Protein AF-A0A4Q3CA28-F1 (afdb_monomer_lite)

Secondary structure (DSSP, 8-state):
---EEETTEEE-SHHHHHHHHHHHHHHHTT-----------EEEEETTEEEEEEE-TT--STTEEEEEEEETTTTEEEEEEEETTS--EEEEEEEE--TTHHHHHHHHHTTPPPPS-TTHHHH--TTSPPPPTTSSGGGS-TT-EEETTTTEEHHHHHHHHHTS---SHHHHHHHH-TTSSS-TTHHHHHHHHHHHHHHTT------SBTTB-S-HHHHHHHHHHTT--SHHHHHHHH--SS--TTHHHHHHHHHHHHH---TTSTTTGGGS-HHHHHTSEE-TTS-EEE-B--GGG---HHHHHHHHHHHHHTTPEEEEETTTEEEEEEE-GGGHHHHHHHHHHTT--B--SSSSBEEEEEE--HHHH-TT--S-HHHHHHHHHHHHTT-B-SS-EEEEE-

Foldseek 3Di:
DPWDADPNDTAPDQLLVVLVVVQVVCVVVVHDDDDPDDWNWDWDDDVQKTKTKAAPAPDDDPFWDKDWDDDVPQFWIKMWIAGPVRFATRMIITMRDCPLSLVSNLRHVVVHGADPDNCCSVVPDPDPDDQDVLSDLVVHDQCRQLASNQRHGLVNLLCCCPPVVQLDLVSSCVRRVGCVPPNPSSVSSNVSSQVSCVVVVHHDQQFQDQFASDHLVRLLVCCQVVVPQAPVSSSVPGTDDDDDPRVLVSNLLSNCQRPVDQCCPPRNLVSDDPCSNLLWDQDDPRWTKFWWADQQLDDDPVLVVLVVVLLVVQVWDWDQDPQSTIMTTGHHSVCSVVSVVSNVVVVTDRLSCPAQFENYEHEDCAPVPDPPHPGRQRVVRNVVCVVGPSPHDPGYDYHYGD

Structure (mmCIF, N/CA/C/O backbone):
data_AF-A0A4Q3CA28-F1
#
_entry.id   AF-A0A4Q3CA28-F1
#
loop_
_atom_site.group_PDB
_atom_site.id
_atom_site.type_symbol
_atom_site.label_atom_id
_atom_site.label_alt_id
_atom_site.label_comp_id
_atom_site.label_asym_id
_atom_site.label_entity_id
_atom_site.label_seq_id
_atom_site.pdbx_PDB_ins_code
_atom_site.Cartn_x
_atom_site.Cartn_y
_atom_site.Cartn_z
_atom_site.occupancy
_atom_site.B_iso_or_equiv
_atom_site.auth_seq_id
_atom_site.auth_comp_id
_atom_site.auth_asym_id
_atom_site.auth_atom_id
_atom_site.pdbx_PDB_model_num
ATOM 1 N N . GLY A 1 1 ? -13.785 -16.341 3.232 1.00 44.97 1 GLY A N 1
ATOM 2 C CA . GLY A 1 1 ? -14.248 -15.538 4.372 1.00 44.97 1 GLY A CA 1
ATOM 3 C C . GLY A 1 1 ? -13.955 -16.317 5.625 1.00 44.97 1 GLY A C 1
ATOM 4 O O . GLY A 1 1 ? -14.047 -17.538 5.587 1.00 44.97 1 GLY A O 1
ATOM 5 N N . GLU A 1 2 ? -13.541 -15.637 6.681 1.00 55.84 2 GLU A N 1
ATOM 6 C CA . GLU A 1 2 ? -13.392 -16.230 8.009 1.00 55.84 2 GLU A CA 1
ATOM 7 C C . GLU A 1 2 ? -14.807 -16.383 8.575 1.00 55.84 2 GLU A C 1
ATOM 9 O O . GLU A 1 2 ? -15.456 -15.389 8.886 1.00 55.84 2 GLU A O 1
ATOM 14 N N . CYS A 1 3 ? -15.341 -17.603 8.583 1.00 59.25 3 CYS A N 1
ATOM 15 C CA . CYS A 1 3 ? -16.685 -17.875 9.087 1.00 59.25 3 CYS A CA 1
ATOM 16 C C . CYS A 1 3 ? -16.567 -18.813 10.282 1.00 59.25 3 CYS A C 1
ATOM 18 O O . CYS A 1 3 ? -16.353 -20.012 10.114 1.00 59.25 3 CYS A O 1
ATOM 20 N N . ALA A 1 4 ? -16.702 -18.255 11.481 1.00 74.88 4 ALA A N 1
ATOM 21 C CA . ALA A 1 4 ? -16.918 -19.033 12.691 1.00 74.88 4 ALA A CA 1
ATOM 22 C C . ALA A 1 4 ? -18.431 -19.115 12.939 1.00 74.88 4 ALA A C 1
ATOM 24 O O . ALA A 1 4 ? -19.129 -18.115 12.783 1.00 74.88 4 ALA A O 1
ATOM 25 N N . VAL A 1 5 ? -18.956 -20.294 13.276 1.00 83.06 5 VAL A N 1
ATOM 26 C CA . VAL A 1 5 ? -20.390 -20.485 13.546 1.00 83.06 5 VAL A CA 1
ATOM 27 C C . VAL A 1 5 ? -20.556 -21.030 14.952 1.00 83.06 5 VAL A C 1
ATOM 29 O O . VAL A 1 5 ? -19.972 -22.057 15.290 1.00 83.06 5 VAL A O 1
ATOM 32 N N . PHE A 1 6 ? -21.359 -20.353 15.765 1.00 83.25 6 PHE A N 1
ATOM 33 C CA . PHE A 1 6 ? -21.712 -20.809 17.103 1.00 83.25 6 PHE A CA 1
ATOM 34 C C . PHE A 1 6 ? -23.148 -20.415 17.415 1.00 83.25 6 PHE A C 1
ATOM 36 O O . PHE A 1 6 ? -23.555 -19.299 17.116 1.00 83.25 6 PHE A O 1
ATOM 43 N N . ASP A 1 7 ? -23.908 -21.358 17.970 1.00 84.56 7 ASP A N 1
ATOM 44 C CA . ASP A 1 7 ? -25.329 -21.187 18.294 1.00 84.56 7 ASP A CA 1
ATOM 45 C C . ASP A 1 7 ? -26.167 -20.635 17.121 1.00 84.56 7 ASP A C 1
ATOM 47 O O . ASP A 1 7 ? -26.923 -19.680 17.246 1.00 84.56 7 ASP A O 1
ATOM 51 N N . GLN A 1 8 ? -25.961 -21.211 15.927 1.00 83.69 8 GLN A N 1
ATOM 52 C CA . GLN A 1 8 ? -26.577 -20.792 14.652 1.00 83.69 8 GLN A CA 1
ATOM 53 C C . GLN A 1 8 ? -26.242 -19.360 14.193 1.00 83.69 8 GLN A C 1
ATOM 55 O O . GLN A 1 8 ? -26.727 -18.921 13.150 1.00 83.69 8 GLN A O 1
ATOM 60 N N . LEU A 1 9 ? -25.362 -18.654 14.905 1.00 79.62 9 LEU A N 1
ATOM 61 C CA . LEU A 1 9 ? -24.895 -17.325 14.543 1.00 79.62 9 LEU A CA 1
ATOM 62 C C . LEU A 1 9 ? -23.571 -17.410 13.778 1.00 79.62 9 LEU A C 1
ATOM 64 O O . LEU A 1 9 ? -22.626 -18.079 14.203 1.00 79.62 9 LEU A O 1
ATOM 68 N N . ILE A 1 10 ? -23.510 -16.732 12.629 1.00 82.12 10 ILE A N 1
ATOM 69 C CA . ILE A 1 10 ? -22.312 -16.650 11.789 1.00 82.12 10 ILE A CA 1
ATOM 70 C C . ILE A 1 10 ? -21.532 -15.393 12.172 1.00 82.12 10 ILE A C 1
ATOM 72 O O . ILE A 1 10 ? -21.998 -14.270 11.984 1.00 82.12 10 ILE A O 1
ATOM 76 N N . TYR A 1 11 ? -20.312 -15.591 12.651 1.00 78.19 11 TYR A N 1
ATOM 77 C CA . TYR A 1 11 ? -19.363 -14.532 12.945 1.00 78.19 11 TYR A CA 1
ATOM 78 C C . TYR A 1 11 ? -18.484 -14.280 11.716 1.00 78.19 11 TYR A C 1
ATOM 80 O O . TYR A 1 11 ? -17.720 -15.152 11.300 1.00 78.19 11 TYR A O 1
ATOM 88 N N . GLY A 1 12 ? -18.583 -13.082 11.136 1.00 72.94 12 GLY A N 1
ATOM 89 C CA . GLY A 1 12 ? -17.786 -12.641 9.980 1.00 72.94 12 GLY A CA 1
ATOM 90 C C . GLY A 1 12 ? -16.444 -11.999 10.349 1.00 72.94 12 GLY A C 1
ATOM 91 O O . GLY A 1 12 ? -15.987 -11.103 9.642 1.00 72.94 12 GLY A O 1
ATOM 92 N N . LEU A 1 13 ? -15.854 -12.391 11.481 1.00 72.94 13 LEU A N 1
ATOM 93 C CA . LEU A 1 13 ? -14.642 -11.803 12.055 1.00 72.94 13 LEU A CA 1
ATOM 94 C C . LEU A 1 13 ? -13.630 -12.908 12.394 1.00 72.94 13 LEU A C 1
ATOM 96 O O . LEU A 1 13 ? -14.018 -13.999 12.811 1.00 72.94 13 LEU A O 1
ATOM 100 N N . ILE A 1 14 ? -12.332 -12.599 12.299 1.00 76.94 14 ILE A N 1
ATOM 101 C CA . ILE A 1 14 ? -11.256 -13.548 12.633 1.00 76.94 14 ILE A CA 1
ATOM 102 C C . ILE A 1 14 ? -11.190 -13.902 14.126 1.00 76.94 14 ILE A C 1
ATOM 104 O O . ILE A 1 14 ? -10.945 -15.051 14.483 1.00 76.94 14 ILE A O 1
ATOM 108 N N . ALA A 1 15 ? -11.421 -12.921 15.006 1.00 78.06 15 ALA A N 1
ATOM 109 C CA . ALA A 1 15 ? -11.216 -13.065 16.449 1.00 78.06 15 ALA A CA 1
ATOM 110 C C . ALA A 1 15 ? -12.102 -14.157 17.097 1.00 78.06 15 ALA A C 1
ATOM 112 O O . ALA A 1 15 ? -11.567 -14.969 17.849 1.00 78.06 15 ALA A O 1
ATOM 113 N N . PRO A 1 16 ? -13.399 -14.283 16.746 1.00 83.19 16 PRO A N 1
ATOM 114 C CA . PRO A 1 16 ? -14.222 -15.438 17.115 1.00 83.19 16 PRO A CA 1
ATOM 115 C C . PRO A 1 16 ? -13.602 -16.787 16.731 1.00 83.19 16 PRO A C 1
ATOM 117 O O . PRO A 1 16 ? -13.652 -17.729 17.515 1.00 83.19 16 PRO A O 1
ATOM 120 N N . GLY A 1 17 ? -12.990 -16.884 15.545 1.00 85.38 17 GLY A N 1
ATOM 121 C CA . GLY A 1 17 ? -12.317 -18.102 15.092 1.00 85.38 17 GLY A CA 1
ATOM 122 C C . GLY A 1 17 ? -11.115 -18.469 15.963 1.00 85.38 17 GLY A C 1
ATOM 123 O O . GLY A 1 17 ? -10.933 -19.641 16.290 1.00 85.38 17 GLY A O 1
ATOM 124 N N . TYR A 1 18 ? -10.333 -17.477 16.391 1.00 84.19 18 TYR A N 1
ATOM 125 C CA . TYR A 1 18 ? -9.213 -17.690 17.309 1.00 84.19 18 TYR A CA 1
ATOM 126 C C . TYR A 1 18 ? -9.664 -18.097 18.712 1.00 84.19 18 TYR A C 1
ATOM 128 O O . TYR A 1 18 ? -9.130 -19.065 19.247 1.00 84.19 18 TYR A O 1
ATOM 136 N N . GLU A 1 19 ? -10.686 -17.449 19.276 1.00 85.31 19 GLU A N 1
ATOM 137 C CA . GLU A 1 19 ? -11.232 -17.844 20.581 1.00 85.31 19 GLU A CA 1
ATOM 138 C C . GLU A 1 19 ? -11.789 -19.278 20.533 1.00 85.31 19 GLU A C 1
ATOM 140 O O . GLU A 1 19 ? -11.536 -20.078 21.432 1.00 85.31 19 GLU A O 1
ATOM 145 N N . MET A 1 20 ? -12.506 -19.652 19.465 1.00 87.75 20 MET A N 1
ATOM 146 C CA . MET A 1 20 ? -12.989 -21.027 19.291 1.00 87.75 20 MET A CA 1
ATOM 147 C C . MET A 1 20 ? -11.839 -22.036 19.192 1.00 87.75 20 MET A C 1
ATOM 149 O O . MET A 1 20 ? -11.923 -23.113 19.786 1.00 87.75 20 MET A O 1
ATOM 153 N N . ALA A 1 21 ? -10.763 -21.694 18.477 1.00 88.81 21 ALA A N 1
ATOM 154 C CA . ALA A 1 21 ? -9.568 -22.529 18.398 1.00 88.81 21 ALA A CA 1
ATOM 155 C C . ALA A 1 21 ? -8.887 -22.678 19.769 1.00 88.81 21 ALA A C 1
ATOM 157 O O . ALA A 1 21 ? -8.481 -23.780 20.135 1.00 88.81 21 ALA A O 1
ATOM 158 N N . GLU A 1 22 ? -8.819 -21.606 20.560 1.00 88.00 22 GLU A N 1
ATOM 159 C CA . GLU A 1 22 ? -8.248 -21.627 21.908 1.00 88.00 22 GLU A CA 1
ATOM 160 C C . GLU A 1 22 ? -9.106 -22.455 22.879 1.00 88.00 22 GLU A C 1
ATOM 162 O O . GLU A 1 22 ? -8.580 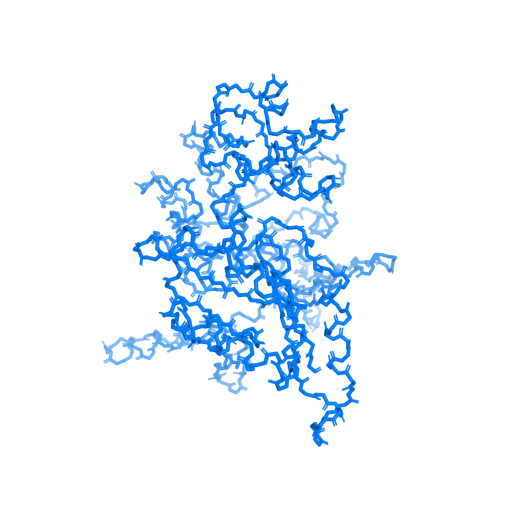-23.253 23.658 1.00 88.00 22 GLU A O 1
ATOM 167 N N . VAL A 1 23 ? -10.436 -22.347 22.789 1.00 89.81 23 VAL A N 1
ATOM 168 C CA . VAL A 1 23 ? -11.386 -23.194 23.530 1.00 89.81 23 VAL A CA 1
ATOM 169 C C . VAL A 1 23 ? -11.211 -24.667 23.158 1.00 89.81 23 VAL A C 1
ATOM 171 O O . VAL A 1 23 ? -11.172 -25.520 24.047 1.00 89.81 23 VAL A O 1
ATOM 174 N N . ALA A 1 24 ? -11.082 -24.980 21.866 1.00 90.38 24 ALA A N 1
ATOM 175 C CA . ALA A 1 24 ? -10.852 -26.343 21.395 1.00 90.38 24 ALA A CA 1
ATOM 176 C C . ALA A 1 24 ? -9.520 -26.903 21.918 1.00 90.38 24 ALA A C 1
ATOM 178 O O . ALA A 1 24 ? -9.504 -27.995 22.484 1.00 90.38 24 ALA A O 1
ATOM 179 N N . ALA A 1 25 ? -8.429 -26.138 21.807 1.00 92.44 25 ALA A N 1
ATOM 180 C CA . ALA A 1 25 ? -7.122 -26.520 22.338 1.00 92.44 25 ALA A CA 1
ATOM 181 C C . ALA A 1 25 ? -7.164 -26.736 23.859 1.00 92.44 25 ALA A C 1
ATOM 183 O O . ALA A 1 25 ? -6.662 -27.740 24.356 1.00 92.44 25 ALA A O 1
ATOM 184 N N . THR A 1 26 ? -7.837 -25.848 24.595 1.00 92.25 26 THR A N 1
ATOM 185 C CA . THR A 1 26 ? -7.994 -25.964 26.050 1.00 92.25 26 THR A CA 1
ATOM 186 C C . THR A 1 26 ? -8.731 -27.244 26.433 1.00 92.25 26 THR A C 1
ATOM 188 O O . THR A 1 26 ? -8.301 -27.933 27.350 1.00 92.25 26 THR A O 1
ATOM 191 N N . LYS A 1 27 ? -9.810 -27.598 25.723 1.00 91.19 27 LYS A N 1
ATOM 192 C CA . LYS A 1 27 ? -10.552 -28.845 25.966 1.00 91.19 27 LYS A CA 1
ATOM 193 C C . LYS A 1 27 ? -9.737 -30.096 25.646 1.00 91.19 27 LYS A C 1
ATOM 195 O O . LYS A 1 27 ? -9.843 -31.075 26.376 1.00 91.19 27 LYS A O 1
ATOM 200 N N . ILE A 1 28 ? -8.931 -30.070 24.581 1.00 94.06 28 ILE A N 1
ATOM 201 C CA . ILE A 1 28 ? -8.004 -31.166 24.251 1.00 94.06 28 ILE A CA 1
ATOM 202 C C . ILE A 1 28 ? -6.981 -31.355 25.380 1.00 94.06 28 ILE A C 1
ATOM 204 O O . ILE A 1 28 ? -6.655 -32.485 25.723 1.00 94.06 28 ILE A O 1
ATOM 208 N N . CYS A 1 29 ? -6.532 -30.260 25.997 1.00 94.94 29 CYS A N 1
ATOM 209 C CA . CYS A 1 29 ? -5.651 -30.261 27.166 1.00 94.94 29 CYS A CA 1
ATOM 210 C C . CYS A 1 29 ? -6.396 -30.407 28.512 1.00 94.94 29 CYS A C 1
ATOM 212 O O . CYS A 1 29 ? -5.859 -30.004 29.540 1.00 94.94 29 CYS A O 1
ATOM 214 N N . GLU A 1 30 ? -7.625 -30.936 28.517 1.00 91.19 30 GLU A N 1
ATOM 215 C CA . GLU A 1 30 ? -8.440 -31.206 29.719 1.00 91.19 30 GLU A CA 1
ATOM 216 C C . GLU A 1 30 ? -8.824 -29.969 30.568 1.00 91.19 30 GLU A C 1
ATOM 218 O O . GLU A 1 30 ? -9.198 -30.083 31.735 1.00 91.19 30 GLU A O 1
ATOM 223 N N . GLY A 1 31 ? -8.792 -28.766 29.992 1.00 90.50 31 GLY A N 1
ATOM 224 C CA . GLY A 1 31 ? -9.289 -27.540 30.625 1.00 90.50 31 GLY A CA 1
ATOM 225 C C . GLY A 1 31 ? -10.799 -27.303 30.444 1.00 90.50 31 GLY A C 1
ATOM 226 O O . GLY A 1 31 ? -11.478 -27.963 29.659 1.00 90.50 31 GLY A O 1
ATOM 227 N N . THR A 1 32 ? -11.344 -26.303 31.148 1.00 89.81 32 THR A N 1
ATOM 228 C CA . THR A 1 32 ? -12.802 -26.061 31.273 1.00 89.81 32 THR A CA 1
ATOM 229 C C . THR A 1 32 ? -13.336 -24.830 30.521 1.00 89.81 32 THR A C 1
ATOM 231 O O . THR A 1 32 ? -14.477 -24.411 30.737 1.00 89.81 32 THR A O 1
ATOM 234 N N . ARG A 1 33 ? -12.553 -24.225 29.617 1.00 88.00 33 ARG A N 1
ATOM 235 C CA . ARG A 1 33 ? -12.967 -23.008 28.890 1.00 88.00 33 ARG A CA 1
ATOM 236 C C . ARG A 1 33 ? -14.141 -23.289 27.939 1.00 88.00 33 ARG A C 1
ATOM 238 O O . ARG A 1 33 ? -14.221 -24.340 27.301 1.00 88.00 33 ARG A O 1
ATOM 245 N N . THR A 1 34 ? -15.061 -22.331 27.834 1.00 86.94 34 THR A N 1
ATOM 246 C CA . THR A 1 34 ? -16.239 -22.399 26.956 1.00 86.94 34 THR A CA 1
ATOM 247 C C . THR A 1 34 ? -16.405 -21.099 26.180 1.00 86.94 34 THR A C 1
ATOM 249 O O . THR A 1 34 ? -16.270 -20.016 26.745 1.00 86.94 34 THR A O 1
ATOM 252 N N . PHE A 1 35 ? -16.708 -21.212 24.887 1.00 86.19 35 PHE A N 1
ATOM 253 C CA . PHE A 1 35 ? -17.067 -20.067 24.055 1.00 86.19 35 PHE A CA 1
ATOM 254 C C . PHE A 1 35 ? -18.493 -19.622 24.399 1.00 86.19 35 PHE A C 1
ATOM 256 O O . PHE A 1 35 ? -19.391 -20.461 24.456 1.00 86.19 35 PHE A O 1
ATOM 263 N N . LYS A 1 36 ? -18.700 -18.323 24.638 1.00 84.62 36 LYS A N 1
ATOM 264 C CA . LYS A 1 36 ? -20.002 -17.745 25.035 1.00 84.62 36 LYS A CA 1
ATOM 265 C C . LYS A 1 36 ? -20.551 -16.738 24.018 1.00 84.62 36 LYS A C 1
ATOM 267 O O . LYS A 1 36 ? -21.434 -15.955 24.347 1.00 84.62 36 LYS A O 1
ATOM 272 N N . GLY A 1 37 ? -20.016 -16.746 22.801 1.00 81.31 37 GLY A N 1
ATOM 273 C CA . GLY A 1 37 ? -20.254 -15.707 21.806 1.00 81.31 37 GLY A CA 1
ATOM 274 C C . GLY A 1 37 ? -19.140 -14.663 21.778 1.00 81.31 37 GLY A C 1
ATOM 275 O O . GLY A 1 37 ? -18.190 -14.716 22.559 1.00 81.31 37 GLY A O 1
ATOM 276 N N . PHE A 1 38 ? -19.248 -13.729 20.838 1.00 79.12 38 PHE A N 1
ATOM 277 C CA . PHE A 1 38 ? -18.258 -12.681 20.609 1.00 79.12 38 PHE A CA 1
ATOM 278 C C . PHE A 1 38 ? -18.945 -11.380 20.186 1.00 79.12 38 PHE A C 1
ATOM 280 O O . PHE A 1 38 ? -20.036 -11.410 19.615 1.00 79.12 38 PHE A O 1
ATOM 287 N N . ASP A 1 39 ? -18.299 -10.250 20.457 1.00 75.75 39 ASP A N 1
ATOM 288 C CA . ASP A 1 39 ? -18.768 -8.928 20.047 1.00 75.75 39 ASP A CA 1
ATOM 289 C C . ASP A 1 39 ? -18.791 -8.803 18.509 1.00 75.75 39 ASP A C 1
ATOM 291 O O . ASP A 1 39 ? -17.791 -9.054 17.836 1.00 75.75 39 ASP A O 1
ATOM 295 N N . MET A 1 40 ? -19.946 -8.424 17.955 1.00 75.44 40 MET A N 1
ATOM 296 C CA . MET A 1 40 ? -20.168 -8.252 16.511 1.00 75.44 40 MET A CA 1
ATOM 297 C C . MET A 1 40 ? -19.897 -6.820 16.032 1.00 75.44 40 MET A C 1
ATOM 299 O O . MET A 1 40 ? -20.135 -6.493 14.865 1.00 75.44 40 MET A O 1
ATOM 303 N N . SER A 1 41 ? -19.400 -5.953 16.915 1.00 76.56 41 SER A N 1
ATOM 304 C CA . SER A 1 41 ? -18.979 -4.603 16.565 1.00 76.56 41 SER A CA 1
ATOM 305 C C . SER A 1 41 ? -17.961 -4.641 15.427 1.00 76.56 41 SER A C 1
ATOM 307 O O . SER A 1 41 ? -16.937 -5.324 15.495 1.00 76.56 41 SER A O 1
ATOM 309 N N . THR A 1 42 ? -18.259 -3.924 14.346 1.00 74.62 42 THR A N 1
ATOM 310 C CA . THR A 1 42 ? -17.483 -3.997 13.108 1.00 74.62 42 THR A CA 1
ATOM 311 C C . THR A 1 42 ? -17.303 -2.606 12.522 1.00 74.62 42 THR A C 1
ATOM 313 O O . THR A 1 42 ? -18.237 -1.808 12.499 1.00 74.62 42 THR A O 1
ATOM 316 N N . LYS A 1 43 ? -16.111 -2.331 11.984 1.00 77.31 43 LYS A N 1
ATOM 317 C CA . LYS A 1 43 ? -15.836 -1.175 11.125 1.00 77.31 43 LYS A CA 1
ATOM 318 C C . LYS A 1 43 ? -15.491 -1.672 9.723 1.00 77.31 43 LYS A C 1
ATOM 320 O O . LYS A 1 43 ? -14.466 -2.324 9.527 1.00 77.31 43 LYS A O 1
ATOM 325 N N . LEU A 1 44 ? -16.347 -1.364 8.756 1.00 74.06 44 LEU A N 1
ATOM 326 C CA . LEU A 1 44 ? -16.180 -1.698 7.348 1.00 74.06 44 LEU A CA 1
ATOM 327 C C . LEU A 1 44 ? -15.502 -0.539 6.616 1.00 74.06 44 LEU A C 1
ATOM 329 O O . LEU A 1 44 ? -15.926 0.612 6.707 1.00 74.06 44 LEU A O 1
ATOM 333 N N . LYS A 1 45 ? -14.458 -0.865 5.853 1.00 60.84 45 LYS A N 1
ATOM 334 C CA . LYS A 1 45 ? -13.817 0.063 4.916 1.00 60.84 45 LYS A CA 1
ATOM 335 C C . LYS A 1 45 ? -14.426 -0.150 3.535 1.00 60.84 45 LYS A C 1
ATOM 337 O O . LYS A 1 45 ? -13.929 -0.974 2.768 1.00 60.84 45 LYS A O 1
ATOM 342 N N . LEU A 1 46 ? -15.528 0.538 3.246 1.00 64.69 46 LEU A N 1
ATOM 343 C CA . LEU A 1 46 ? -16.103 0.566 1.902 1.00 64.69 46 LEU A CA 1
ATOM 344 C C . LEU A 1 46 ? -15.405 1.657 1.081 1.00 64.69 46 LEU A C 1
ATOM 346 O O . LEU A 1 46 ? -14.861 2.621 1.622 1.00 64.69 46 LEU A O 1
ATOM 350 N N . ILE A 1 47 ? -15.388 1.509 -0.244 1.00 61.62 47 ILE A N 1
ATOM 351 C CA . ILE A 1 47 ? -14.834 2.547 -1.119 1.00 61.62 47 ILE A CA 1
ATOM 352 C C . ILE A 1 47 ? -15.733 3.784 -1.012 1.00 61.62 47 ILE A C 1
ATOM 354 O O . ILE A 1 47 ? -16.876 3.760 -1.455 1.00 61.62 47 ILE A O 1
ATOM 358 N N . GLY A 1 48 ? -15.198 4.859 -0.432 1.00 66.50 48 GLY A N 1
ATOM 359 C CA . GLY A 1 48 ? -15.839 6.174 -0.384 1.00 66.50 48 GLY A CA 1
ATOM 360 C C . GLY A 1 48 ? -16.736 6.447 0.826 1.00 66.50 48 GLY A C 1
ATOM 361 O O . GLY A 1 48 ? -17.146 7.590 0.984 1.00 66.50 48 GLY A O 1
ATOM 362 N N . VAL A 1 49 ? -17.012 5.461 1.687 1.00 78.06 49 VAL A N 1
ATOM 363 C CA . VAL A 1 49 ? -17.804 5.647 2.917 1.00 78.06 49 VAL A CA 1
ATOM 364 C C . VAL A 1 49 ? -17.266 4.740 4.020 1.00 78.06 49 VAL A C 1
ATOM 366 O O . VAL A 1 49 ? -17.183 3.524 3.852 1.00 78.06 49 VAL A O 1
ATOM 369 N N . ASP A 1 50 ? -16.945 5.322 5.172 1.00 82.56 50 ASP A N 1
ATOM 370 C CA . ASP A 1 50 ? -16.677 4.552 6.383 1.00 82.56 50 ASP A CA 1
ATOM 371 C C . ASP A 1 50 ? -18.001 4.172 7.051 1.00 82.56 50 ASP A C 1
ATOM 373 O O . ASP A 1 50 ? -18.857 5.029 7.271 1.00 82.56 50 ASP A O 1
ATOM 377 N N . VAL A 1 51 ? -18.169 2.893 7.393 1.00 87.56 51 VAL A N 1
ATOM 378 C CA . VAL A 1 51 ? -19.343 2.414 8.136 1.00 87.56 51 VAL A CA 1
ATOM 379 C C . VAL A 1 51 ? -18.880 1.644 9.357 1.00 87.56 51 VAL A C 1
ATOM 381 O O . VAL A 1 51 ? -18.001 0.789 9.256 1.00 87.56 51 VAL A O 1
ATOM 384 N N . ALA A 1 52 ? -19.470 1.917 10.513 1.00 87.81 52 ALA A N 1
ATOM 385 C CA . ALA A 1 52 ? -19.227 1.140 11.711 1.00 87.81 52 ALA A CA 1
ATOM 386 C C . ALA A 1 52 ? -20.491 0.951 12.546 1.00 87.81 52 ALA A C 1
ATOM 388 O O . ALA A 1 52 ? -21.339 1.836 12.618 1.00 87.81 52 ALA A O 1
ATOM 389 N N . SER A 1 53 ? -20.589 -0.189 13.217 1.00 90.31 53 SER A N 1
ATOM 390 C CA . SER A 1 53 ? -21.608 -0.467 14.227 1.00 90.31 53 SER A CA 1
ATOM 391 C C . SER A 1 53 ? -20.943 -1.022 15.473 1.00 90.31 53 SER A C 1
ATOM 393 O O . SER A 1 53 ? -19.975 -1.777 15.364 1.00 90.31 53 SER A O 1
ATOM 395 N N . PHE A 1 54 ? -21.448 -0.659 16.646 1.00 89.31 54 PHE A N 1
ATOM 396 C CA . PHE A 1 54 ? -20.908 -1.132 17.917 1.00 89.31 54 PHE A CA 1
ATOM 397 C C . PHE A 1 54 ? -21.999 -1.344 18.968 1.00 89.31 54 PHE A C 1
ATOM 399 O O . PHE A 1 54 ? -23.051 -0.705 18.897 1.00 89.31 54 PHE A O 1
ATOM 406 N N . GLY A 1 55 ? -21.732 -2.213 19.947 1.00 87.38 55 GLY A N 1
ATOM 407 C CA . GLY A 1 55 ? -22.685 -2.558 21.006 1.00 87.38 55 GLY A CA 1
ATOM 408 C C . GLY A 1 55 ? -23.989 -3.132 20.448 1.00 87.38 55 GLY A C 1
ATOM 409 O O . GLY A 1 55 ? -23.956 -3.937 19.518 1.00 87.38 55 GLY A O 1
ATOM 410 N N . ASP A 1 56 ? -25.128 -2.688 20.985 1.00 87.44 56 ASP A N 1
ATOM 411 C CA . ASP A 1 56 ? -26.450 -2.920 20.398 1.00 87.44 56 ASP A CA 1
ATOM 412 C C . ASP A 1 56 ? -26.896 -1.713 19.535 1.00 87.44 56 ASP A C 1
ATOM 414 O O . ASP A 1 56 ? -27.448 -0.724 20.045 1.00 87.44 56 ASP A O 1
ATOM 418 N N . PRO A 1 57 ? -26.643 -1.741 18.210 1.00 85.31 57 PRO A N 1
ATOM 419 C CA . PRO A 1 57 ? -27.013 -0.651 17.310 1.00 85.31 57 PRO A CA 1
ATOM 420 C C . PRO A 1 57 ? -28.525 -0.563 17.058 1.00 85.31 57 PRO A C 1
ATOM 422 O O . PRO A 1 57 ? -29.020 0.517 16.718 1.00 85.31 57 PRO A O 1
ATOM 425 N N . PHE A 1 58 ? -29.253 -1.673 17.215 1.00 85.31 58 PHE A N 1
ATOM 426 C CA . PHE A 1 58 ? -30.663 -1.804 16.839 1.00 85.31 58 PHE A CA 1
ATOM 427 C C . PHE A 1 58 ? -31.601 -1.874 18.040 1.00 85.31 58 PHE A C 1
ATOM 429 O O . PHE A 1 58 ? -32.769 -2.204 17.857 1.00 85.31 58 PHE A O 1
ATOM 436 N N . ILE A 1 59 ? -31.120 -1.532 19.237 1.00 83.88 59 ILE A N 1
ATOM 437 C CA . ILE A 1 59 ? -31.937 -1.543 20.445 1.00 83.88 59 ILE A CA 1
ATOM 438 C C . ILE A 1 59 ? -33.248 -0.766 20.218 1.00 83.88 59 ILE A C 1
ATOM 440 O O . ILE A 1 59 ? -33.264 0.388 19.773 1.00 83.88 59 ILE A O 1
ATOM 444 N N . THR A 1 60 ? -34.364 -1.445 20.468 1.00 69.38 60 THR A N 1
ATOM 445 C CA . THR A 1 60 ? -35.725 -0.918 20.320 1.00 69.38 60 THR A CA 1
ATOM 446 C C . THR A 1 60 ? -36.523 -1.310 21.553 1.00 69.38 60 THR A C 1
ATOM 448 O O . THR A 1 60 ? -36.755 -2.494 21.785 1.00 69.38 60 THR A O 1
ATOM 451 N N . GLY A 1 61 ? -36.938 -0.331 22.353 1.00 66.38 61 GLY A N 1
ATOM 452 C CA . GLY A 1 61 ? -37.692 -0.560 23.585 1.00 66.38 61 GLY A CA 1
ATOM 453 C C . GLY A 1 61 ? -37.701 0.676 24.488 1.00 66.38 61 GLY A C 1
ATOM 454 O O . GLY A 1 61 ? -36.994 1.642 24.194 1.00 66.38 61 GLY A O 1
ATOM 455 N N . PRO A 1 62 ? -38.479 0.669 25.586 1.00 63.62 62 PRO A N 1
ATOM 456 C CA . PRO A 1 62 ? -38.572 1.801 26.509 1.00 63.62 62 PRO A CA 1
ATOM 457 C C . PRO A 1 62 ? -37.266 2.089 27.267 1.00 63.62 62 PRO A C 1
ATOM 459 O O . PRO A 1 62 ? -37.191 3.123 27.918 1.00 63.62 62 PRO A O 1
ATOM 462 N N . ASP A 1 63 ? -36.253 1.216 27.180 1.00 72.12 63 ASP A N 1
ATOM 463 C CA . ASP A 1 63 ? -35.044 1.205 28.020 1.00 72.12 63 ASP A CA 1
ATOM 464 C C . ASP A 1 63 ? -33.831 1.958 27.443 1.00 72.12 63 ASP A C 1
ATOM 466 O O . ASP A 1 63 ? -32.726 1.884 27.987 1.00 72.12 63 ASP A O 1
ATOM 470 N N . SER A 1 64 ? -34.013 2.696 26.345 1.00 86.75 64 SER A N 1
ATOM 471 C CA . SER A 1 64 ? -32.922 3.432 25.701 1.00 86.75 64 SER A CA 1
ATOM 472 C C . SER A 1 64 ? -33.361 4.788 25.163 1.00 86.75 64 SER A C 1
ATOM 474 O O . SER A 1 64 ? -34.491 4.965 24.704 1.00 86.75 64 SER A O 1
ATOM 476 N N . ARG A 1 65 ? -32.429 5.741 25.168 1.00 87.75 65 ARG A N 1
ATOM 477 C CA . ARG A 1 65 ? -32.559 7.028 24.484 1.00 87.75 65 ARG A CA 1
ATOM 478 C C . ARG A 1 65 ? -31.596 7.059 23.312 1.00 87.75 65 ARG A C 1
ATOM 480 O O . ARG A 1 65 ? -30.444 6.656 23.437 1.00 87.75 65 ARG A O 1
ATOM 487 N N . THR A 1 66 ? -32.052 7.556 22.172 1.00 90.19 66 THR A N 1
ATOM 488 C CA . THR A 1 66 ? -31.228 7.634 20.966 1.00 90.19 66 THR A CA 1
ATOM 489 C C . THR A 1 66 ? -30.888 9.083 20.653 1.00 90.19 66 THR A C 1
ATOM 491 O O . THR A 1 66 ? -31.763 9.945 20.663 1.00 90.19 66 THR A O 1
ATOM 494 N N . ILE A 1 67 ? -29.620 9.334 20.333 1.00 90.19 67 ILE A N 1
ATOM 495 C CA . ILE A 1 67 ? -29.141 10.611 19.802 1.00 90.19 67 ILE A CA 1
ATOM 496 C C . ILE A 1 67 ? -28.670 10.366 18.371 1.00 90.19 67 ILE A C 1
ATOM 498 O O . ILE A 1 67 ? -27.882 9.450 18.120 1.00 90.19 67 ILE A O 1
ATOM 502 N N . VAL A 1 68 ? -29.167 11.179 17.438 1.00 92.19 68 VAL A N 1
ATOM 503 C CA . VAL A 1 68 ? -28.851 11.092 16.008 1.00 92.19 68 VAL A CA 1
ATOM 504 C C . VAL A 1 68 ? -28.265 12.415 15.532 1.00 92.19 68 VAL A C 1
ATOM 506 O O . VAL A 1 68 ? -28.792 13.482 15.836 1.00 92.19 68 VAL A O 1
ATOM 509 N N . PHE A 1 69 ? -27.185 12.327 14.765 1.00 91.25 69 PHE A N 1
ATOM 510 C CA . PHE A 1 69 ? -26.589 13.418 14.011 1.00 91.25 69 PHE A CA 1
ATOM 511 C C . PHE A 1 69 ? -26.586 13.047 12.528 1.00 91.25 69 PHE A C 1
ATOM 513 O O . PHE A 1 69 ? -26.054 12.002 12.151 1.00 91.25 69 PHE A O 1
ATOM 520 N N . GLU A 1 70 ? -27.158 13.906 11.692 1.00 92.88 70 GLU A N 1
ATOM 521 C CA . GLU A 1 70 ? -27.250 13.702 10.248 1.00 92.88 70 GLU A CA 1
ATOM 522 C C . GLU A 1 70 ? -26.796 14.971 9.514 1.00 92.88 70 GLU A C 1
ATOM 524 O O . GLU A 1 70 ? -27.337 16.054 9.730 1.00 92.88 70 GLU A O 1
ATOM 529 N N . ASP A 1 71 ? -25.793 14.828 8.649 1.00 90.25 71 ASP A N 1
ATOM 530 C CA . ASP A 1 71 ? -25.317 15.856 7.722 1.00 90.25 71 ASP A CA 1
ATOM 531 C C . ASP A 1 71 ? -25.434 15.299 6.298 1.00 90.25 71 ASP A C 1
ATOM 533 O O . ASP A 1 71 ? -24.552 14.595 5.794 1.00 90.25 71 ASP A O 1
ATOM 537 N N . THR A 1 72 ? -26.549 15.616 5.639 1.00 90.06 72 THR A N 1
ATOM 538 C CA . THR A 1 72 ? -26.853 15.154 4.279 1.00 90.06 72 THR A CA 1
ATOM 539 C C . THR A 1 72 ? -25.947 15.778 3.219 1.00 90.06 72 THR A C 1
ATOM 541 O O . THR A 1 72 ? -25.830 15.232 2.126 1.00 90.06 72 THR A O 1
ATOM 544 N N . HIS A 1 73 ? -25.294 16.909 3.512 1.00 89.44 73 HIS A N 1
ATOM 545 C CA . HIS A 1 73 ? -24.362 17.552 2.587 1.00 89.44 73 HIS A CA 1
ATOM 546 C C . HIS A 1 73 ? -23.030 16.798 2.532 1.00 89.44 73 HIS A C 1
ATOM 548 O O . HIS A 1 73 ? -22.466 16.618 1.454 1.00 89.44 73 HIS A O 1
ATOM 554 N N . LYS A 1 74 ? -22.545 16.324 3.686 1.00 86.06 74 LYS A N 1
ATOM 555 C CA . LYS A 1 74 ? -21.320 15.513 3.788 1.00 86.06 74 LYS A CA 1
ATOM 556 C C . LYS A 1 74 ? -21.568 14.006 3.701 1.00 86.06 74 LYS A C 1
ATOM 558 O O . LYS A 1 74 ? -20.604 13.247 3.655 1.00 86.06 74 LYS A O 1
ATOM 563 N N . GLY A 1 75 ? -22.829 13.569 3.692 1.00 87.25 75 GLY A N 1
ATOM 564 C CA . GLY A 1 75 ? -23.195 12.151 3.714 1.00 87.25 75 GLY A CA 1
ATOM 565 C C . GLY A 1 75 ? -22.836 11.463 5.035 1.00 87.25 75 GLY A C 1
ATOM 566 O O . GLY A 1 75 ? -22.469 10.289 5.034 1.00 87.25 75 GLY A O 1
ATOM 567 N N . ILE A 1 76 ? -22.891 12.197 6.150 1.00 90.31 76 ILE A N 1
ATOM 568 C CA . ILE A 1 76 ? -22.558 11.687 7.483 1.00 90.31 76 ILE A CA 1
ATOM 569 C C . ILE A 1 76 ? -23.847 11.365 8.232 1.00 90.31 76 ILE A C 1
ATOM 571 O O . ILE A 1 76 ? -24.734 12.207 8.349 1.00 90.31 76 ILE A O 1
ATOM 575 N N . TYR A 1 77 ? -23.913 10.167 8.803 1.00 92.25 77 TYR A N 1
ATOM 576 C CA . TYR A 1 77 ? -24.964 9.763 9.727 1.00 92.25 77 TYR A CA 1
ATOM 577 C C . TYR A 1 77 ? -24.327 9.095 10.940 1.00 92.25 77 TYR A C 1
ATOM 579 O O . TYR A 1 77 ? -23.569 8.136 10.810 1.00 92.25 77 TYR A O 1
ATOM 587 N N . LYS A 1 78 ? -24.625 9.592 12.136 1.00 92.38 78 LYS A N 1
ATOM 588 C CA . LYS A 1 78 ? -24.156 9.013 13.391 1.00 92.38 78 LYS A CA 1
ATOM 589 C C . LYS A 1 78 ? -25.330 8.836 14.337 1.00 92.38 78 LYS A C 1
ATOM 591 O O . LYS A 1 78 ? -26.110 9.757 14.552 1.00 92.38 78 LYS A O 1
ATOM 596 N N . ARG A 1 79 ? -25.429 7.663 14.941 1.00 92.31 79 ARG A N 1
ATOM 597 C CA . ARG A 1 79 ? -26.441 7.301 15.926 1.00 92.31 79 ARG A CA 1
ATOM 598 C C . ARG A 1 79 ? -25.751 6.684 17.127 1.00 92.31 79 ARG A C 1
ATOM 600 O O . ARG A 1 79 ? -24.962 5.759 16.960 1.00 92.31 79 ARG A O 1
ATOM 607 N N . ILE A 1 80 ? -26.102 7.139 18.322 1.00 92.62 80 ILE A N 1
ATOM 608 C CA . ILE A 1 80 ? -25.769 6.462 19.576 1.00 92.62 80 ILE A CA 1
ATOM 609 C C . ILE A 1 80 ? -27.036 6.158 20.359 1.00 92.62 80 ILE A C 1
ATOM 611 O O . ILE A 1 80 ? -27.985 6.940 20.361 1.00 92.62 80 ILE A O 1
ATOM 615 N N . ASN A 1 81 ? -27.029 5.017 21.030 1.00 92.62 81 ASN A N 1
ATOM 616 C CA . ASN A 1 81 ? -28.068 4.578 21.940 1.00 92.62 81 ASN A CA 1
ATOM 617 C C . ASN A 1 81 ? -27.478 4.608 23.352 1.00 92.62 81 ASN A C 1
ATOM 619 O O . ASN A 1 81 ? -26.456 3.972 23.605 1.00 92.62 81 ASN A O 1
ATOM 623 N N . ILE A 1 82 ? -28.103 5.355 24.254 1.00 91.88 82 ILE A N 1
ATOM 624 C CA . ILE A 1 82 ? -27.692 5.501 25.651 1.00 91.88 82 ILE A CA 1
ATOM 625 C C . ILE A 1 82 ? -28.767 4.936 26.579 1.00 91.88 82 ILE A C 1
ATOM 627 O O . ILE A 1 82 ? -29.935 4.821 26.200 1.00 91.88 82 ILE A O 1
ATOM 631 N N . SER A 1 83 ? -28.380 4.587 27.799 1.00 90.75 83 SER A N 1
ATOM 632 C CA . SER A 1 83 ? -29.307 4.161 28.845 1.00 90.75 83 SER A CA 1
ATOM 633 C C . SER A 1 83 ? -30.274 5.284 29.241 1.00 90.75 83 SER A C 1
ATOM 635 O O . SER A 1 83 ? -29.998 6.472 29.066 1.00 90.75 83 SER A O 1
ATOM 637 N N . ASN A 1 84 ? -31.432 4.919 29.794 1.00 86.88 84 ASN A N 1
ATOM 638 C CA . ASN A 1 84 ? -32.461 5.885 30.201 1.00 86.88 84 ASN A CA 1
ATOM 639 C C . ASN A 1 84 ? -32.011 6.900 31.259 1.00 86.88 84 ASN A C 1
ATOM 641 O O . ASN A 1 84 ? -32.521 8.021 31.287 1.00 86.88 84 ASN A O 1
ATOM 645 N N . ASP A 1 85 ? -31.075 6.511 32.120 1.00 85.62 85 ASP A N 1
ATOM 646 C CA . ASP A 1 85 ? -30.440 7.382 33.111 1.00 85.62 85 ASP A CA 1
ATOM 647 C C . ASP A 1 85 ? -29.335 8.272 32.511 1.00 85.62 85 ASP A C 1
ATOM 649 O O . ASP A 1 85 ? -28.810 9.142 33.197 1.00 85.62 85 ASP A O 1
ATOM 653 N N . GLY A 1 86 ? -28.997 8.079 31.231 1.00 83.56 86 GLY A N 1
ATOM 654 C CA . GLY A 1 86 ? -27.983 8.838 30.505 1.00 83.56 86 GLY A CA 1
ATOM 655 C C . GLY A 1 86 ? -26.538 8.476 30.852 1.00 83.56 86 GLY A C 1
ATOM 656 O O . GLY A 1 86 ? -25.629 9.131 30.351 1.00 83.56 86 GLY A O 1
ATOM 657 N N . GLN A 1 87 ? -26.304 7.457 31.685 1.00 85.31 87 GLN A N 1
ATOM 658 C CA . GLN A 1 87 ? -24.966 7.148 32.199 1.00 85.31 87 GLN A CA 1
ATOM 659 C C . GLN A 1 87 ? -24.132 6.256 31.280 1.00 85.31 87 GLN A C 1
ATOM 661 O O . GLN A 1 87 ? -22.907 6.350 31.314 1.00 85.31 87 GLN A O 1
ATOM 666 N N . TYR A 1 88 ? -24.754 5.399 30.469 1.00 88.75 88 TYR A N 1
ATOM 667 C CA . TYR A 1 88 ? -24.047 4.360 29.721 1.00 88.75 88 TYR A CA 1
ATOM 668 C C . TYR A 1 88 ? -24.375 4.382 28.235 1.00 88.75 88 TYR A C 1
ATOM 670 O O . TYR A 1 88 ? -25.518 4.584 27.828 1.00 88.75 88 TYR A O 1
ATOM 678 N N . LEU A 1 89 ? -23.356 4.111 27.420 1.00 90.25 89 LEU A N 1
ATOM 679 C CA . LEU A 1 89 ? -23.506 3.869 25.990 1.00 90.25 89 LEU A CA 1
ATOM 680 C C . LEU A 1 89 ? -23.850 2.395 25.770 1.00 90.25 89 LEU A C 1
ATOM 682 O O . LEU A 1 89 ? -23.132 1.512 26.233 1.00 90.25 89 LEU A O 1
ATOM 686 N N . LEU A 1 90 ? -24.945 2.140 25.062 1.00 91.12 90 LEU A N 1
ATOM 687 C CA . LEU A 1 90 ? -25.449 0.797 24.770 1.00 91.12 90 LEU A CA 1
ATOM 688 C C . LEU A 1 90 ? -25.011 0.315 23.384 1.00 91.12 90 LEU A C 1
ATOM 690 O O . LEU A 1 90 ? -24.781 -0.873 23.185 1.00 91.12 90 LEU A O 1
ATOM 694 N N . GLY A 1 91 ? -24.866 1.235 22.430 1.00 91.44 91 GLY A N 1
ATOM 695 C CA . GLY A 1 91 ? -24.442 0.922 21.069 1.00 91.44 91 GLY A CA 1
ATOM 696 C C . GLY A 1 91 ? -24.625 2.089 20.110 1.00 91.44 91 GLY A C 1
ATOM 697 O O . GLY A 1 91 ? -24.971 3.197 20.524 1.00 91.44 91 GLY A O 1
ATOM 698 N N . GLY A 1 92 ? -24.386 1.859 18.823 1.00 92.56 92 GLY A N 1
ATOM 699 C CA . GLY A 1 92 ? -24.521 2.904 17.818 1.00 92.56 92 GLY A CA 1
ATOM 700 C C . GLY A 1 92 ? -24.106 2.507 16.407 1.00 92.56 92 GLY A C 1
ATOM 701 O O . GLY A 1 92 ? -23.578 1.421 16.166 1.00 92.56 92 GLY A O 1
ATOM 702 N N . ILE A 1 93 ? -24.369 3.420 15.472 1.00 93.31 93 ILE A N 1
ATOM 703 C CA . ILE A 1 93 ? -24.096 3.297 14.037 1.00 93.31 93 ILE A CA 1
ATOM 704 C C . ILE A 1 93 ? -23.390 4.573 13.573 1.00 93.31 93 ILE A C 1
ATOM 706 O O . ILE A 1 93 ? -23.841 5.673 13.876 1.00 93.31 93 ILE A O 1
ATOM 710 N N . LEU A 1 94 ? -22.306 4.435 12.819 1.00 90.88 94 LEU A N 1
ATOM 711 C CA . LEU A 1 94 ? -21.557 5.524 12.196 1.00 90.88 94 LEU A CA 1
ATOM 712 C C . LEU A 1 94 ? -21.483 5.269 10.690 1.00 90.88 94 LEU A C 1
ATOM 714 O O . LEU A 1 94 ? -21.125 4.172 10.270 1.00 90.88 94 LEU A O 1
ATOM 718 N N . VAL A 1 95 ? -21.805 6.272 9.883 1.00 90.81 95 VAL A N 1
ATOM 719 C CA . VAL A 1 95 ? -21.770 6.250 8.418 1.00 90.81 95 VAL A CA 1
ATOM 720 C C . VAL A 1 95 ? -21.145 7.556 7.938 1.00 90.81 95 VAL A C 1
ATOM 722 O O . VAL A 1 95 ? -21.458 8.631 8.451 1.00 90.81 95 VAL A O 1
ATOM 725 N N . GLY A 1 96 ? -20.241 7.467 6.967 1.00 87.12 96 GLY A N 1
ATOM 726 C CA . GLY A 1 96 ? -19.507 8.602 6.403 1.00 87.12 96 GLY A CA 1
ATOM 727 C C . GLY A 1 96 ? -18.287 8.986 7.241 1.00 87.12 96 GLY A C 1
ATOM 728 O O . GLY A 1 96 ? -17.194 9.107 6.697 1.00 87.12 96 GLY A O 1
ATOM 729 N N . ASP A 1 97 ? -18.451 9.091 8.561 1.00 84.62 97 ASP A N 1
ATOM 730 C CA . ASP A 1 97 ? -17.373 9.343 9.524 1.00 84.62 97 ASP A CA 1
ATOM 731 C C . ASP A 1 97 ? -17.436 8.345 10.690 1.00 84.62 97 ASP A C 1
ATOM 733 O O . ASP A 1 97 ? -18.320 8.418 11.549 1.00 84.62 97 ASP A O 1
ATOM 737 N N . ALA A 1 98 ? -16.457 7.436 10.728 1.00 83.88 98 ALA A N 1
ATOM 738 C CA . ALA A 1 98 ? -16.285 6.443 11.784 1.00 83.88 98 ALA A CA 1
ATOM 739 C C . ALA A 1 98 ? -14.948 6.592 12.535 1.00 83.88 98 ALA A C 1
ATOM 741 O O . ALA A 1 98 ? -14.371 5.588 12.976 1.00 83.88 98 ALA A O 1
ATOM 742 N N . GLU A 1 99 ? -14.398 7.804 12.652 1.00 79.06 99 GLU A N 1
ATOM 743 C CA . GLU A 1 99 ? -13.146 8.050 13.386 1.00 79.06 99 GLU A CA 1
ATOM 744 C C . GLU A 1 99 ? -13.285 7.680 14.874 1.00 79.06 99 GLU A C 1
ATOM 746 O O . GLU A 1 99 ? -12.463 6.940 15.420 1.00 79.06 99 GLU A O 1
ATOM 751 N N . ALA A 1 100 ? -14.404 8.072 15.491 1.00 79.00 100 ALA A N 1
ATOM 752 C CA . ALA A 1 100 ? -14.706 7.823 16.902 1.00 79.00 100 ALA A CA 1
ATOM 753 C C . ALA A 1 100 ? -15.034 6.354 17.244 1.00 79.00 100 ALA A C 1
ATOM 755 O O . ALA A 1 100 ? -15.189 6.026 18.420 1.00 79.00 100 ALA A O 1
ATOM 756 N N . TYR A 1 101 ? -15.122 5.458 16.250 1.00 83.69 101 TYR A N 1
ATOM 757 C CA . TYR A 1 101 ? -15.548 4.062 16.430 1.00 83.69 101 TYR A CA 1
ATOM 758 C C . TYR A 1 101 ? -14.815 3.343 17.566 1.00 83.69 101 TYR A C 1
ATOM 760 O O . TYR A 1 101 ? -15.455 2.781 18.448 1.00 83.69 101 TYR A O 1
ATOM 768 N N . ASN A 1 102 ? -13.476 3.373 17.560 1.00 77.00 102 ASN A N 1
ATOM 769 C CA . ASN A 1 102 ? -12.690 2.634 18.550 1.00 77.00 102 ASN A CA 1
ATOM 770 C C . ASN A 1 102 ? -12.972 3.141 19.967 1.00 77.00 102 ASN A C 1
ATOM 772 O O . ASN A 1 102 ? -13.091 2.341 20.884 1.00 77.00 102 ASN A O 1
ATOM 776 N N . MET A 1 103 ? -13.105 4.456 20.147 1.00 79.88 103 MET A N 1
ATOM 777 C CA . MET A 1 103 ? -13.394 5.041 21.455 1.00 79.88 103 MET A CA 1
ATOM 778 C C . MET A 1 103 ? -14.798 4.663 21.930 1.00 79.88 103 MET A C 1
ATOM 780 O O . MET A 1 103 ? -14.944 4.183 23.048 1.00 79.88 103 MET A O 1
ATOM 784 N N . LEU A 1 104 ? -15.805 4.797 21.064 1.00 86.31 104 LEU A N 1
ATOM 785 C CA . LEU A 1 104 ? -17.193 4.451 21.379 1.00 86.31 104 LEU A CA 1
ATOM 786 C C . LEU A 1 104 ? -17.351 2.964 21.716 1.00 86.31 104 LEU A C 1
ATOM 788 O O . LEU A 1 104 ? -18.008 2.622 22.695 1.00 86.31 104 LEU A O 1
ATOM 792 N N . LEU A 1 105 ? -16.680 2.086 20.968 1.00 84.12 105 LEU A N 1
ATOM 793 C CA . LEU A 1 105 ? -16.637 0.656 21.261 1.00 84.12 105 LEU A CA 1
ATOM 794 C C . LEU A 1 105 ? -16.061 0.380 22.656 1.00 84.12 105 LEU A C 1
ATOM 796 O O . LEU A 1 105 ? -16.634 -0.385 23.427 1.00 84.12 105 LEU A O 1
ATOM 800 N N . GLN A 1 106 ? -14.948 1.030 23.007 1.00 80.44 106 GLN A N 1
ATOM 801 C CA . GLN A 1 106 ? -14.357 0.880 24.338 1.00 80.44 106 GLN A CA 1
ATOM 802 C C . GLN A 1 106 ? -15.255 1.450 25.441 1.00 80.44 106 GLN A C 1
ATOM 804 O O . GLN A 1 106 ? -15.301 0.881 26.530 1.00 80.44 106 GLN A O 1
ATOM 809 N N . THR A 1 107 ? -15.989 2.532 25.176 1.00 83.69 107 THR A N 1
ATOM 810 C CA . THR A 1 107 ? -16.970 3.097 26.111 1.00 83.69 107 THR A CA 1
ATOM 811 C C . THR A 1 107 ? -18.100 2.112 26.406 1.00 83.69 107 THR A C 1
ATOM 813 O O . THR A 1 107 ? -18.442 1.943 27.576 1.00 83.69 107 THR A O 1
ATOM 816 N N . VAL A 1 108 ? -18.619 1.415 25.386 1.00 86.69 108 VAL A N 1
ATOM 817 C CA . VAL A 1 108 ? -19.612 0.341 25.570 1.00 86.69 108 VAL A CA 1
ATOM 818 C C . VAL A 1 108 ? -19.010 -0.824 26.355 1.00 86.69 108 VAL A C 1
ATOM 820 O O . VAL A 1 108 ? -19.524 -1.195 27.410 1.00 86.69 108 VAL A O 1
ATOM 823 N N . ASN A 1 109 ? -17.889 -1.372 25.879 1.00 82.19 109 ASN A N 1
ATOM 824 C CA . ASN A 1 109 ? -17.324 -2.611 26.420 1.00 82.19 109 ASN A CA 1
ATOM 825 C C . ASN A 1 109 ? -16.843 -2.468 27.871 1.00 82.19 109 ASN A C 1
ATOM 827 O O . ASN A 1 109 ? -16.979 -3.406 28.653 1.00 82.19 109 ASN A O 1
ATOM 831 N N . ASN A 1 110 ? -16.339 -1.290 28.254 1.00 79.81 110 ASN A N 1
ATOM 832 C CA . ASN A 1 110 ? -15.866 -1.023 29.615 1.00 79.81 110 ASN A CA 1
ATOM 833 C C . ASN A 1 110 ? -16.901 -0.299 30.497 1.00 79.81 110 ASN A C 1
ATOM 835 O O . ASN A 1 110 ? -16.573 0.053 31.628 1.00 79.81 110 ASN A O 1
ATOM 839 N N . LYS A 1 111 ? -18.127 -0.054 30.006 1.00 82.94 111 LYS A N 1
ATOM 840 C CA . LYS A 1 111 ? -19.191 0.682 30.723 1.00 82.94 111 LYS A CA 1
ATOM 841 C C . LYS A 1 111 ? -18.698 2.002 31.329 1.00 82.94 111 LYS A C 1
ATOM 843 O O . LYS A 1 111 ? -18.936 2.298 32.500 1.00 82.94 111 LYS A O 1
ATOM 848 N N . ILE A 1 112 ? -17.981 2.785 30.529 1.00 81.81 112 ILE A N 1
ATOM 849 C CA . ILE A 1 112 ? -17.447 4.079 30.970 1.00 81.81 112 ILE A CA 1
ATOM 850 C C . ILE A 1 112 ? -18.618 5.052 31.130 1.00 81.81 112 ILE A C 1
ATOM 852 O O . ILE A 1 112 ? -19.455 5.155 30.232 1.00 81.81 112 ILE A O 1
ATOM 856 N N . ILE A 1 113 ? -18.664 5.758 32.264 1.00 83.25 113 ILE A N 1
ATOM 857 C CA . ILE A 1 113 ? -19.694 6.766 32.543 1.00 83.25 113 ILE A CA 1
ATOM 858 C C . ILE A 1 113 ? -19.609 7.873 31.489 1.00 83.25 113 ILE A C 1
ATOM 860 O O . ILE A 1 113 ? -18.536 8.434 31.247 1.00 83.25 113 ILE A O 1
ATOM 864 N N . LEU A 1 114 ? -20.742 8.170 30.857 1.00 83.94 114 LEU A N 1
ATOM 865 C CA . LEU A 1 114 ? -20.827 9.190 29.823 1.00 83.94 114 LEU A CA 1
ATOM 866 C C . LEU A 1 114 ? -20.664 10.601 30.406 1.00 83.94 114 LEU A C 1
ATOM 868 O O . LEU A 1 114 ? -21.072 10.865 31.540 1.00 83.94 114 LEU A O 1
ATOM 872 N N . PRO A 1 115 ? -20.079 11.532 29.631 1.00 79.44 115 PRO A N 1
ATOM 873 C CA . PRO A 1 115 ? -20.057 12.935 30.011 1.00 79.44 115 PRO A CA 1
ATOM 874 C C . PRO A 1 115 ? -21.488 13.507 30.082 1.00 79.44 115 PRO A C 1
ATOM 876 O O . PRO A 1 115 ? -22.392 12.967 29.443 1.00 79.44 115 PRO A O 1
ATOM 879 N N . PRO A 1 116 ? -21.695 14.639 30.788 1.00 78.12 116 PRO A N 1
ATOM 880 C CA . PRO A 1 116 ? -23.015 15.260 30.946 1.00 78.12 116 PRO A CA 1
ATOM 881 C C . PRO A 1 116 ? -23.740 15.574 29.630 1.00 78.12 116 PRO A C 1
ATOM 883 O O . PRO A 1 116 ? -24.967 15.596 29.613 1.00 78.12 116 PRO A O 1
ATOM 886 N N . ASN A 1 117 ? -22.982 15.788 28.548 1.00 82.06 117 ASN A N 1
ATOM 887 C CA . ASN A 1 117 ? -23.481 16.031 27.194 1.00 82.06 117 ASN A CA 1
ATOM 888 C C . ASN A 1 117 ? -23.030 14.887 26.260 1.00 82.06 117 ASN A C 1
ATOM 890 O O . ASN A 1 117 ? -21.951 14.963 25.659 1.00 82.06 117 ASN A O 1
ATOM 894 N N . PRO A 1 118 ? -23.797 13.788 26.141 1.00 81.69 118 PRO A N 1
ATOM 895 C CA . PRO A 1 118 ? -23.430 12.654 25.293 1.00 81.69 118 PRO A CA 1
ATOM 896 C C . PRO A 1 118 ? -23.358 12.993 23.797 1.00 81.69 118 PRO A C 1
ATOM 898 O O . PRO A 1 118 ? -22.682 12.296 23.043 1.00 81.69 118 PRO A O 1
ATOM 901 N N . GLU A 1 119 ? -24.015 14.061 23.341 1.00 81.12 119 GLU A N 1
ATOM 902 C CA . GLU A 1 119 ? -23.962 14.526 21.952 1.00 81.12 119 GLU A CA 1
ATOM 903 C C . GLU A 1 119 ? -22.559 14.979 21.512 1.00 81.12 119 GLU A C 1
ATOM 905 O O . GLU A 1 119 ? -22.226 14.890 20.326 1.00 81.12 119 GLU A O 1
ATOM 910 N N . ASP A 1 120 ? -21.702 15.388 22.453 1.00 81.19 120 ASP A N 1
ATOM 911 C CA . ASP A 1 120 ? -20.317 15.772 22.162 1.00 81.19 120 ASP A CA 1
ATOM 912 C C . ASP A 1 120 ? -19.478 14.566 21.704 1.00 81.19 120 ASP A C 1
ATOM 914 O O . ASP A 1 120 ? -18.482 14.731 20.999 1.00 81.19 120 ASP A O 1
ATOM 918 N N . LEU A 1 121 ? -19.916 13.339 22.012 1.00 77.31 121 LEU A N 1
ATOM 919 C CA . LEU A 1 121 ? -19.304 12.108 21.501 1.00 77.31 121 LEU A CA 1
ATOM 920 C C . LEU A 1 121 ? -19.523 11.923 19.991 1.00 77.31 121 LEU A C 1
ATOM 922 O O . LEU A 1 121 ? -18.756 11.206 19.347 1.00 77.31 121 LEU A O 1
ATOM 926 N N . LEU A 1 122 ? -20.558 12.552 19.419 1.00 77.50 122 LEU A N 1
ATOM 927 C CA . LEU A 1 122 ? -20.867 12.487 17.988 1.00 77.50 122 LEU A CA 1
ATOM 928 C C . LEU A 1 122 ? -20.220 13.623 17.190 1.00 77.50 122 LEU A C 1
ATOM 930 O O . LEU A 1 122 ? -19.729 13.398 16.078 1.00 77.50 122 LEU A O 1
ATOM 934 N N . ILE A 1 123 ? -20.270 14.838 17.739 1.00 73.50 123 ILE A N 1
ATOM 935 C CA . ILE A 1 123 ? -19.949 16.088 17.031 1.00 73.50 123 ILE A CA 1
ATOM 936 C C . ILE A 1 123 ? -18.523 16.573 17.361 1.00 73.50 123 ILE A C 1
ATOM 938 O O . ILE A 1 123 ? -17.937 17.334 16.593 1.00 73.50 123 ILE A O 1
ATOM 942 N N . GLY A 1 124 ? -17.933 16.084 18.459 1.00 65.19 124 GLY A N 1
ATOM 943 C CA . GLY A 1 124 ? -16.700 16.614 19.039 1.00 65.19 124 GLY A CA 1
ATOM 944 C C . GLY A 1 124 ? -16.977 17.816 19.948 1.00 65.19 124 GLY A C 1
ATOM 945 O O . GLY A 1 124 ? -18.012 18.473 19.831 1.00 65.19 124 GLY A O 1
ATOM 946 N N . ALA A 1 125 ? -16.051 18.111 20.869 1.00 55.53 125 ALA A N 1
ATOM 947 C CA . ALA A 1 125 ? -16.201 19.215 21.818 1.00 55.53 125 ALA A CA 1
ATOM 948 C C . ALA A 1 125 ? -16.446 20.546 21.083 1.00 55.53 125 ALA A C 1
ATOM 950 O O . ALA A 1 125 ? -15.634 20.985 20.261 1.00 55.53 125 ALA A O 1
ATOM 951 N N . ARG A 1 126 ? -17.566 21.213 21.386 1.00 47.97 126 ARG A N 1
ATOM 952 C CA . ARG A 1 126 ? -17.875 22.534 20.826 1.00 47.97 126 ARG A CA 1
ATOM 953 C C . ARG A 1 126 ? -16.860 23.553 21.353 1.00 47.97 126 ARG A C 1
ATOM 955 O O . ARG A 1 126 ? -16.829 23.836 22.543 1.00 47.97 126 ARG A O 1
ATOM 962 N N . GLY A 1 127 ? -16.055 24.132 20.460 1.00 43.75 127 GLY A N 1
ATOM 963 C CA . GLY A 1 127 ? -15.243 25.316 20.773 1.00 43.75 127 GLY A CA 1
ATOM 964 C C . GLY A 1 127 ? -13.785 25.074 21.175 1.00 43.75 127 GLY A C 1
ATOM 965 O O . GLY A 1 127 ? -13.284 25.774 22.049 1.00 43.75 127 GLY A O 1
ATOM 966 N N . GLY A 1 128 ? -13.082 24.120 20.550 1.00 37.31 128 GLY A N 1
ATOM 967 C CA . GLY A 1 128 ? -11.616 24.005 20.674 1.00 37.31 128 GLY A CA 1
ATOM 968 C C . GLY A 1 128 ? -11.109 23.715 22.091 1.00 37.31 128 GLY A C 1
ATOM 969 O O . GLY A 1 128 ? -9.914 23.827 22.358 1.00 37.31 128 GLY A O 1
ATOM 970 N N . SER A 1 129 ? -12.012 23.354 23.001 1.00 38.25 129 SER A N 1
ATOM 971 C CA . SER A 1 129 ? -11.677 22.955 24.356 1.00 38.25 129 SER A CA 1
ATOM 972 C C . SER A 1 129 ? -11.005 21.592 24.284 1.00 38.25 129 SER A C 1
ATOM 974 O O . SER A 1 129 ? -11.560 20.641 23.732 1.00 38.25 129 SER A O 1
ATOM 976 N N . THR A 1 130 ? -9.792 21.512 24.817 1.00 40.19 130 THR A N 1
ATOM 977 C CA . THR A 1 130 ? -9.082 20.258 25.056 1.00 40.19 130 THR A CA 1
ATOM 978 C C . THR A 1 130 ? -10.038 19.262 25.725 1.00 40.19 130 THR A C 1
ATOM 980 O O . THR A 1 130 ? -10.721 19.656 26.676 1.00 40.19 130 THR A O 1
ATOM 983 N N . PRO A 1 131 ? -10.111 17.996 25.266 1.00 41.25 131 PRO A N 1
ATOM 984 C CA . PRO A 1 131 ? -10.889 16.973 25.955 1.00 41.25 131 PRO A CA 1
ATOM 985 C C . PRO A 1 131 ? -10.521 16.970 27.441 1.00 41.25 131 PRO A C 1
ATOM 987 O O . PRO A 1 131 ? -9.340 17.102 27.779 1.00 41.25 131 PRO A O 1
ATOM 990 N N . ALA A 1 132 ? -11.522 16.867 28.319 1.00 38.22 132 ALA A N 1
ATOM 991 C CA . ALA A 1 132 ? -11.306 16.839 29.763 1.00 38.22 132 ALA A CA 1
ATOM 992 C C . ALA A 1 132 ? -10.205 15.817 30.130 1.00 38.22 132 ALA A C 1
ATOM 994 O O . ALA A 1 132 ? -10.133 14.759 29.495 1.00 38.22 132 ALA A O 1
ATOM 995 N N . PRO A 1 133 ? -9.348 16.081 31.137 1.00 33.62 133 PRO A N 1
ATOM 996 C CA . PRO A 1 133 ? -8.356 15.108 31.579 1.00 33.62 133 PRO A CA 1
ATOM 997 C C . PRO A 1 133 ? -9.076 13.824 32.019 1.00 33.62 133 PRO A C 1
ATOM 999 O O . PRO A 1 133 ? -9.798 13.826 33.011 1.00 33.62 133 PRO A O 1
ATOM 1002 N N . GLY A 1 134 ? -8.933 12.749 31.237 1.00 44.09 134 GLY A N 1
ATOM 1003 C CA . GLY A 1 134 ? -9.641 11.474 31.432 1.00 44.09 134 GLY A CA 1
ATOM 1004 C C . GLY A 1 134 ? -10.662 11.121 30.341 1.00 44.09 134 GLY A C 1
ATOM 1005 O O . GLY A 1 134 ? -10.987 9.948 30.181 1.00 44.09 134 GLY A O 1
ATOM 1006 N N . ALA A 1 135 ? -11.097 12.082 29.522 1.00 46.72 135 ALA A N 1
ATOM 1007 C CA . ALA A 1 135 ? -11.933 11.850 28.344 1.00 46.72 135 ALA A CA 1
ATOM 1008 C C . ALA A 1 135 ? -11.047 11.522 27.128 1.00 46.72 135 ALA A C 1
ATOM 1010 O O . ALA A 1 135 ? -10.777 12.361 26.271 1.00 46.72 135 ALA A O 1
ATOM 1011 N N . GLY A 1 136 ? -10.516 10.302 27.092 1.00 63.00 136 GLY A N 1
ATOM 1012 C CA . GLY A 1 136 ? -9.693 9.818 25.988 1.00 63.00 136 GLY A CA 1
ATOM 1013 C C . GLY A 1 136 ? -9.074 8.456 26.276 1.00 63.00 136 GLY A C 1
ATOM 1014 O O . GLY A 1 136 ? -9.301 7.857 27.323 1.00 63.00 136 GLY A O 1
ATOM 1015 N N . ILE A 1 137 ? -8.235 7.979 25.360 1.00 65.00 137 ILE A N 1
ATOM 1016 C CA . ILE A 1 137 ? -7.558 6.669 25.415 1.00 65.00 137 ILE A CA 1
ATOM 1017 C C . ILE A 1 137 ? -6.796 6.446 26.750 1.00 65.00 137 ILE A C 1
ATOM 1019 O O . ILE A 1 137 ? -6.665 5.322 27.243 1.00 65.00 137 ILE A O 1
ATOM 1023 N N . ALA A 1 138 ? -6.341 7.530 27.386 1.00 66.75 138 ALA A N 1
ATOM 1024 C CA . ALA A 1 138 ? -5.676 7.514 28.687 1.00 66.75 138 ALA A CA 1
ATOM 1025 C C . ALA A 1 138 ? -6.591 7.110 29.863 1.00 66.75 138 ALA A C 1
ATOM 1027 O O . ALA A 1 138 ? -6.084 6.545 30.827 1.00 66.75 138 ALA A O 1
ATOM 1028 N N . GLY A 1 139 ? -7.907 7.328 29.772 1.00 71.62 139 GLY A N 1
ATOM 1029 C CA . GLY A 1 139 ? -8.884 6.991 30.818 1.00 71.62 139 GLY A CA 1
ATOM 1030 C C . GLY A 1 139 ? -9.381 5.540 30.799 1.00 71.62 139 GLY A C 1
ATOM 1031 O O . GLY A 1 139 ? -10.118 5.141 31.693 1.00 71.62 139 GLY A O 1
ATOM 1032 N N . LEU A 1 140 ? -8.992 4.742 29.798 1.00 79.81 140 LEU A N 1
ATOM 1033 C CA . LEU A 1 140 ? -9.370 3.325 29.724 1.00 79.81 140 LEU A CA 1
ATOM 1034 C C . LEU A 1 140 ? -8.733 2.508 30.870 1.00 79.81 140 LEU A C 1
ATOM 1036 O O . LEU A 1 140 ? -7.587 2.793 31.225 1.00 79.81 140 LEU A O 1
ATOM 1040 N N . PRO A 1 141 ? -9.405 1.481 31.417 1.00 82.19 141 PRO A N 1
ATOM 1041 C CA . PRO A 1 141 ? -8.780 0.558 32.368 1.00 82.19 141 PRO A CA 1
ATOM 1042 C C . PRO A 1 141 ? -7.653 -0.252 31.702 1.00 82.19 141 PRO A C 1
ATOM 1044 O O . PRO A 1 141 ? -7.625 -0.397 30.477 1.00 82.19 141 PRO A O 1
ATOM 1047 N N . ASP A 1 142 ? -6.714 -0.785 32.486 1.00 85.44 142 ASP A N 1
ATOM 1048 C CA . ASP A 1 142 ? -5.575 -1.552 31.954 1.00 85.44 142 ASP A CA 1
ATOM 1049 C C . ASP A 1 142 ? -6.012 -2.891 31.334 1.00 85.44 142 ASP A C 1
ATOM 1051 O O . ASP A 1 142 ? -5.365 -3.407 30.419 1.00 85.44 142 ASP A O 1
ATOM 1055 N N . GLU A 1 143 ? -7.157 -3.419 31.756 1.00 82.94 143 GLU A N 1
ATOM 1056 C CA . GLU A 1 143 ? -7.792 -4.620 31.218 1.00 82.94 143 GLU A CA 1
ATOM 1057 C C . GLU A 1 143 ? -8.510 -4.363 29.884 1.00 82.94 143 GLU A C 1
ATOM 1059 O O . GLU A 1 143 ? -8.863 -5.319 29.193 1.00 82.94 143 GLU A O 1
ATOM 1064 N N . ALA A 1 144 ? -8.708 -3.096 29.489 1.00 82.56 144 ALA A N 1
ATOM 1065 C CA . ALA A 1 144 ? -9.418 -2.747 28.261 1.00 82.56 144 ALA A CA 1
ATOM 1066 C C . ALA A 1 144 ? -8.749 -3.391 27.043 1.00 82.56 144 ALA A C 1
ATOM 1068 O O . ALA A 1 144 ? -7.564 -3.174 26.776 1.00 82.56 144 ALA A O 1
ATOM 1069 N N . LEU A 1 145 ? -9.517 -4.172 26.286 1.00 82.50 145 LEU A N 1
ATOM 1070 C CA . LEU A 1 145 ? -9.019 -4.910 25.133 1.00 82.50 145 LEU A CA 1
ATOM 1071 C C . LEU A 1 145 ? -8.812 -3.971 23.937 1.00 82.50 145 LEU A C 1
ATOM 1073 O O . LEU A 1 145 ? -9.776 -3.488 23.350 1.00 82.50 145 LEU A O 1
ATOM 1077 N N . ILE A 1 146 ? -7.557 -3.738 23.546 1.00 86.19 146 ILE A N 1
ATOM 1078 C CA . ILE A 1 146 ? -7.191 -2.832 22.446 1.00 86.19 146 ILE A CA 1
ATOM 1079 C C . ILE A 1 146 ? -7.062 -3.579 21.115 1.00 86.19 146 ILE A C 1
ATOM 1081 O O . ILE A 1 146 ? -7.485 -3.069 20.077 1.00 86.19 146 ILE A O 1
ATOM 1085 N N . CYS A 1 147 ? -6.488 -4.786 21.117 1.00 85.06 147 CYS A N 1
ATOM 1086 C CA . CYS A 1 147 ? -6.406 -5.64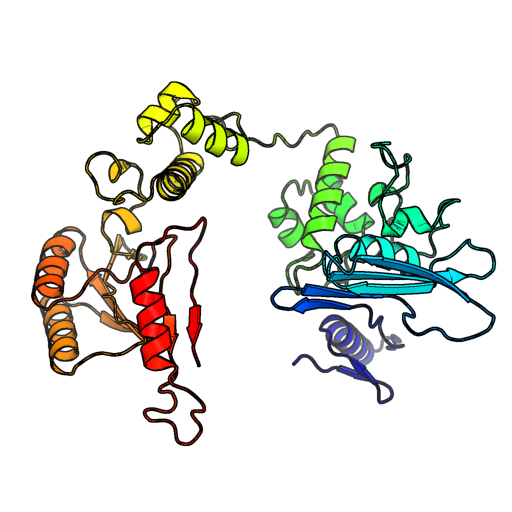0 19.934 1.00 85.06 147 CYS A CA 1
ATOM 1087 C C . CYS A 1 147 ? -7.247 -6.901 20.124 1.00 85.06 147 CYS A C 1
ATOM 1089 O O . CYS A 1 147 ? -6.789 -7.854 20.748 1.00 85.06 147 CYS A O 1
ATOM 1091 N N . SER A 1 148 ? -8.439 -6.943 19.528 1.00 80.62 148 SER A N 1
ATOM 1092 C CA . SER A 1 148 ? -9.319 -8.115 19.626 1.00 80.62 148 SER A CA 1
ATOM 1093 C C . SER A 1 148 ? -8.777 -9.347 18.900 1.00 80.62 148 SER A C 1
ATOM 1095 O O . SER A 1 148 ? -9.049 -10.460 19.326 1.00 80.62 148 SER A O 1
ATOM 1097 N N . CYS A 1 149 ? -8.008 -9.175 17.816 1.00 76.69 149 CYS A N 1
ATOM 1098 C CA . CYS A 1 149 ? -7.454 -10.311 17.069 1.00 76.69 149 CYS A CA 1
ATOM 1099 C C . CYS A 1 149 ? -6.388 -11.076 17.856 1.00 76.69 149 CYS A C 1
ATOM 1101 O O . CYS A 1 149 ? -6.291 -12.280 17.706 1.00 76.69 149 CYS A O 1
ATOM 1103 N N . GLU A 1 150 ? -5.593 -10.388 18.673 1.00 83.00 150 GLU A N 1
ATOM 1104 C CA . GLU A 1 150 ? -4.463 -10.995 19.394 1.00 83.00 150 GLU A CA 1
ATOM 1105 C C . GLU A 1 150 ? -4.658 -10.959 20.917 1.00 83.00 150 GLU A C 1
ATOM 1107 O O . GLU A 1 150 ? -3.733 -11.251 21.667 1.00 83.00 150 GLU A O 1
ATOM 1112 N N . GLY A 1 151 ? -5.841 -10.559 21.396 1.00 83.12 151 GLY A N 1
ATOM 1113 C CA . GLY A 1 151 ? -6.153 -10.543 22.827 1.00 83.12 151 GLY A CA 1
ATOM 1114 C C . GLY A 1 151 ? -5.380 -9.499 23.648 1.00 83.12 151 GLY A C 1
ATOM 1115 O O . GLY A 1 151 ? -5.196 -9.686 24.846 1.00 83.12 151 GLY A O 1
ATOM 1116 N N . VAL A 1 152 ? -4.888 -8.412 23.040 1.00 89.06 152 VAL A N 1
ATOM 1117 C CA . VAL A 1 152 ? -3.950 -7.487 23.712 1.00 89.06 152 VAL A CA 1
ATOM 1118 C C . VAL A 1 152 ? -4.682 -6.342 24.406 1.00 89.06 152 VAL A C 1
ATOM 1120 O O . VAL A 1 152 ? -5.402 -5.577 23.754 1.00 89.06 152 VAL A O 1
ATOM 1123 N N . SER A 1 153 ? -4.455 -6.185 25.712 1.00 90.69 153 SER A N 1
ATOM 1124 C CA . SER A 1 153 ? -5.029 -5.112 26.530 1.00 90.69 153 SER A CA 1
ATOM 1125 C C . SER A 1 153 ? -4.207 -3.816 26.513 1.00 90.69 153 SER A C 1
ATOM 1127 O O . SER A 1 153 ? -3.046 -3.787 26.089 1.00 90.69 153 SER A O 1
ATOM 1129 N N . LYS A 1 154 ? -4.795 -2.724 27.014 1.00 90.19 154 LYS A N 1
ATOM 1130 C CA . LYS A 1 154 ? -4.101 -1.449 27.227 1.00 90.19 154 LYS A CA 1
ATOM 1131 C C . LYS A 1 154 ? -2.891 -1.625 28.143 1.00 90.19 154 LYS A C 1
ATOM 1133 O O . LYS A 1 154 ? -1.808 -1.152 27.803 1.00 90.19 154 LYS A O 1
ATOM 1138 N N . GLY A 1 155 ? -3.061 -2.320 29.266 1.00 89.31 155 GLY A N 1
ATOM 1139 C CA . GLY A 1 155 ? -2.004 -2.573 30.241 1.00 89.31 155 GLY A CA 1
ATOM 1140 C C . GLY A 1 155 ? -0.829 -3.329 29.625 1.00 89.31 155 GLY A C 1
ATOM 1141 O O . GLY A 1 155 ? 0.321 -2.967 29.861 1.00 89.31 155 GLY A O 1
ATOM 1142 N N . ALA A 1 156 ? -1.097 -4.301 28.745 1.00 91.50 156 ALA A N 1
ATOM 1143 C CA . ALA A 1 156 ? -0.054 -5.013 28.009 1.00 91.50 156 ALA A CA 1
ATOM 1144 C C . ALA A 1 156 ? 0.744 -4.082 27.076 1.00 91.50 156 ALA A C 1
ATOM 1146 O O . ALA A 1 156 ? 1.972 -4.157 27.039 1.00 91.50 156 ALA A O 1
ATOM 1147 N N . ILE A 1 157 ? 0.076 -3.160 26.371 1.00 90.88 157 ILE A N 1
ATOM 1148 C CA . ILE A 1 157 ? 0.747 -2.158 25.524 1.00 90.88 157 ILE A CA 1
ATOM 1149 C C . ILE A 1 157 ? 1.583 -1.205 26.384 1.00 90.88 157 ILE A C 1
ATOM 1151 O O . ILE A 1 157 ? 2.763 -1.004 26.104 1.00 90.88 157 ILE A O 1
ATOM 1155 N N . CYS A 1 158 ? 1.009 -0.642 27.449 1.00 90.94 158 CYS A N 1
ATOM 1156 C CA . CYS A 1 158 ? 1.721 0.267 28.348 1.00 90.94 158 CYS A CA 1
ATOM 1157 C C . CYS A 1 158 ? 2.929 -0.416 29.007 1.00 90.94 158 CYS A C 1
ATOM 1159 O O . CYS A 1 158 ? 4.011 0.167 29.062 1.00 90.94 158 CYS A O 1
ATOM 1161 N N . SER A 1 159 ? 2.775 -1.668 29.443 1.00 90.88 159 SER A N 1
ATOM 1162 C CA . SER A 1 159 ? 3.860 -2.466 30.011 1.00 90.88 159 SER A CA 1
ATOM 1163 C C . SER A 1 159 ? 4.953 -2.761 28.982 1.00 90.88 159 SER A C 1
ATOM 1165 O O . SER A 1 159 ? 6.132 -2.632 29.303 1.00 90.88 159 SER A O 1
ATOM 1167 N N . ALA A 1 160 ? 4.605 -3.067 27.729 1.00 91.62 160 ALA A N 1
ATOM 1168 C CA . ALA A 1 160 ? 5.592 -3.267 26.668 1.00 91.62 160 ALA A CA 1
ATOM 1169 C C . ALA A 1 160 ? 6.420 -1.996 26.394 1.00 91.62 160 ALA A C 1
ATOM 1171 O O . ALA A 1 160 ? 7.628 -2.073 26.165 1.00 91.62 160 ALA A O 1
ATOM 1172 N N . VAL A 1 161 ? 5.803 -0.814 26.467 1.00 90.31 161 VAL A N 1
ATOM 1173 C CA . VAL A 1 161 ? 6.515 0.466 26.317 1.00 90.31 161 VAL A CA 1
ATOM 1174 C C . VAL A 1 161 ? 7.423 0.743 27.518 1.00 90.31 161 VAL A C 1
ATOM 1176 O O . VAL A 1 161 ? 8.585 1.098 27.334 1.00 90.31 161 VAL A O 1
ATOM 1179 N N . THR A 1 162 ? 6.916 0.579 28.742 1.00 88.06 162 THR A N 1
ATOM 1180 C CA . THR A 1 162 ? 7.645 0.948 29.968 1.00 88.06 162 THR A CA 1
ATOM 1181 C C . THR A 1 162 ? 8.702 -0.080 30.366 1.00 88.06 162 THR A C 1
ATOM 1183 O O . THR A 1 162 ? 9.835 0.297 30.653 1.00 88.06 162 THR A O 1
ATOM 1186 N N . ASN A 1 163 ? 8.361 -1.370 30.358 1.00 88.00 163 ASN A N 1
ATOM 1187 C CA . ASN A 1 163 ? 9.221 -2.442 30.868 1.00 88.00 163 ASN A CA 1
ATOM 1188 C C . ASN A 1 163 ? 10.092 -3.061 29.771 1.00 88.00 163 ASN A C 1
ATOM 1190 O O . ASN A 1 163 ? 11.259 -3.352 30.011 1.00 88.00 163 ASN A O 1
ATOM 1194 N N . ALA A 1 164 ? 9.538 -3.267 28.571 1.00 83.56 164 ALA A N 1
ATOM 1195 C CA . ALA A 1 164 ? 10.262 -3.887 27.456 1.00 83.56 164 ALA A CA 1
ATOM 1196 C C . ALA A 1 164 ? 10.910 -2.865 26.502 1.00 83.56 164 ALA A C 1
ATOM 1198 O O . ALA A 1 164 ? 11.581 -3.260 25.552 1.00 83.56 164 ALA A O 1
ATOM 1199 N N . GLY A 1 165 ? 10.720 -1.559 26.733 1.00 83.81 165 GLY A N 1
ATOM 1200 C CA . GLY A 1 165 ? 11.334 -0.500 25.926 1.00 83.81 165 GLY A CA 1
ATOM 1201 C C . GLY A 1 165 ? 10.838 -0.451 24.478 1.00 83.81 165 GLY A C 1
ATOM 1202 O O . GLY A 1 165 ? 11.579 -0.047 23.583 1.00 83.81 165 GLY A O 1
ATOM 1203 N N . CYS A 1 166 ? 9.602 -0.884 24.214 1.00 87.25 166 CYS A N 1
ATOM 1204 C CA . CYS A 1 166 ? 9.029 -0.860 22.869 1.00 87.25 166 CYS A CA 1
ATOM 1205 C C . CYS A 1 166 ? 8.637 0.571 22.465 1.00 87.25 166 CYS A C 1
ATOM 1207 O O . CYS A 1 166 ? 7.529 1.022 22.739 1.00 87.25 166 CYS A O 1
ATOM 1209 N N . GLU A 1 167 ? 9.545 1.285 21.800 1.00 86.00 167 GLU A N 1
ATOM 1210 C CA . GLU A 1 167 ? 9.370 2.704 21.430 1.00 86.00 167 GLU A CA 1
ATOM 1211 C C . GLU A 1 167 ? 8.864 2.933 19.998 1.00 86.00 167 GLU A C 1
ATOM 1213 O O . GLU A 1 167 ? 8.649 4.069 19.573 1.00 86.00 167 GLU A O 1
ATOM 1218 N N . THR A 1 168 ? 8.675 1.864 19.227 1.00 86.56 168 THR A N 1
ATOM 1219 C CA . THR A 1 168 ? 8.156 1.935 17.859 1.00 86.56 168 THR A CA 1
ATOM 1220 C C . THR A 1 168 ? 6.951 1.019 17.689 1.00 86.56 168 THR A C 1
ATOM 1222 O O . THR A 1 168 ? 6.806 0.006 18.373 1.00 86.56 168 THR A O 1
ATOM 1225 N N . VAL A 1 169 ? 6.087 1.352 16.726 1.00 87.38 169 VAL A N 1
ATOM 1226 C CA . VAL A 1 169 ? 4.926 0.520 16.366 1.00 87.38 169 VAL A CA 1
ATOM 1227 C C . VAL A 1 169 ? 5.361 -0.887 15.946 1.00 87.38 169 VAL A C 1
ATOM 1229 O O . VAL A 1 169 ? 4.678 -1.853 16.272 1.00 87.38 169 VAL A O 1
ATOM 1232 N N . ASP A 1 170 ? 6.495 -1.017 15.256 1.00 87.00 170 ASP A N 1
ATOM 1233 C CA . ASP A 1 170 ? 7.012 -2.321 14.834 1.00 87.00 170 ASP A CA 1
ATOM 1234 C C . ASP A 1 170 ? 7.590 -3.118 16.011 1.00 87.00 170 ASP A C 1
ATOM 1236 O O . ASP A 1 170 ? 7.357 -4.323 16.091 1.00 87.00 170 ASP A O 1
ATOM 1240 N N . ALA A 1 171 ? 8.244 -2.459 16.976 1.00 87.31 171 ALA A N 1
ATOM 1241 C CA . ALA A 1 171 ? 8.657 -3.103 18.224 1.00 87.31 171 ALA A CA 1
ATOM 1242 C C . ALA A 1 171 ? 7.443 -3.576 19.041 1.00 87.31 171 ALA A C 1
ATOM 1244 O O . ALA A 1 171 ? 7.433 -4.703 19.532 1.00 87.31 171 ALA A O 1
ATOM 1245 N N . LEU A 1 172 ? 6.377 -2.768 19.115 1.00 90.12 172 LEU A N 1
ATOM 1246 C CA . LEU A 1 172 ? 5.126 -3.165 19.767 1.00 90.12 172 LEU A CA 1
ATOM 1247 C C . LEU A 1 172 ? 4.457 -4.349 19.075 1.00 90.12 172 LEU A C 1
ATOM 1249 O O . LEU A 1 172 ? 4.015 -5.272 19.757 1.00 90.12 172 LEU A O 1
ATOM 1253 N N . LYS A 1 173 ? 4.420 -4.363 17.739 1.00 91.88 173 LYS A N 1
ATOM 1254 C CA . LYS A 1 173 ? 3.939 -5.516 16.967 1.00 91.88 173 LYS A CA 1
ATOM 1255 C C . LYS A 1 173 ? 4.769 -6.765 17.246 1.00 91.88 173 LYS A C 1
ATOM 1257 O O . LYS A 1 173 ? 4.197 -7.831 17.418 1.00 91.88 173 LYS A O 1
ATOM 1262 N N . ALA A 1 174 ? 6.094 -6.651 17.311 1.00 90.19 174 ALA A N 1
ATOM 1263 C CA . ALA A 1 174 ? 6.961 -7.793 17.590 1.00 90.19 174 ALA A CA 1
ATOM 1264 C C . ALA A 1 174 ? 6.784 -8.326 19.022 1.00 90.19 174 ALA A C 1
ATOM 1266 O O . ALA A 1 174 ? 6.757 -9.536 19.227 1.00 90.19 174 ALA A O 1
ATOM 1267 N N . CYS A 1 175 ? 6.632 -7.431 20.000 1.00 90.62 175 CYS A N 1
ATOM 1268 C CA . CYS A 1 175 ? 6.512 -7.785 21.412 1.00 90.62 175 CYS A CA 1
ATOM 1269 C C . CYS A 1 175 ? 5.118 -8.316 21.776 1.00 90.62 175 CYS A C 1
ATOM 1271 O O . CYS A 1 175 ? 4.997 -9.340 22.440 1.00 90.62 175 CYS A O 1
ATOM 1273 N N . THR A 1 176 ? 4.062 -7.634 21.327 1.00 90.25 176 THR A N 1
ATOM 1274 C CA . THR A 1 176 ? 2.679 -7.904 21.758 1.00 90.25 176 THR A CA 1
ATOM 1275 C C . THR A 1 176 ? 1.836 -8.612 20.704 1.00 90.25 176 THR A C 1
ATOM 1277 O O . THR A 1 176 ? 0.729 -9.034 21.009 1.00 90.25 176 THR A O 1
ATOM 1280 N N . LYS A 1 177 ? 2.310 -8.700 19.454 1.00 90.19 177 LYS A N 1
ATOM 1281 C CA . LYS A 1 177 ? 1.541 -9.116 18.263 1.00 90.19 177 LYS A CA 1
ATOM 1282 C C . LYS A 1 177 ? 0.380 -8.191 17.884 1.00 90.19 177 LYS A C 1
ATOM 1284 O O . LYS A 1 177 ? -0.155 -8.328 16.782 1.00 90.19 177 LYS A O 1
ATOM 1289 N N . ALA A 1 178 ? 0.032 -7.192 18.700 1.00 88.69 178 ALA A N 1
ATOM 1290 C CA . ALA A 1 178 ? -1.051 -6.259 18.407 1.00 88.69 178 ALA A CA 1
ATOM 1291 C C . ALA A 1 178 ? -0.871 -5.590 17.034 1.00 88.69 178 ALA A C 1
ATOM 1293 O O . ALA A 1 178 ? 0.177 -5.031 16.717 1.00 88.69 178 ALA A O 1
ATOM 1294 N N . GLY A 1 179 ? -1.916 -5.629 16.203 1.00 84.50 179 GLY A N 1
ATOM 1295 C CA . GLY A 1 179 ? -1.913 -4.997 14.880 1.00 84.50 179 GLY A CA 1
ATOM 1296 C C . GLY A 1 179 ? -1.228 -5.800 13.769 1.00 84.50 179 GLY A C 1
ATOM 1297 O O . GLY A 1 179 ? -1.038 -5.250 12.683 1.00 84.50 179 GLY A O 1
ATOM 1298 N N . THR A 1 180 ? -0.874 -7.068 14.012 1.00 86.81 180 THR A N 1
ATOM 1299 C CA . THR A 1 180 ? -0.358 -7.995 12.984 1.00 86.81 180 THR A CA 1
ATOM 1300 C C . THR A 1 180 ? -1.461 -8.742 12.220 1.00 86.81 180 THR A C 1
ATOM 1302 O O . THR A 1 180 ? -1.240 -9.107 11.069 1.00 86.81 180 THR A O 1
ATOM 1305 N N . GLY A 1 181 ? -2.650 -8.902 12.819 1.00 79.12 181 GLY A N 1
ATOM 1306 C CA . GLY A 1 181 ? -3.850 -9.454 12.175 1.00 79.12 181 GLY A CA 1
ATOM 1307 C C . GLY A 1 181 ? -4.582 -8.437 11.286 1.00 79.12 181 GLY A C 1
ATOM 1308 O O . GLY A 1 181 ? -4.102 -8.055 10.223 1.00 79.12 181 GLY A O 1
ATOM 1309 N N . CYS A 1 182 ? -5.753 -7.950 11.718 1.00 73.88 182 CYS A N 1
ATOM 1310 C CA . CYS A 1 182 ? -6.573 -7.023 10.914 1.00 73.88 182 CYS A CA 1
ATOM 1311 C C . CYS A 1 182 ? -6.031 -5.578 10.843 1.00 73.88 182 CYS A C 1
ATOM 1313 O O . CYS A 1 182 ? -6.484 -4.775 10.026 1.00 73.88 182 CYS A O 1
ATOM 1315 N N . GLY A 1 183 ? -5.100 -5.210 11.733 1.00 77.62 183 GLY A N 1
ATOM 1316 C CA . GLY A 1 183 ? -4.488 -3.876 11.794 1.00 77.62 183 GLY A CA 1
ATOM 1317 C C . GLY A 1 183 ? -5.390 -2.740 12.307 1.00 77.62 183 GLY A C 1
ATOM 1318 O O . GLY A 1 183 ? -4.937 -1.598 12.376 1.00 77.62 183 GLY A O 1
ATOM 1319 N N . GLY A 1 184 ? -6.641 -3.012 12.697 1.00 74.56 184 GLY A N 1
ATOM 1320 C CA . GLY A 1 184 ? -7.599 -1.984 13.135 1.00 74.56 184 GLY A CA 1
ATOM 1321 C C . GLY A 1 184 ? -7.182 -1.212 14.395 1.00 74.56 184 GLY A C 1
ATOM 1322 O O . GLY A 1 184 ? -7.506 -0.034 14.531 1.00 74.56 184 GLY A O 1
ATOM 1323 N N . CYS A 1 185 ? -6.405 -1.845 15.277 1.00 82.19 185 CYS A N 1
ATOM 1324 C CA . CYS A 1 185 ? -5.928 -1.264 16.535 1.00 82.19 185 CYS A CA 1
ATOM 1325 C C . CYS A 1 185 ? -4.638 -0.433 16.401 1.00 82.19 185 CYS A C 1
ATOM 1327 O O . CYS A 1 185 ? -4.195 0.162 17.378 1.00 82.19 185 CYS A O 1
ATOM 1329 N N . VAL A 1 186 ? -4.005 -0.383 15.221 1.00 87.00 186 VAL A N 1
ATOM 1330 C CA . VAL A 1 186 ? -2.709 0.303 15.040 1.00 87.00 186 VAL A CA 1
ATOM 1331 C C . VAL A 1 186 ? -2.755 1.798 15.409 1.00 87.00 186 VAL A C 1
ATOM 1333 O O . VAL A 1 186 ? -1.809 2.245 16.059 1.00 87.00 186 VAL A O 1
ATOM 1336 N N . PRO A 1 187 ? -3.809 2.576 15.071 1.00 83.44 187 PRO A N 1
ATOM 1337 C CA . PRO A 1 187 ? -3.890 3.985 15.464 1.00 83.44 187 PRO A CA 1
ATOM 1338 C C . PRO A 1 187 ? -3.922 4.178 16.988 1.00 83.44 187 PRO A C 1
ATOM 1340 O O . PRO A 1 187 ? -3.033 4.820 17.537 1.00 83.44 187 PRO A O 1
ATOM 1343 N N . ILE A 1 188 ? -4.862 3.523 17.682 1.00 83.38 188 ILE A N 1
ATOM 1344 C CA . ILE A 1 188 ? -5.001 3.622 19.146 1.00 83.38 188 ILE A CA 1
ATOM 1345 C C . ILE A 1 188 ? -3.765 3.084 19.883 1.00 83.38 188 ILE A C 1
ATOM 1347 O O . ILE A 1 188 ? -3.360 3.634 20.903 1.00 83.38 188 ILE A O 1
ATOM 1351 N N . MET A 1 189 ? -3.113 2.053 19.338 1.00 87.19 189 MET A N 1
ATOM 1352 C CA . MET A 1 189 ? -1.851 1.532 19.863 1.00 87.19 189 MET A CA 1
ATOM 1353 C C . MET A 1 189 ? -0.726 2.568 19.756 1.00 87.19 189 MET A C 1
ATOM 1355 O O . MET A 1 189 ? 0.046 2.725 20.698 1.00 87.19 189 MET A O 1
ATOM 1359 N N . LYS A 1 190 ? -0.634 3.297 18.636 1.00 87.31 190 LYS A N 1
ATOM 1360 C CA . LYS A 1 190 ? 0.350 4.374 18.459 1.00 87.31 190 LYS A CA 1
ATOM 1361 C C . LYS A 1 190 ? 0.087 5.536 19.423 1.00 87.31 190 LYS A C 1
ATOM 1363 O O . LYS A 1 190 ? 1.039 6.088 19.980 1.00 87.31 190 LYS A O 1
ATOM 1368 N N . ASP A 1 191 ? -1.176 5.882 19.647 1.00 86.00 191 ASP A N 1
ATOM 1369 C CA . ASP A 1 191 ? -1.558 6.940 20.586 1.00 86.00 191 ASP A CA 1
ATOM 1370 C C . ASP A 1 191 ? -1.231 6.551 22.034 1.00 86.00 191 ASP A C 1
ATOM 1372 O O . ASP A 1 191 ? -0.603 7.337 22.747 1.00 86.00 191 ASP A O 1
ATOM 1376 N N . LEU A 1 192 ? -1.550 5.313 22.441 1.00 87.69 192 LEU A N 1
ATOM 1377 C CA . LEU A 1 192 ? -1.147 4.742 23.734 1.00 87.69 192 LEU A CA 1
ATOM 1378 C C . LEU A 1 192 ? 0.369 4.751 23.905 1.00 87.69 192 LEU A C 1
ATOM 1380 O O . LEU A 1 192 ? 0.866 5.218 24.923 1.00 87.69 192 LEU A O 1
ATOM 1384 N N . MET A 1 193 ? 1.106 4.290 22.893 1.00 89.06 193 MET A N 1
ATOM 1385 C CA . MET A 1 193 ? 2.567 4.291 22.903 1.00 89.06 193 MET A CA 1
ATOM 1386 C C . MET A 1 193 ? 3.119 5.697 23.135 1.00 89.06 193 MET A C 1
ATOM 1388 O O . MET A 1 193 ? 3.915 5.912 24.044 1.00 89.06 193 MET A O 1
ATOM 1392 N N . THR A 1 194 ? 2.651 6.671 22.354 1.00 87.06 194 THR A N 1
ATOM 1393 C CA . THR A 1 194 ? 3.108 8.064 22.442 1.00 87.06 194 THR A CA 1
ATOM 1394 C C . THR A 1 194 ? 2.766 8.678 23.800 1.00 87.06 194 THR A C 1
ATOM 1396 O O . THR A 1 194 ? 3.571 9.417 24.364 1.00 87.06 194 THR A O 1
ATOM 1399 N N . HIS A 1 195 ? 1.588 8.368 24.345 1.00 86.50 195 HIS A N 1
ATOM 1400 C CA . HIS A 1 195 ? 1.169 8.820 25.668 1.00 86.50 195 HIS A CA 1
ATOM 1401 C C . HIS A 1 195 ? 2.040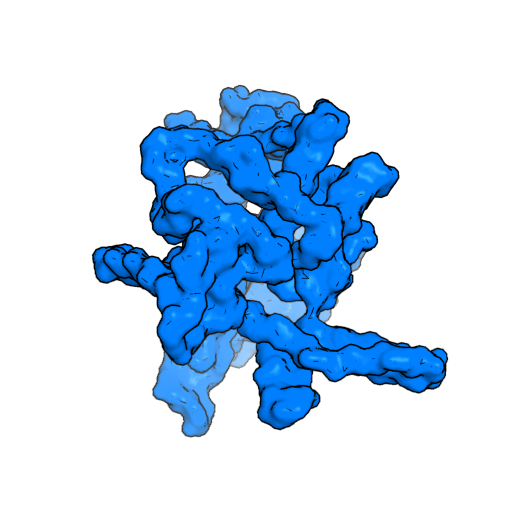 8.219 26.782 1.00 86.50 195 HIS A C 1
ATOM 1403 O O . HIS A 1 195 ? 2.552 8.952 27.626 1.00 86.50 195 HIS A O 1
ATOM 1409 N N . THR A 1 196 ? 2.273 6.907 26.761 1.00 86.00 196 THR A N 1
ATOM 1410 C CA . THR A 1 196 ? 3.106 6.214 27.755 1.00 86.00 196 THR A CA 1
ATOM 1411 C C . THR A 1 196 ? 4.569 6.651 27.672 1.00 86.00 196 THR A C 1
ATOM 1413 O O . THR A 1 196 ? 5.202 6.878 28.699 1.00 86.00 196 THR A O 1
ATOM 1416 N N . MET A 1 197 ? 5.100 6.879 26.466 1.00 86.12 197 MET A N 1
ATOM 1417 C CA . MET A 1 197 ? 6.437 7.456 26.291 1.00 86.12 197 MET A CA 1
ATOM 1418 C C . MET A 1 197 ? 6.544 8.847 26.926 1.00 86.12 197 MET A C 1
ATOM 1420 O O . MET A 1 197 ? 7.515 9.104 27.637 1.00 86.12 197 MET A O 1
ATOM 1424 N N . LYS A 1 198 ? 5.532 9.712 26.747 1.00 84.94 198 LYS A N 1
ATOM 1425 C CA . LYS A 1 198 ? 5.489 11.041 27.383 1.00 84.94 198 LYS A CA 1
ATOM 1426 C C . LYS A 1 198 ? 5.486 10.954 28.910 1.00 84.94 198 LYS A C 1
ATOM 1428 O O . LYS A 1 198 ? 6.210 11.716 29.544 1.00 84.94 198 LYS A O 1
ATOM 1433 N N . LEU A 1 199 ? 4.723 10.025 29.496 1.00 84.38 199 LEU A N 1
ATOM 1434 C CA . LEU A 1 199 ? 4.730 9.788 30.949 1.00 84.38 199 LEU A CA 1
ATOM 1435 C C . LEU A 1 199 ? 6.103 9.329 31.454 1.00 84.38 199 LEU A C 1
ATOM 1437 O O . LEU A 1 199 ? 6.542 9.758 32.516 1.00 84.38 199 LEU A O 1
ATOM 1441 N N . ASN A 1 200 ? 6.820 8.541 30.652 1.00 83.94 200 ASN A N 1
ATOM 1442 C CA . ASN A 1 200 ? 8.191 8.112 30.935 1.00 83.94 200 ASN A CA 1
ATOM 1443 C C . ASN A 1 200 ? 9.246 9.203 30.635 1.00 83.94 200 ASN A C 1
ATOM 1445 O O . ASN A 1 200 ? 10.441 8.912 30.598 1.00 83.94 200 ASN A O 1
ATOM 1449 N N . GLY A 1 201 ? 8.828 10.448 30.372 1.00 81.25 201 GLY A N 1
ATOM 1450 C CA . GLY A 1 201 ? 9.713 11.577 30.068 1.00 81.25 201 GLY A CA 1
ATOM 1451 C C . GLY A 1 201 ? 10.360 11.534 28.677 1.00 81.25 201 GLY A C 1
ATOM 1452 O O . GLY A 1 201 ? 11.239 12.346 28.388 1.00 81.25 201 GLY A O 1
ATOM 1453 N N . LYS A 1 202 ? 9.944 10.610 27.800 1.00 79.88 202 LYS A N 1
ATOM 1454 C CA . LYS A 1 202 ? 10.458 10.466 26.432 1.00 79.88 202 LYS A CA 1
ATOM 1455 C C . LYS A 1 202 ? 9.561 11.209 25.445 1.00 79.88 202 LYS A C 1
ATOM 1457 O O . LYS A 1 202 ? 8.357 10.974 25.362 1.00 79.88 202 LYS A O 1
ATOM 1462 N N . TYR A 1 203 ? 10.162 12.085 24.645 1.00 73.00 203 TYR A N 1
ATOM 1463 C CA . TYR A 1 203 ? 9.456 12.856 23.624 1.00 73.00 203 TYR A CA 1
ATOM 1464 C C . TYR A 1 203 ? 9.735 12.294 22.233 1.00 73.00 203 TYR A C 1
ATOM 1466 O O . TYR A 1 203 ? 10.879 12.261 21.781 1.00 73.00 203 TYR A O 1
ATOM 1474 N N . VAL A 1 204 ? 8.676 11.904 21.524 1.00 70.56 204 VAL A N 1
ATOM 1475 C CA . VAL A 1 204 ? 8.766 11.536 20.107 1.00 70.56 204 VAL A CA 1
ATOM 1476 C C . VAL A 1 204 ? 8.895 12.820 19.292 1.00 70.56 2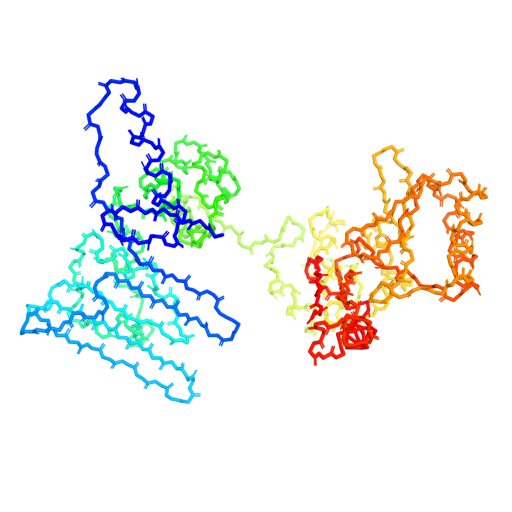04 VAL A C 1
ATOM 1478 O O . VAL A 1 204 ? 7.936 13.584 19.161 1.00 70.56 204 VAL A O 1
ATOM 1481 N N . ARG A 1 205 ? 10.087 13.080 18.751 1.00 75.44 205 ARG A N 1
ATOM 1482 C CA . ARG A 1 205 ? 10.298 14.189 17.812 1.00 75.44 205 ARG A CA 1
ATOM 1483 C C . ARG A 1 205 ? 9.743 13.775 16.452 1.00 75.44 205 ARG A C 1
ATOM 1485 O O . ARG A 1 205 ? 10.178 12.775 15.892 1.00 75.44 205 ARG A O 1
ATOM 1492 N N . ASN A 1 206 ? 8.795 14.541 15.917 1.00 82.19 206 ASN A N 1
ATOM 1493 C CA . ASN A 1 206 ? 8.237 14.302 14.585 1.00 82.19 206 ASN A CA 1
ATOM 1494 C C . ASN A 1 206 ? 9.162 14.874 13.500 1.00 82.19 206 ASN A C 1
ATOM 1496 O O . ASN A 1 206 ? 8.817 15.834 12.819 1.00 82.19 206 ASN A O 1
ATOM 1500 N N . VAL A 1 207 ? 10.365 14.317 13.395 1.00 89.50 207 VAL A N 1
ATOM 1501 C CA . VAL A 1 207 ? 11.399 14.756 12.453 1.00 89.50 207 VAL A CA 1
ATOM 1502 C C . VAL A 1 207 ? 11.834 13.596 11.567 1.00 89.50 207 VAL A C 1
ATOM 1504 O O . VAL A 1 207 ? 11.736 12.438 11.967 1.00 89.50 207 VAL A O 1
ATOM 1507 N N . VAL A 1 208 ? 12.303 13.894 10.358 1.00 88.56 208 VAL A N 1
ATOM 1508 C CA . VAL A 1 208 ? 12.716 12.874 9.385 1.00 88.56 208 VAL A CA 1
ATOM 1509 C C . VAL A 1 208 ? 13.982 12.146 9.838 1.00 88.56 208 VAL A C 1
ATOM 1511 O O . VAL A 1 208 ? 13.995 10.920 9.885 1.00 88.56 208 VAL A O 1
ATOM 1514 N N . CYS A 1 209 ? 15.057 12.884 10.122 1.00 90.00 209 CYS A N 1
ATOM 1515 C CA . CYS A 1 209 ? 16.335 12.343 10.602 1.00 90.00 209 CYS A CA 1
ATOM 1516 C C . CYS A 1 209 ? 17.237 13.485 11.106 1.00 90.00 209 CYS A C 1
ATOM 1518 O O . CYS A 1 209 ? 16.833 14.645 11.119 1.00 90.00 209 CYS A O 1
ATOM 1520 N N . GLU A 1 210 ? 18.483 13.189 11.477 1.00 89.44 210 GLU A N 1
ATOM 1521 C CA . GLU A 1 210 ? 19.455 14.197 11.929 1.00 89.44 210 GLU A CA 1
ATOM 1522 C C . GLU A 1 210 ? 19.767 15.301 10.898 1.00 89.44 210 GLU A C 1
ATOM 1524 O O . GLU A 1 210 ? 20.079 16.430 11.296 1.00 89.44 210 GLU A O 1
ATOM 1529 N N . HIS A 1 211 ? 19.630 14.990 9.603 1.00 92.25 211 HIS A N 1
ATOM 1530 C CA . HIS A 1 211 ? 19.830 15.914 8.480 1.00 92.25 211 HIS A CA 1
ATOM 1531 C C . HIS A 1 211 ? 18.656 16.882 8.296 1.00 92.25 211 HIS A C 1
ATOM 1533 O O . HIS A 1 211 ? 18.856 18.010 7.867 1.00 92.25 211 HIS A O 1
ATOM 1539 N N . PHE A 1 212 ? 17.438 16.462 8.651 1.00 93.31 212 PHE A N 1
ATOM 1540 C CA . PHE A 1 212 ? 16.217 17.255 8.507 1.00 93.31 212 PHE A CA 1
ATOM 1541 C C . PHE A 1 212 ? 15.418 17.194 9.806 1.00 93.31 212 PHE A C 1
ATOM 1543 O O . PHE A 1 212 ? 14.661 16.249 10.048 1.00 93.31 212 PHE A O 1
ATOM 1550 N N . SER A 1 213 ? 15.549 18.239 10.627 1.00 92.19 213 SER A N 1
ATOM 1551 C CA . SER A 1 213 ? 14.781 18.411 11.873 1.00 92.19 213 SER A CA 1
ATOM 1552 C C . SER A 1 213 ? 13.342 18.886 11.615 1.00 92.19 213 SER A C 1
ATOM 1554 O O . SER A 1 213 ? 12.797 19.678 12.375 1.00 92.19 213 SER A O 1
ATOM 1556 N N . LEU A 1 214 ? 12.751 18.403 10.525 1.00 91.19 214 LEU A N 1
ATOM 1557 C CA . LEU A 1 214 ? 11.436 18.750 10.005 1.00 91.19 214 LEU A CA 1
ATOM 1558 C C . LEU A 1 214 ? 10.639 17.465 9.819 1.00 91.19 214 LEU A C 1
ATOM 1560 O O . LEU A 1 214 ? 11.210 16.412 9.526 1.00 91.19 214 LEU A O 1
ATOM 1564 N N . SER A 1 215 ? 9.325 17.542 9.953 1.00 91.44 215 SER A N 1
ATOM 1565 C CA . SER A 1 215 ? 8.412 16.483 9.547 1.00 91.44 215 SER A CA 1
ATOM 1566 C C . SER A 1 215 ? 8.344 16.376 8.021 1.00 91.44 215 SER A C 1
ATOM 1568 O O . SER A 1 215 ? 8.706 17.289 7.276 1.00 91.44 215 SER A O 1
ATOM 1570 N N . ARG A 1 216 ? 7.812 15.254 7.523 1.00 91.06 216 ARG A N 1
ATOM 1571 C CA . ARG A 1 216 ? 7.578 15.066 6.082 1.00 91.06 216 ARG A CA 1
ATOM 1572 C C . ARG A 1 216 ? 6.690 16.165 5.480 1.00 91.06 216 ARG A C 1
ATOM 1574 O O . ARG A 1 216 ? 6.897 16.524 4.325 1.00 91.06 216 ARG A O 1
ATOM 1581 N N . GLN A 1 217 ? 5.686 16.632 6.225 1.00 90.50 217 GLN A N 1
ATOM 1582 C CA . GLN A 1 217 ? 4.740 17.640 5.744 1.00 90.50 217 GLN A CA 1
ATOM 1583 C C . GLN A 1 217 ? 5.412 19.010 5.647 1.00 90.50 217 GLN A C 1
ATOM 1585 O O . GLN A 1 217 ? 5.373 19.621 4.588 1.00 90.50 217 GLN A O 1
ATOM 1590 N N . GLU A 1 218 ? 6.121 19.429 6.697 1.00 93.69 218 GLU A N 1
ATOM 1591 C CA . GLU A 1 218 ? 6.888 20.681 6.680 1.00 93.69 218 GLU A CA 1
ATOM 1592 C C . GLU A 1 218 ? 7.922 20.683 5.550 1.00 93.69 218 GLU A C 1
ATOM 1594 O O . GLU A 1 218 ? 8.053 21.668 4.832 1.00 93.69 218 GLU A O 1
ATOM 1599 N N . LEU A 1 219 ? 8.609 19.556 5.332 1.00 94.38 219 LEU A N 1
ATOM 1600 C CA . LEU A 1 219 ? 9.564 19.420 4.236 1.00 94.38 219 LEU A CA 1
ATOM 1601 C C . LEU A 1 219 ? 8.887 19.546 2.862 1.00 94.38 219 LEU A C 1
ATOM 1603 O O . LEU A 1 219 ? 9.410 20.222 1.984 1.00 94.38 219 LEU A O 1
ATOM 1607 N N . TYR A 1 220 ? 7.715 18.934 2.672 1.00 93.88 220 TYR A N 1
ATOM 1608 C CA . TYR A 1 220 ? 6.925 19.087 1.445 1.00 93.88 220 TYR A CA 1
ATOM 1609 C C . TYR A 1 220 ? 6.536 20.551 1.199 1.00 93.88 220 TYR A C 1
ATOM 1611 O O . TYR A 1 220 ? 6.705 21.059 0.088 1.00 93.88 220 TYR A O 1
ATOM 1619 N N . ASP A 1 221 ? 6.045 21.229 2.237 1.00 94.69 221 ASP A N 1
ATOM 1620 C CA . ASP A 1 221 ? 5.597 22.615 2.148 1.00 94.69 221 ASP A CA 1
ATOM 1621 C C . ASP A 1 221 ? 6.772 23.555 1.853 1.00 94.69 221 ASP A C 1
ATOM 1623 O O . ASP A 1 221 ? 6.674 24.391 0.958 1.00 94.69 221 ASP A O 1
ATOM 1627 N N . LEU A 1 222 ? 7.920 23.361 2.508 1.00 95.50 222 LEU A N 1
ATOM 1628 C CA . LEU A 1 222 ? 9.129 24.150 2.269 1.00 95.50 222 LEU A CA 1
ATOM 1629 C C . LEU A 1 222 ? 9.710 23.929 0.870 1.00 95.50 222 LEU A C 1
ATOM 1631 O O . LEU A 1 222 ? 10.041 24.906 0.201 1.00 95.50 222 LEU A O 1
ATOM 1635 N N . ILE A 1 223 ? 9.774 22.683 0.382 1.00 95.06 223 ILE A N 1
ATOM 1636 C CA . ILE A 1 223 ? 10.205 22.395 -0.999 1.00 95.06 223 ILE A CA 1
ATOM 1637 C C . ILE A 1 223 ? 9.335 23.166 -1.995 1.00 95.06 223 ILE A C 1
ATOM 1639 O O . ILE A 1 223 ? 9.844 23.752 -2.953 1.00 95.06 223 ILE A O 1
ATOM 1643 N N . LYS A 1 224 ? 8.020 23.191 -1.757 1.00 94.56 224 LYS A N 1
ATOM 1644 C CA . LYS A 1 224 ? 7.064 23.878 -2.621 1.00 94.56 224 LYS A CA 1
ATOM 1645 C C . LYS A 1 224 ? 7.183 25.403 -2.528 1.00 94.56 224 LYS A C 1
ATOM 1647 O O . LYS A 1 224 ? 7.192 26.060 -3.564 1.00 94.56 224 LYS A O 1
ATOM 1652 N N . ILE A 1 225 ? 7.288 25.959 -1.319 1.00 95.69 225 ILE A N 1
ATOM 1653 C CA . ILE A 1 225 ? 7.395 27.408 -1.071 1.00 95.69 225 ILE A CA 1
ATOM 1654 C C . ILE A 1 225 ? 8.688 27.970 -1.666 1.00 95.69 225 ILE A C 1
ATOM 1656 O O . ILE A 1 225 ? 8.662 29.005 -2.328 1.00 95.69 225 ILE A O 1
ATOM 1660 N N . HIS A 1 226 ? 9.807 27.274 -1.470 1.00 94.12 226 HIS A N 1
ATOM 1661 C CA . HIS A 1 226 ? 11.116 27.700 -1.961 1.00 94.12 226 HIS A CA 1
ATOM 1662 C C . HIS A 1 226 ? 11.404 27.251 -3.402 1.00 94.12 226 HIS A C 1
ATOM 1664 O O . HIS A 1 226 ? 12.465 27.570 -3.932 1.00 94.12 226 HIS A O 1
ATOM 1670 N N . ASN A 1 227 ? 10.465 26.552 -4.056 1.00 94.12 227 ASN A N 1
ATOM 1671 C CA . ASN A 1 227 ? 10.589 26.071 -5.437 1.00 94.12 227 ASN A CA 1
ATOM 1672 C C . ASN A 1 227 ? 11.872 25.239 -5.676 1.00 94.12 227 ASN A C 1
ATOM 1674 O O . ASN A 1 227 ? 12.536 25.381 -6.704 1.00 94.12 227 ASN A O 1
ATOM 1678 N N . LEU A 1 228 ? 12.227 24.382 -4.713 1.00 92.75 228 LEU A N 1
ATOM 1679 C CA . LEU A 1 228 ? 13.449 23.566 -4.737 1.00 92.75 228 LEU A CA 1
ATOM 1680 C C . LEU A 1 228 ? 13.250 22.347 -5.640 1.00 92.75 228 LEU A C 1
ATOM 1682 O O . LEU A 1 228 ? 12.231 21.663 -5.518 1.00 92.75 228 LEU A O 1
ATOM 1686 N N . LYS A 1 229 ? 14.202 22.054 -6.535 1.00 89.00 229 LYS A N 1
ATOM 1687 C CA . LYS A 1 229 ? 14.017 21.040 -7.595 1.00 89.00 229 LYS A CA 1
ATOM 1688 C C . LYS A 1 229 ? 14.989 19.875 -7.527 1.00 89.00 229 LYS A C 1
ATOM 1690 O O . LYS A 1 229 ? 14.646 18.787 -7.993 1.00 89.00 229 LYS A O 1
ATOM 1695 N N . HIS A 1 230 ? 16.158 20.074 -6.936 1.00 88.56 230 HIS A N 1
ATOM 1696 C CA . HIS A 1 230 ? 17.167 19.037 -6.787 1.00 88.56 230 HIS A CA 1
ATOM 1697 C C . HIS A 1 230 ? 17.343 18.648 -5.324 1.00 88.56 230 HIS A C 1
ATOM 1699 O O . HIS A 1 230 ? 17.023 19.410 -4.417 1.00 88.56 230 HIS A O 1
ATOM 1705 N N . TYR A 1 231 ? 17.820 17.424 -5.094 1.00 89.44 231 TYR A N 1
ATOM 1706 C CA . TYR A 1 231 ? 18.073 16.931 -3.742 1.00 89.44 231 TYR A CA 1
ATOM 1707 C C . TYR A 1 231 ? 19.058 17.836 -2.992 1.00 89.44 231 TYR A C 1
ATOM 1709 O O . TYR A 1 231 ? 18.795 18.189 -1.844 1.00 89.44 231 TYR A O 1
ATOM 1717 N N . ASP A 1 232 ? 20.128 18.249 -3.672 1.00 90.12 232 ASP A N 1
ATOM 1718 C CA . ASP A 1 232 ? 21.162 19.114 -3.105 1.00 90.12 232 ASP A CA 1
ATOM 1719 C C . ASP A 1 232 ? 20.581 20.488 -2.728 1.00 90.12 232 ASP A C 1
ATOM 1721 O O . ASP A 1 232 ? 20.785 20.934 -1.606 1.00 90.12 232 ASP A O 1
ATOM 1725 N N . ASP A 1 233 ? 19.711 21.081 -3.562 1.00 91.50 233 ASP A N 1
ATOM 1726 C CA . ASP A 1 233 ? 19.012 22.336 -3.224 1.00 91.50 233 ASP A CA 1
ATOM 1727 C C . ASP A 1 233 ? 18.191 22.213 -1.928 1.00 91.50 233 ASP A C 1
ATOM 1729 O O . ASP A 1 233 ? 18.109 23.145 -1.128 1.00 91.50 233 ASP A O 1
ATOM 1733 N N . VAL A 1 234 ? 17.538 21.063 -1.725 1.00 93.19 234 VAL A N 1
ATOM 1734 C CA . VAL A 1 234 ? 16.741 20.794 -0.519 1.00 93.19 234 VAL A CA 1
ATOM 1735 C C . VAL A 1 234 ? 17.639 20.627 0.699 1.00 93.19 234 VAL A C 1
ATOM 1737 O O . VAL A 1 234 ? 17.319 21.135 1.774 1.00 93.19 234 VAL A O 1
ATOM 1740 N N . LEU A 1 235 ? 18.753 19.920 0.542 1.00 93.19 235 LEU A N 1
ATOM 1741 C CA . LEU A 1 235 ? 19.707 19.699 1.617 1.00 93.19 235 LEU A CA 1
ATOM 1742 C C . LEU A 1 235 ? 20.386 21.006 2.044 1.00 93.19 235 LEU A C 1
ATOM 1744 O O . LEU A 1 235 ? 20.454 21.269 3.242 1.00 93.19 235 LEU A O 1
ATOM 1748 N N . ASP A 1 236 ? 20.779 21.846 1.088 1.00 93.31 236 ASP A N 1
ATOM 1749 C CA . ASP A 1 236 ? 21.437 23.131 1.335 1.00 93.31 236 ASP A CA 1
ATOM 1750 C C . ASP A 1 236 ? 20.486 24.171 1.943 1.00 93.31 236 ASP A C 1
ATOM 1752 O O . ASP A 1 236 ? 20.880 24.948 2.812 1.00 93.31 236 ASP A O 1
ATOM 1756 N N . ALA A 1 237 ? 19.221 24.198 1.506 1.00 93.94 237 ALA A N 1
ATOM 1757 C CA . ALA A 1 237 ? 18.269 25.213 1.952 1.00 93.94 237 ALA A CA 1
ATOM 1758 C C . ALA A 1 237 ? 17.628 24.902 3.312 1.00 93.94 237 ALA A C 1
ATOM 1760 O O . ALA A 1 237 ? 17.387 25.817 4.101 1.00 93.94 237 ALA A O 1
ATOM 1761 N N . VAL A 1 238 ? 17.280 23.635 3.573 1.00 94.12 238 VAL A N 1
ATOM 1762 C CA . VAL A 1 238 ? 16.457 23.250 4.741 1.00 94.12 238 VAL A CA 1
ATOM 1763 C C . VAL A 1 238 ? 16.996 22.047 5.520 1.00 94.12 238 VAL A C 1
ATOM 1765 O O . VAL A 1 238 ? 16.349 21.580 6.463 1.00 94.12 238 VAL A O 1
ATOM 1768 N N . GLY A 1 239 ? 18.166 21.534 5.141 1.00 92.44 239 GLY A N 1
ATOM 1769 C CA . GLY A 1 239 ? 18.843 20.421 5.794 1.00 92.44 239 GLY A CA 1
ATOM 1770 C C . GLY A 1 239 ? 20.251 20.775 6.275 1.00 92.44 239 GLY A C 1
ATOM 1771 O O . GLY A 1 239 ? 20.595 21.937 6.484 1.00 92.44 239 GLY A O 1
ATOM 1772 N N . ARG A 1 240 ? 21.054 19.738 6.529 1.00 92.50 240 ARG A N 1
ATOM 1773 C CA . ARG A 1 240 ? 22.483 19.829 6.869 1.00 92.50 240 ARG A CA 1
ATOM 1774 C C . ARG A 1 240 ? 23.184 18.494 6.619 1.00 92.50 240 ARG A C 1
ATOM 1776 O O . ARG A 1 240 ? 22.540 17.450 6.725 1.00 92.50 240 ARG A O 1
ATOM 1783 N N . GLY A 1 241 ? 24.499 18.525 6.404 1.00 91.44 241 GLY A N 1
ATOM 1784 C CA . GLY A 1 241 ? 25.319 17.334 6.133 1.00 91.44 241 GLY A CA 1
ATOM 1785 C C . GLY A 1 241 ? 25.123 16.809 4.709 1.00 91.44 241 GLY A C 1
ATOM 1786 O O . GLY A 1 241 ? 24.701 17.567 3.849 1.00 91.44 241 GLY A O 1
ATOM 1787 N N . ASP A 1 242 ? 25.390 15.518 4.484 1.00 87.81 242 ASP A N 1
ATOM 1788 C CA . ASP A 1 242 ? 25.325 14.880 3.151 1.00 87.81 242 ASP A CA 1
ATOM 1789 C C . ASP A 1 242 ? 24.045 14.040 2.933 1.00 87.81 242 ASP A C 1
ATOM 1791 O O . ASP A 1 242 ? 23.741 13.559 1.836 1.00 87.81 242 ASP A O 1
ATOM 1795 N N . GLY A 1 243 ? 23.256 13.869 3.996 1.00 87.69 243 GLY A N 1
ATOM 1796 C CA . GLY A 1 243 ? 22.073 13.019 4.020 1.00 87.69 243 GLY A CA 1
ATOM 1797 C C . GLY A 1 243 ? 22.356 11.537 4.244 1.00 87.69 243 GLY A C 1
ATOM 1798 O O . GLY A 1 243 ? 23.490 11.085 4.354 1.00 87.69 243 GLY A O 1
ATOM 1799 N N . CYS A 1 244 ? 21.280 10.753 4.319 1.00 88.38 244 CYS A N 1
ATOM 1800 C CA . CYS A 1 244 ? 21.329 9.324 4.610 1.00 88.38 244 CYS A CA 1
ATOM 1801 C C . CYS A 1 244 ? 20.289 8.525 3.817 1.00 88.38 244 CYS A C 1
ATOM 1803 O O . CYS A 1 244 ? 19.459 9.068 3.081 1.00 88.38 244 CYS A O 1
ATOM 1805 N N . GLU A 1 245 ? 20.297 7.209 4.025 1.00 83.88 245 GLU A N 1
ATOM 1806 C CA . GLU A 1 245 ? 19.354 6.252 3.435 1.00 83.88 245 GLU A CA 1
ATOM 1807 C C . GLU A 1 245 ? 17.877 6.502 3.793 1.00 83.88 245 GLU A C 1
ATOM 1809 O O . GLU A 1 245 ? 16.988 6.001 3.106 1.00 83.88 245 GLU A O 1
ATOM 1814 N N . ILE A 1 246 ? 17.597 7.307 4.824 1.00 86.50 246 ILE A N 1
ATOM 1815 C CA . ILE A 1 246 ? 16.232 7.681 5.222 1.00 86.50 246 ILE A CA 1
ATOM 1816 C C . ILE A 1 246 ? 15.757 8.912 4.443 1.00 86.50 246 ILE A C 1
ATOM 1818 O O . ILE A 1 246 ? 14.697 8.886 3.811 1.00 86.50 246 ILE A O 1
ATOM 1822 N N . CYS A 1 247 ? 16.518 10.012 4.481 1.00 89.75 247 CYS A N 1
ATOM 1823 C CA . CYS A 1 247 ? 16.060 11.280 3.913 1.00 89.75 247 CYS A CA 1
ATOM 1824 C C . CYS A 1 247 ? 16.197 11.346 2.393 1.00 89.75 247 CYS A C 1
ATOM 1826 O O . CYS A 1 247 ? 15.332 11.930 1.744 1.00 89.75 247 CYS A O 1
ATOM 1828 N N . LYS A 1 248 ? 17.214 10.714 1.801 1.00 88.31 248 LYS A N 1
ATOM 1829 C CA . LYS A 1 248 ? 17.460 10.804 0.358 1.00 88.31 248 LYS A CA 1
ATOM 1830 C C . LYS A 1 248 ? 16.323 10.203 -0.486 1.00 88.31 248 LYS A C 1
ATOM 1832 O O . LYS A 1 248 ? 15.811 10.900 -1.372 1.00 88.31 248 LYS A O 1
ATOM 1837 N N . PRO A 1 249 ? 15.798 8.999 -0.176 1.00 83.69 249 PRO A N 1
ATOM 1838 C CA . PRO A 1 249 ? 14.613 8.478 -0.857 1.00 83.69 249 PRO A CA 1
ATOM 1839 C C . PRO A 1 249 ? 13.338 9.266 -0.538 1.00 83.69 249 PRO A C 1
ATOM 1841 O O . PRO A 1 249 ? 12.435 9.328 -1.375 1.00 83.69 249 PRO A O 1
ATOM 1844 N N . LEU A 1 250 ? 13.234 9.848 0.665 1.00 88.06 250 LEU A N 1
ATOM 1845 C CA . LEU A 1 250 ? 12.086 10.668 1.047 1.00 88.06 250 LEU A CA 1
ATOM 1846 C C . LEU A 1 250 ? 12.028 11.949 0.213 1.00 88.06 250 LEU A C 1
ATOM 1848 O O . LEU A 1 250 ? 11.014 12.191 -0.434 1.00 88.06 250 LEU A O 1
ATOM 1852 N N . VAL A 1 251 ? 13.107 12.733 0.194 1.00 90.56 251 VAL A N 1
ATOM 1853 C CA . VAL A 1 251 ? 13.207 13.983 -0.572 1.00 90.56 251 VAL A CA 1
ATOM 1854 C C . VAL A 1 251 ? 12.988 13.711 -2.057 1.00 90.56 251 VAL A C 1
ATOM 1856 O O . VAL A 1 251 ? 12.167 14.379 -2.677 1.00 90.56 251 VAL A O 1
ATOM 1859 N N . SER A 1 252 ? 13.610 12.663 -2.606 1.00 86.44 252 SER A N 1
ATOM 1860 C CA . SER A 1 252 ? 13.384 12.244 -3.998 1.00 86.44 252 SER A CA 1
ATOM 1861 C C . SER A 1 252 ? 11.911 11.943 -4.286 1.00 86.44 252 SER A C 1
ATOM 1863 O O . SER A 1 252 ? 11.378 12.334 -5.323 1.00 86.44 252 SER A O 1
ATOM 1865 N N . SER A 1 253 ? 11.217 11.288 -3.349 1.00 85.69 253 SER A N 1
ATOM 1866 C CA . SER A 1 253 ? 9.777 11.044 -3.462 1.00 85.69 253 SER A CA 1
ATOM 1867 C C . SER A 1 253 ? 8.952 12.329 -3.380 1.00 85.69 253 SER A C 1
ATOM 1869 O O . SER A 1 253 ? 7.934 12.411 -4.070 1.00 85.69 253 SER A O 1
ATOM 1871 N N . LEU A 1 254 ? 9.334 13.302 -2.546 1.00 89.31 254 LEU A N 1
ATOM 1872 C CA . LEU A 1 254 ? 8.638 14.587 -2.431 1.00 89.31 254 LEU A CA 1
ATOM 1873 C C . LEU A 1 254 ? 8.810 15.414 -3.707 1.00 89.31 254 LEU A C 1
ATOM 1875 O O . LEU A 1 254 ? 7.811 15.831 -4.283 1.00 89.31 254 LEU A O 1
ATOM 1879 N N . LEU A 1 255 ? 10.042 15.555 -4.198 1.00 88.88 255 LEU A N 1
ATOM 1880 C CA . LEU A 1 255 ? 10.354 16.250 -5.450 1.00 88.88 255 LEU A CA 1
ATOM 1881 C C . LEU A 1 255 ? 9.588 15.649 -6.631 1.00 88.88 255 LEU A C 1
ATOM 1883 O O . LEU A 1 255 ? 8.946 16.373 -7.388 1.00 88.88 255 LEU A O 1
ATOM 1887 N N . ALA A 1 256 ? 9.569 14.319 -6.739 1.00 84.12 256 ALA A N 1
ATOM 1888 C CA . ALA A 1 256 ? 8.803 13.640 -7.776 1.00 84.12 256 ALA A CA 1
ATOM 1889 C C . ALA A 1 256 ? 7.285 13.855 -7.644 1.00 84.12 256 ALA A C 1
ATOM 1891 O O . ALA A 1 256 ? 6.590 13.918 -8.651 1.00 84.12 256 ALA A O 1
ATOM 1892 N N . SER A 1 257 ? 6.766 13.988 -6.420 1.00 84.69 257 SER A N 1
ATOM 1893 C CA . SER A 1 257 ? 5.337 14.248 -6.193 1.00 84.69 257 SER A CA 1
ATOM 1894 C C . SER A 1 257 ? 4.948 15.697 -6.503 1.00 84.69 257 SER A C 1
ATOM 1896 O O . SER A 1 257 ? 3.835 15.938 -6.957 1.00 84.69 257 SER A O 1
ATOM 1898 N N . ILE A 1 258 ? 5.841 16.656 -6.238 1.00 88.81 258 ILE A N 1
ATOM 1899 C CA . ILE A 1 258 ? 5.583 18.091 -6.430 1.00 88.81 258 ILE A CA 1
ATOM 1900 C C . ILE A 1 258 ? 5.766 18.478 -7.899 1.00 88.81 258 ILE A C 1
ATOM 1902 O O . ILE A 1 258 ? 4.920 19.175 -8.457 1.00 88.81 258 ILE A O 1
ATOM 1906 N N . TRP A 1 259 ? 6.857 18.027 -8.523 1.00 87.50 259 TRP A N 1
ATOM 1907 C CA . TRP A 1 259 ? 7.265 18.482 -9.855 1.00 87.50 259 TRP A CA 1
ATOM 1908 C C . TRP A 1 259 ? 6.951 17.487 -10.969 1.00 87.50 259 TRP A C 1
ATOM 1910 O O . TRP A 1 259 ? 6.760 17.904 -12.106 1.00 87.50 259 TRP A O 1
ATOM 1920 N N . ASN A 1 260 ? 6.875 16.189 -10.654 1.00 81.12 260 ASN A N 1
ATOM 1921 C CA . ASN A 1 260 ? 6.626 15.111 -11.619 1.00 81.12 260 ASN A CA 1
ATOM 1922 C C . ASN A 1 260 ? 7.578 15.127 -12.839 1.00 81.12 260 ASN A C 1
ATOM 1924 O O . ASN A 1 260 ? 7.196 14.759 -13.950 1.00 81.12 260 ASN A O 1
ATOM 1928 N N . ASP A 1 261 ? 8.824 15.556 -12.621 1.00 81.94 261 ASP A N 1
ATOM 1929 C CA . ASP A 1 261 ? 9.894 15.525 -13.619 1.00 81.94 261 ASP A CA 1
ATOM 1930 C C . ASP A 1 261 ? 10.452 14.101 -13.815 1.00 81.94 261 ASP A C 1
ATOM 1932 O O . ASP A 1 261 ? 10.317 13.214 -12.966 1.00 81.94 261 ASP A O 1
ATOM 1936 N N . MET A 1 262 ? 11.128 13.880 -14.947 1.00 78.75 262 MET A N 1
ATOM 1937 C CA . MET A 1 262 ? 11.767 12.603 -15.274 1.00 78.75 262 MET A CA 1
ATOM 1938 C C . MET A 1 262 ? 12.903 12.287 -14.283 1.00 78.75 262 MET A C 1
ATOM 1940 O O . MET A 1 262 ? 13.871 13.038 -14.179 1.00 78.75 262 MET A O 1
ATOM 1944 N N . ILE A 1 263 ? 12.803 11.159 -13.570 1.00 77.44 263 ILE A N 1
ATOM 1945 C CA . ILE A 1 263 ? 13.692 10.807 -12.442 1.00 77.44 263 ILE A CA 1
ATOM 1946 C C . ILE A 1 263 ? 15.159 10.541 -12.823 1.00 77.44 263 ILE A C 1
ATOM 1948 O O . ILE A 1 263 ? 16.028 10.616 -11.962 1.00 77.44 263 ILE A O 1
ATOM 1952 N N . LEU A 1 264 ? 15.438 10.250 -14.097 1.00 78.25 264 LEU A N 1
ATOM 1953 C CA . LEU A 1 264 ? 16.790 10.090 -14.655 1.00 78.25 264 LEU A CA 1
ATOM 1954 C C . LEU A 1 264 ? 17.301 11.359 -15.349 1.00 78.25 264 LEU A C 1
ATOM 1956 O O . LEU A 1 264 ? 18.334 11.331 -16.017 1.00 78.25 264 LEU A O 1
ATOM 1960 N N . LYS A 1 265 ? 16.579 12.483 -15.253 1.00 80.06 265 LYS A N 1
ATOM 1961 C CA . LYS A 1 265 ? 17.090 13.766 -15.739 1.00 80.06 265 LYS A CA 1
ATOM 1962 C C . LYS A 1 265 ? 18.372 14.086 -14.969 1.00 80.06 265 LYS A C 1
ATOM 1964 O O . LYS A 1 265 ? 18.423 13.900 -13.756 1.00 80.06 265 LYS A O 1
ATOM 1969 N N . LYS A 1 266 ? 19.395 14.572 -15.677 1.00 71.94 266 LYS A N 1
ATOM 1970 C CA . LYS A 1 266 ? 20.715 14.886 -15.111 1.00 71.94 266 LYS A CA 1
ATOM 1971 C C . LYS A 1 266 ? 20.577 15.686 -13.807 1.00 71.94 266 LYS A C 1
ATOM 1973 O O . LYS A 1 266 ? 19.986 16.765 -13.823 1.00 71.94 266 LYS A O 1
ATOM 1978 N N . GLY A 1 267 ? 21.104 15.144 -12.707 1.00 72.12 267 GLY A N 1
ATOM 1979 C CA . GLY A 1 267 ? 21.050 15.737 -11.364 1.00 72.12 267 GLY A CA 1
ATOM 1980 C C . GLY A 1 267 ? 19.940 15.179 -10.463 1.00 72.12 267 GLY A C 1
ATOM 1981 O O . GLY A 1 267 ? 20.047 15.273 -9.247 1.00 72.12 267 GLY A O 1
ATOM 1982 N N . ALA A 1 268 ? 18.892 14.562 -11.020 1.00 73.56 268 ALA A N 1
ATOM 1983 C CA . ALA A 1 268 ? 17.872 13.834 -10.252 1.00 73.56 268 ALA A CA 1
ATOM 1984 C C . ALA A 1 268 ? 18.205 12.337 -10.097 1.00 73.56 268 ALA A C 1
ATOM 1986 O O . ALA A 1 268 ? 17.720 11.684 -9.169 1.00 73.56 268 ALA A O 1
ATOM 1987 N N . ASP A 1 269 ? 19.054 11.809 -10.981 1.00 71.69 269 ASP A N 1
ATOM 1988 C CA . ASP A 1 269 ? 19.452 10.403 -11.073 1.00 71.69 269 ASP A CA 1
ATOM 1989 C C . ASP A 1 269 ? 20.317 9.944 -9.889 1.00 71.69 269 ASP A C 1
ATOM 1991 O O . ASP A 1 269 ? 20.190 8.814 -9.419 1.00 71.69 269 ASP A O 1
ATOM 1995 N N . THR A 1 270 ? 21.157 10.834 -9.356 1.00 75.69 270 THR A N 1
ATOM 1996 C CA . THR A 1 270 ? 22.028 10.575 -8.195 1.00 75.69 270 THR A CA 1
ATOM 1997 C C . THR A 1 270 ? 21.255 10.448 -6.883 1.00 75.69 270 THR A C 1
ATOM 1999 O O . THR A 1 270 ? 21.767 9.881 -5.910 1.00 75.69 270 THR A O 1
ATOM 2002 N N . ALA A 1 271 ? 20.034 10.988 -6.849 1.00 75.50 271 ALA A N 1
ATOM 2003 C CA . ALA A 1 271 ? 19.135 10.941 -5.707 1.00 75.50 271 ALA A CA 1
ATOM 2004 C C . ALA A 1 271 ? 18.301 9.648 -5.664 1.00 75.50 271 ALA A C 1
ATOM 2006 O O . ALA A 1 271 ? 17.841 9.248 -4.591 1.00 75.50 271 ALA A O 1
ATOM 2007 N N . GLN A 1 272 ? 18.149 8.973 -6.810 1.00 78.88 272 GLN A N 1
ATOM 2008 C CA . GLN A 1 272 ? 17.392 7.731 -6.917 1.00 78.88 272 GLN A CA 1
ATOM 2009 C C . GLN A 1 272 ? 18.138 6.542 -6.306 1.00 78.88 272 GLN A C 1
ATOM 2011 O O . GLN A 1 272 ? 19.370 6.488 -6.274 1.00 78.88 272 GLN A O 1
ATOM 2016 N N . ASP A 1 273 ? 17.369 5.556 -5.846 1.00 78.69 273 ASP A N 1
ATOM 2017 C CA . ASP A 1 273 ? 17.929 4.258 -5.488 1.00 78.69 273 ASP A CA 1
ATOM 2018 C C . ASP A 1 273 ? 18.443 3.512 -6.735 1.00 78.69 273 ASP A C 1
ATOM 2020 O O . ASP A 1 273 ? 18.145 3.878 -7.874 1.00 78.69 273 ASP A O 1
ATOM 2024 N N . SER A 1 274 ? 19.235 2.455 -6.520 1.00 80.94 274 SER A N 1
ATOM 2025 C CA . SER A 1 274 ? 19.827 1.668 -7.614 1.00 80.94 274 SER A CA 1
ATOM 2026 C C . SER A 1 274 ? 18.775 1.187 -8.621 1.00 80.94 274 SER A C 1
ATOM 2028 O O . SER A 1 274 ? 19.013 1.172 -9.828 1.00 80.94 274 SER A O 1
ATOM 2030 N N . ASN A 1 275 ? 17.582 0.842 -8.134 1.00 83.94 275 ASN A N 1
ATOM 2031 C CA . ASN A 1 275 ? 16.557 0.255 -8.975 1.00 83.94 275 ASN A CA 1
ATOM 2032 C C . ASN A 1 275 ? 15.925 1.280 -9.917 1.00 83.94 275 ASN A C 1
ATOM 2034 O O . ASN A 1 275 ? 15.746 1.021 -11.107 1.00 83.94 275 ASN A O 1
ATOM 2038 N N . ASP A 1 276 ? 15.584 2.449 -9.378 1.00 81.62 276 ASP A N 1
ATOM 2039 C CA . ASP A 1 276 ? 15.059 3.564 -10.155 1.00 81.62 276 ASP A CA 1
ATOM 2040 C C . ASP A 1 276 ? 16.138 4.127 -11.099 1.00 81.62 276 ASP A C 1
ATOM 2042 O O . ASP A 1 276 ? 15.822 4.441 -12.245 1.00 81.62 276 ASP A O 1
ATOM 2046 N N . ARG A 1 277 ? 17.413 4.168 -10.677 1.00 82.94 277 ARG A N 1
ATOM 2047 C CA . ARG A 1 277 ? 18.541 4.664 -11.486 1.00 82.94 277 ARG A CA 1
ATOM 2048 C C . ARG A 1 277 ? 18.840 3.806 -12.718 1.00 82.94 277 ARG A C 1
ATOM 2050 O O . ARG A 1 277 ? 19.105 4.349 -13.785 1.00 82.94 277 ARG A O 1
ATOM 2057 N N . PHE A 1 278 ? 18.819 2.480 -12.579 1.00 85.19 278 PHE A N 1
ATOM 2058 C CA . PHE A 1 278 ? 19.141 1.554 -13.676 1.00 85.19 278 PHE A CA 1
ATOM 2059 C C . PHE A 1 278 ? 17.908 0.998 -14.398 1.00 85.19 278 PHE A C 1
ATOM 2061 O O . PHE A 1 278 ? 18.034 0.149 -15.282 1.00 85.19 278 PHE A O 1
ATOM 2068 N N . LEU A 1 279 ? 16.707 1.445 -14.006 1.00 86.56 279 LEU A N 1
ATOM 2069 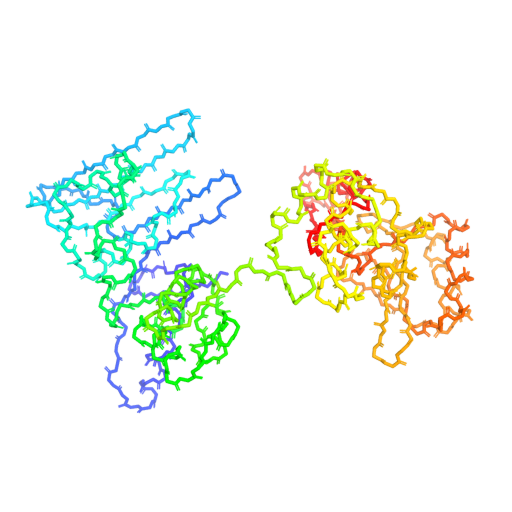C CA . LEU A 1 279 ? 15.415 0.934 -14.481 1.00 86.56 279 LEU A CA 1
ATOM 2070 C C . LEU A 1 279 ? 15.253 -0.591 -14.335 1.00 86.56 279 LEU A C 1
ATOM 2072 O O . LEU A 1 279 ? 14.352 -1.176 -14.931 1.00 86.56 279 LEU A O 1
ATOM 2076 N N . ALA A 1 280 ? 16.087 -1.227 -13.517 1.00 88.75 280 ALA A N 1
ATOM 2077 C CA . ALA A 1 280 ? 16.219 -2.668 -13.332 1.00 88.75 280 ALA A CA 1
ATOM 2078 C C . ALA A 1 280 ? 16.278 -2.983 -11.833 1.00 88.75 280 ALA A C 1
ATOM 2080 O O . ALA A 1 280 ? 16.472 -2.082 -11.031 1.00 88.75 280 ALA A O 1
ATOM 2081 N N . ASN A 1 281 ? 16.111 -4.237 -11.413 1.00 88.81 281 ASN A N 1
ATOM 2082 C CA . ASN A 1 281 ? 16.131 -4.568 -9.983 1.00 88.81 281 ASN A CA 1
ATOM 2083 C C . ASN A 1 281 ? 17.335 -5.355 -9.554 1.00 88.81 281 ASN A C 1
ATOM 2085 O O . ASN A 1 281 ? 17.512 -6.480 -10.016 1.00 88.81 281 ASN A O 1
ATOM 2089 N N . ILE A 1 282 ? 18.061 -4.809 -8.588 1.00 91.00 282 ILE A N 1
ATOM 2090 C CA . ILE A 1 282 ? 19.158 -5.513 -7.949 1.00 91.00 282 ILE A CA 1
ATOM 2091 C C . ILE A 1 282 ? 18.646 -6.768 -7.227 1.00 91.00 282 ILE A C 1
ATOM 2093 O O . ILE A 1 282 ? 17.667 -6.749 -6.476 1.00 91.00 282 ILE A O 1
ATOM 2097 N N . GLN A 1 283 ? 19.303 -7.887 -7.494 1.00 90.88 283 GLN A N 1
ATOM 2098 C CA . GLN A 1 283 ? 18.992 -9.203 -6.960 1.00 90.88 283 GLN A CA 1
ATOM 2099 C C . GLN A 1 283 ? 19.996 -9.585 -5.876 1.00 90.88 283 GLN A C 1
ATOM 2101 O O . GLN A 1 283 ? 21.077 -9.002 -5.735 1.00 90.88 283 GLN A O 1
ATOM 2106 N N . LYS A 1 284 ? 19.657 -10.632 -5.120 1.00 83.19 284 LYS A N 1
ATOM 2107 C CA . LYS A 1 284 ? 20.600 -11.267 -4.200 1.00 83.19 284 LYS A CA 1
ATOM 2108 C C . LYS A 1 284 ? 21.789 -11.797 -5.014 1.00 83.19 284 LYS A C 1
ATOM 2110 O O . LYS A 1 284 ? 21.616 -12.706 -5.816 1.00 83.19 284 LYS A O 1
ATOM 2115 N N . GLY A 1 285 ? 22.970 -11.212 -4.813 1.00 84.25 285 GLY A N 1
ATOM 2116 C CA . GLY A 1 285 ? 24.177 -11.509 -5.597 1.00 84.25 285 GLY A CA 1
ATOM 2117 C C . GLY A 1 285 ? 24.638 -10.383 -6.531 1.00 84.25 285 GLY A C 1
ATOM 2118 O O . GLY A 1 285 ? 25.653 -10.545 -7.194 1.00 84.25 285 GLY A O 1
ATOM 2119 N N . GLY A 1 286 ? 23.937 -9.244 -6.574 1.00 89.62 286 GLY A N 1
ATOM 2120 C CA . GLY A 1 286 ? 24.386 -8.041 -7.290 1.00 89.62 286 GLY A CA 1
ATOM 2121 C C . GLY A 1 286 ? 24.076 -8.009 -8.791 1.00 89.62 286 GLY A C 1
ATOM 2122 O O . GLY A 1 286 ? 24.355 -7.003 -9.439 1.00 89.62 286 GLY A O 1
ATOM 2123 N N . THR A 1 287 ? 23.474 -9.067 -9.342 1.00 94.50 287 THR A N 1
ATOM 2124 C CA . THR A 1 287 ? 22.885 -9.054 -10.690 1.00 94.50 287 THR A CA 1
ATOM 2125 C C . THR A 1 287 ? 21.565 -8.291 -10.700 1.00 94.50 287 THR A C 1
ATOM 2127 O O . THR A 1 287 ? 21.003 -7.979 -9.650 1.00 94.50 287 THR A O 1
ATOM 2130 N N . TYR A 1 288 ? 21.056 -7.989 -11.887 1.00 95.44 288 TYR A N 1
ATOM 2131 C CA . TYR A 1 288 ? 19.833 -7.229 -12.085 1.00 95.44 288 TYR A CA 1
ATOM 2132 C C . TYR A 1 288 ? 18.746 -8.078 -12.746 1.00 95.44 288 TYR A C 1
ATOM 2134 O O . TYR A 1 288 ? 19.026 -9.079 -13.412 1.00 95.44 288 TYR A O 1
ATOM 2142 N N . SER A 1 289 ? 17.489 -7.677 -12.559 1.00 94.88 289 SER A N 1
ATOM 2143 C CA . SER A 1 289 ? 16.383 -8.157 -13.381 1.00 94.88 289 SER A CA 1
ATOM 2144 C C . SER A 1 289 ? 15.706 -7.039 -14.159 1.00 94.88 289 SER A C 1
ATOM 2146 O O . SER A 1 289 ? 15.567 -5.910 -13.677 1.00 94.88 289 SER A O 1
ATOM 2148 N N . VAL A 1 290 ? 15.307 -7.368 -15.382 1.00 95.62 290 VAL A N 1
ATOM 2149 C CA . VAL A 1 290 ? 14.738 -6.458 -16.371 1.00 95.62 290 VAL A CA 1
ATOM 2150 C C . VAL A 1 290 ? 13.300 -6.882 -16.632 1.00 95.62 290 VAL A C 1
ATOM 2152 O O . VAL A 1 290 ? 13.025 -8.028 -16.981 1.00 95.62 290 VAL A O 1
ATOM 2155 N N . VAL A 1 291 ? 12.370 -5.944 -16.450 1.00 94.88 291 VAL A N 1
ATOM 2156 C CA . VAL A 1 291 ? 10.933 -6.191 -16.616 1.00 94.88 291 VAL A CA 1
ATOM 2157 C C . VAL A 1 291 ? 10.361 -5.162 -17.583 1.00 94.88 291 VAL A C 1
ATOM 2159 O O . VAL A 1 291 ? 10.068 -4.035 -17.164 1.00 94.88 291 VAL A O 1
ATOM 2162 N N . PRO A 1 292 ? 10.185 -5.524 -18.862 1.00 94.94 292 PRO A N 1
ATOM 2163 C CA . PRO A 1 292 ? 9.496 -4.684 -19.827 1.00 94.94 292 PRO A CA 1
ATOM 2164 C C . PRO A 1 292 ? 8.041 -4.430 -19.414 1.00 94.94 292 PRO A C 1
ATOM 2166 O O . PRO A 1 292 ? 7.398 -5.242 -18.738 1.00 94.94 292 PRO A O 1
ATOM 2169 N N . ARG A 1 293 ? 7.502 -3.282 -19.818 1.00 93.38 293 ARG A N 1
ATOM 2170 C CA . ARG A 1 293 ? 6.085 -2.955 -19.652 1.00 93.38 293 ARG A CA 1
ATOM 2171 C C . ARG A 1 293 ? 5.239 -3.789 -20.616 1.00 93.38 293 ARG A C 1
ATOM 2173 O O . ARG A 1 293 ? 5.523 -3.832 -21.809 1.00 93.38 293 ARG A O 1
ATOM 2180 N N . ILE A 1 294 ? 4.199 -4.429 -20.083 1.00 95.44 294 ILE A N 1
ATOM 2181 C CA . ILE A 1 294 ? 3.207 -5.206 -20.841 1.00 95.44 294 ILE A CA 1
ATOM 2182 C C . ILE A 1 294 ? 1.822 -4.798 -20.309 1.00 95.44 294 ILE A C 1
ATOM 2184 O O . ILE A 1 294 ? 1.333 -5.415 -19.358 1.00 95.44 294 ILE A O 1
ATOM 2188 N N . PRO A 1 295 ? 1.235 -3.703 -20.829 1.00 94.50 295 PRO A N 1
ATOM 2189 C CA . PRO A 1 295 ? -0.013 -3.146 -20.313 1.00 94.50 295 PRO A CA 1
ATOM 2190 C C . PRO A 1 295 ? -1.157 -4.157 -20.356 1.00 94.50 295 PRO A C 1
ATOM 2192 O O . PRO A 1 295 ? -1.385 -4.799 -21.379 1.00 94.50 295 PRO A O 1
ATOM 2195 N N . GLY A 1 296 ? -1.857 -4.333 -19.233 1.00 92.62 296 GLY A N 1
ATOM 2196 C CA . GLY A 1 296 ? -2.961 -5.297 -19.125 1.00 92.62 296 GLY A CA 1
ATOM 2197 C C . GLY A 1 296 ? -2.559 -6.771 -19.284 1.00 92.62 296 GLY A C 1
ATOM 2198 O O . GLY A 1 296 ? -3.434 -7.630 -19.230 1.00 92.62 296 GLY A O 1
ATOM 2199 N N . GLY A 1 297 ? -1.267 -7.073 -19.456 1.00 93.31 297 GLY A N 1
ATOM 2200 C CA . GLY A 1 297 ? -0.785 -8.403 -19.829 1.00 93.31 297 GLY A CA 1
ATOM 2201 C C . GLY A 1 297 ? -0.860 -8.724 -21.324 1.00 93.31 297 GLY A C 1
ATOM 2202 O O . GLY A 1 297 ? -0.569 -9.855 -21.702 1.00 93.31 297 GLY A O 1
ATOM 2203 N N . GLU A 1 298 ? -1.206 -7.750 -22.168 1.00 92.44 298 GLU A N 1
ATOM 2204 C CA . GLU A 1 298 ? -1.353 -7.937 -23.612 1.00 92.44 298 GLU A CA 1
ATOM 2205 C C . GLU A 1 298 ? -0.000 -7.843 -24.328 1.00 92.44 298 GLU A C 1
ATOM 2207 O O . GLU A 1 298 ? 0.657 -6.797 -24.344 1.00 92.44 298 GLU A O 1
ATOM 2212 N N . ILE A 1 299 ? 0.423 -8.943 -24.951 1.00 94.75 299 ILE A N 1
ATOM 2213 C CA . ILE A 1 299 ? 1.683 -9.024 -25.690 1.00 94.75 299 ILE A CA 1
ATOM 2214 C C . ILE A 1 299 ? 1.493 -9.751 -27.020 1.00 94.75 299 ILE A C 1
ATOM 2216 O O . ILE A 1 299 ? 0.881 -10.814 -27.091 1.00 94.75 299 ILE A O 1
ATOM 2220 N N . LYS A 1 300 ? 2.044 -9.170 -28.089 1.00 95.12 300 LYS A N 1
ATOM 2221 C CA . LYS A 1 300 ? 2.027 -9.783 -29.420 1.00 95.12 300 LYS A CA 1
ATOM 2222 C C . LYS A 1 300 ? 3.088 -10.889 -29.545 1.00 95.12 300 LYS A C 1
ATOM 2224 O O . LYS A 1 300 ? 4.129 -10.782 -28.888 1.00 95.12 300 LYS A O 1
ATOM 2229 N N . PRO A 1 301 ? 2.890 -11.895 -30.419 1.00 97.56 301 PRO A N 1
ATOM 2230 C CA . PRO A 1 301 ? 3.871 -12.958 -30.647 1.00 97.56 301 PRO A CA 1
ATOM 2231 C C . PRO A 1 301 ? 5.277 -12.446 -30.981 1.00 97.56 301 PRO A C 1
ATOM 2233 O O . PRO A 1 301 ? 6.254 -12.953 -30.440 1.00 97.56 301 PRO A O 1
ATOM 2236 N N . GLU A 1 302 ? 5.398 -11.392 -31.791 1.00 97.56 302 GLU A N 1
ATOM 2237 C CA . GLU A 1 302 ? 6.702 -10.848 -32.201 1.00 97.56 302 GLU A CA 1
ATOM 2238 C C . GLU A 1 302 ? 7.462 -10.267 -31.002 1.00 97.56 302 GLU A C 1
ATOM 2240 O O . GLU A 1 302 ? 8.665 -10.455 -30.853 1.00 97.56 302 GLU A O 1
ATOM 2245 N N . LYS A 1 303 ? 6.740 -9.615 -30.085 1.00 97.12 303 LYS A N 1
ATOM 2246 C CA . LYS A 1 303 ? 7.306 -9.075 -28.844 1.00 97.12 303 LYS A CA 1
ATOM 2247 C C . LYS A 1 303 ? 7.711 -10.176 -27.860 1.00 97.12 303 LYS A C 1
ATOM 2249 O O . LYS A 1 303 ? 8.691 -10.007 -27.138 1.00 97.12 303 LYS A O 1
ATOM 2254 N N . LEU A 1 304 ? 6.986 -11.297 -27.829 1.00 97.56 304 LEU A N 1
ATOM 2255 C CA . LEU A 1 304 ? 7.385 -12.476 -27.051 1.00 97.56 304 LEU A CA 1
ATOM 2256 C C . LEU A 1 304 ? 8.692 -13.080 -27.574 1.00 97.56 304 LEU A C 1
ATOM 2258 O O . LEU A 1 304 ? 9.552 -13.427 -26.766 1.00 97.56 304 LEU A O 1
ATOM 2262 N N . ILE A 1 305 ? 8.847 -13.165 -28.900 1.00 98.12 305 ILE A N 1
ATOM 2263 C CA . ILE A 1 305 ? 10.078 -13.646 -29.542 1.00 98.12 305 ILE A CA 1
ATOM 2264 C C . ILE A 1 305 ? 11.258 -12.763 -29.138 1.00 98.12 305 ILE A C 1
ATOM 2266 O O . ILE A 1 305 ? 12.239 -13.292 -28.628 1.00 98.12 305 ILE A O 1
ATOM 2270 N N . VAL A 1 306 ? 11.121 -11.434 -29.234 1.00 98.25 306 VAL A N 1
ATOM 2271 C CA . VAL A 1 306 ? 12.179 -10.495 -28.818 1.00 98.25 306 VAL A CA 1
ATOM 2272 C C . VAL A 1 306 ? 12.600 -10.711 -27.362 1.00 98.25 306 VAL A C 1
ATOM 2274 O O . VAL A 1 306 ? 13.790 -10.758 -27.068 1.00 98.25 306 VAL A O 1
ATOM 2277 N N . ILE A 1 307 ? 11.648 -10.867 -26.432 1.00 97.69 307 ILE A N 1
ATOM 2278 C CA . ILE A 1 307 ? 11.982 -11.148 -25.024 1.00 97.69 307 ILE A CA 1
ATOM 2279 C C . ILE A 1 307 ? 12.780 -12.454 -24.908 1.00 97.69 307 ILE A C 1
ATOM 2281 O O . ILE A 1 307 ? 13.743 -12.513 -24.146 1.00 97.69 307 ILE A O 1
ATOM 2285 N N . GLY A 1 308 ? 12.394 -13.490 -25.657 1.00 98.00 308 GLY A N 1
ATOM 2286 C CA . GLY A 1 308 ? 13.107 -14.766 -25.693 1.00 98.00 308 GLY A CA 1
ATOM 2287 C C . GLY A 1 308 ? 14.526 -14.645 -26.251 1.00 98.00 308 GLY A C 1
ATOM 2288 O O . GLY A 1 308 ? 15.456 -15.187 -25.658 1.00 98.00 308 GLY A O 1
ATOM 2289 N N . GLU A 1 309 ? 14.705 -13.903 -27.343 1.00 98.38 309 GLU A N 1
ATOM 2290 C CA . GLU A 1 309 ? 16.004 -13.659 -27.981 1.00 98.38 309 GLU A CA 1
ATOM 2291 C C . GLU A 1 309 ? 16.943 -12.870 -27.066 1.00 98.38 309 GLU A C 1
ATOM 2293 O O . GLU A 1 309 ? 18.075 -13.295 -26.837 1.00 98.38 309 GLU A O 1
ATOM 2298 N N . VAL A 1 310 ? 16.459 -11.776 -26.466 1.00 98.25 310 VAL A N 1
ATOM 2299 C CA . VAL A 1 310 ? 17.220 -10.986 -25.486 1.00 98.25 310 VAL A CA 1
ATOM 2300 C C . VAL A 1 310 ? 17.590 -11.853 -24.283 1.00 98.25 310 VAL A C 1
ATOM 2302 O O . VAL A 1 310 ? 18.750 -11.890 -23.872 1.00 98.25 310 VAL A O 1
ATOM 2305 N N . ALA A 1 311 ? 16.638 -12.609 -23.731 1.00 98.19 311 ALA A N 1
ATOM 2306 C CA . ALA A 1 311 ? 16.922 -13.487 -22.603 1.00 98.19 311 ALA A CA 1
ATOM 2307 C C . ALA A 1 311 ? 17.976 -14.548 -22.950 1.00 98.19 311 ALA A C 1
ATOM 2309 O O . ALA A 1 311 ? 18.902 -14.763 -22.172 1.00 98.19 311 ALA A O 1
ATOM 2310 N N . GLN A 1 312 ? 17.890 -15.171 -24.125 1.00 98.25 312 GLN A N 1
ATOM 2311 C CA . GLN A 1 312 ? 18.872 -16.156 -24.572 1.00 98.25 312 GLN A CA 1
ATOM 2312 C C . GLN A 1 312 ? 20.257 -15.530 -24.777 1.00 98.25 312 GLN A C 1
ATOM 2314 O O . GLN A 1 312 ? 21.247 -16.075 -24.290 1.00 98.25 312 GLN A O 1
ATOM 2319 N N . LYS A 1 313 ? 20.327 -14.380 -25.455 1.00 98.12 313 LYS A N 1
ATOM 2320 C CA . LYS A 1 313 ? 21.575 -13.674 -25.778 1.00 98.12 313 LYS A CA 1
ATOM 2321 C C . LYS A 1 313 ? 22.381 -13.305 -24.533 1.00 98.12 313 LYS A C 1
ATOM 2323 O O . LYS A 1 313 ? 23.599 -13.452 -24.533 1.00 98.12 313 LYS A O 1
ATOM 2328 N N . TYR A 1 314 ? 21.700 -12.857 -23.481 1.00 97.81 314 TYR A N 1
ATOM 2329 C CA . TYR A 1 314 ? 22.321 -12.417 -22.229 1.00 97.81 314 TYR A CA 1
ATOM 2330 C C . TYR A 1 314 ? 22.286 -13.481 -21.117 1.00 97.81 314 TYR A C 1
ATOM 2332 O O . TYR A 1 314 ? 22.626 -13.184 -19.975 1.00 97.81 314 TYR A O 1
ATOM 2340 N N . GLY A 1 315 ? 21.869 -14.718 -21.419 1.00 97.06 315 GLY A N 1
ATOM 2341 C CA . GLY A 1 315 ? 21.821 -15.811 -20.440 1.00 97.06 315 GLY A CA 1
ATOM 2342 C C . GLY A 1 315 ? 20.852 -15.568 -19.275 1.00 97.06 315 GLY A C 1
ATOM 2343 O O . GLY A 1 315 ? 21.116 -15.990 -18.149 1.00 97.06 315 GLY A O 1
ATOM 2344 N N . LEU A 1 316 ? 19.743 -14.868 -19.522 1.00 97.81 316 LEU A N 1
ATOM 2345 C CA . LEU A 1 316 ? 18.794 -14.439 -18.499 1.00 97.81 316 LEU A CA 1
ATOM 2346 C C . LEU A 1 316 ? 17.750 -15.521 -18.208 1.00 97.81 316 LEU A C 1
ATOM 2348 O O . LEU A 1 316 ? 17.122 -16.080 -19.108 1.00 97.81 316 LEU A O 1
ATOM 2352 N N . TYR A 1 317 ? 17.483 -15.762 -16.927 1.00 97.00 317 TYR A N 1
ATOM 2353 C CA . TYR A 1 317 ? 16.380 -16.624 -16.503 1.00 97.00 317 TYR A CA 1
ATOM 2354 C C . TYR A 1 317 ? 15.041 -15.884 -16.624 1.00 97.00 317 TYR A C 1
ATOM 2356 O O . TYR A 1 317 ? 14.887 -14.795 -16.075 1.00 97.00 317 TYR A O 1
ATOM 2364 N N . THR A 1 318 ? 14.045 -16.475 -17.288 1.00 97.50 318 THR A N 1
ATOM 2365 C CA . THR A 1 318 ? 12.727 -15.848 -17.496 1.00 97.50 318 THR A CA 1
ATOM 2366 C C . THR A 1 318 ? 11.660 -16.379 -16.541 1.00 97.50 318 THR A C 1
ATOM 2368 O O . THR A 1 318 ? 11.507 -17.593 -16.390 1.00 97.50 318 THR A O 1
ATOM 2371 N N . LYS A 1 319 ? 10.841 -15.490 -15.963 1.00 96.69 319 LYS A N 1
ATOM 2372 C CA . LYS A 1 319 ? 9.694 -15.861 -15.116 1.00 96.69 319 LYS A CA 1
ATOM 2373 C C . LYS A 1 319 ? 8.453 -15.026 -15.412 1.00 96.69 319 LYS A C 1
ATOM 2375 O O . LYS A 1 319 ? 8.499 -13.798 -15.398 1.00 96.69 319 LYS A O 1
ATOM 2380 N N . ILE A 1 320 ? 7.310 -15.692 -15.575 1.00 96.06 320 ILE A N 1
ATOM 2381 C CA . ILE A 1 320 ? 6.004 -15.025 -15.618 1.00 96.06 320 ILE A CA 1
ATOM 2382 C C . ILE A 1 320 ? 5.639 -14.569 -14.203 1.00 96.06 320 ILE A C 1
ATOM 2384 O O . ILE A 1 320 ? 5.637 -15.345 -13.245 1.00 96.06 320 ILE A O 1
ATOM 2388 N N . THR A 1 321 ? 5.335 -13.285 -14.063 1.00 92.81 321 THR A N 1
ATOM 2389 C CA . THR A 1 321 ? 5.004 -12.664 -12.782 1.00 92.81 321 THR A CA 1
ATOM 2390 C C . THR A 1 321 ? 3.497 -12.627 -12.564 1.00 92.81 321 THR A C 1
ATOM 2392 O O . THR A 1 321 ? 2.713 -12.502 -13.502 1.00 92.81 321 THR A O 1
ATOM 2395 N N . GLY A 1 322 ? 3.069 -12.596 -11.300 1.00 90.38 322 GLY A N 1
ATOM 2396 C CA . GLY A 1 322 ? 1.655 -12.401 -10.964 1.00 90.38 322 GLY A CA 1
ATOM 2397 C C . GLY A 1 322 ? 1.077 -11.050 -11.408 1.00 90.38 322 GLY A C 1
ATOM 2398 O O . GLY A 1 322 ? -0.105 -10.816 -11.192 1.00 90.38 322 GLY A O 1
ATOM 2399 N N . GLY A 1 323 ? 1.888 -10.142 -11.964 1.00 90.62 323 GLY A N 1
ATOM 2400 C CA . GLY A 1 323 ? 1.456 -8.898 -12.605 1.00 90.62 323 GLY A CA 1
ATOM 2401 C C . GLY A 1 323 ? 1.280 -9.009 -14.118 1.00 90.62 323 GLY A C 1
ATOM 2402 O O . GLY A 1 323 ? 1.315 -7.976 -14.761 1.00 90.62 323 GLY A O 1
ATOM 2403 N N . GLN A 1 324 ? 1.166 -10.225 -14.668 1.00 94.19 324 GLN A N 1
ATOM 2404 C CA . GLN A 1 324 ? 0.995 -10.477 -16.109 1.00 94.19 324 GLN A CA 1
ATOM 2405 C C . GLN A 1 324 ? 2.138 -9.908 -16.963 1.00 94.19 324 GLN A C 1
ATOM 2407 O O . GLN A 1 324 ? 1.936 -9.363 -18.038 1.00 94.19 324 GLN A O 1
ATOM 2412 N N . ARG A 1 325 ? 3.370 -10.028 -16.461 1.00 94.19 325 ARG A N 1
ATOM 2413 C CA . ARG A 1 325 ? 4.593 -9.596 -17.159 1.00 94.19 325 ARG A CA 1
ATOM 2414 C C . ARG A 1 325 ? 5.649 -10.683 -17.126 1.00 94.19 325 ARG A C 1
ATOM 2416 O O . ARG A 1 325 ? 5.587 -11.543 -16.244 1.00 94.19 325 ARG A O 1
ATOM 2423 N N . ILE A 1 326 ? 6.642 -10.581 -18.001 1.00 96.12 326 ILE A N 1
ATOM 2424 C CA . ILE A 1 326 ? 7.812 -11.462 -18.032 1.00 96.12 326 ILE A CA 1
ATOM 2425 C C . ILE A 1 326 ? 8.996 -10.722 -17.402 1.00 96.12 326 ILE A C 1
ATOM 2427 O O . ILE A 1 326 ? 9.307 -9.599 -17.791 1.00 96.12 326 ILE A O 1
ATOM 2431 N N . ASP A 1 327 ? 9.609 -11.335 -16.394 1.00 95.75 327 ASP A N 1
ATOM 2432 C CA . ASP A 1 327 ? 10.802 -10.838 -15.702 1.00 95.75 327 ASP A CA 1
ATOM 2433 C C . ASP A 1 327 ? 12.022 -11.642 -16.162 1.00 95.75 327 ASP A C 1
ATOM 2435 O O . ASP A 1 327 ? 11.949 -12.872 -16.227 1.00 95.75 327 ASP A O 1
ATOM 2439 N N . MET A 1 328 ? 13.108 -10.950 -16.506 1.00 97.50 328 MET A N 1
ATOM 2440 C CA . MET A 1 328 ? 14.368 -11.526 -16.981 1.00 97.50 328 MET A CA 1
ATOM 2441 C C . MET A 1 328 ? 15.459 -11.284 -15.936 1.00 97.50 328 MET A C 1
ATOM 2443 O O . MET A 1 328 ? 15.837 -10.140 -15.703 1.00 97.50 328 MET A O 1
ATOM 2447 N N . PHE A 1 329 ? 15.963 -12.337 -15.296 1.00 96.62 329 PHE A N 1
ATOM 2448 C CA . PHE A 1 329 ? 16.908 -12.276 -14.176 1.00 96.62 329 PHE A CA 1
ATOM 2449 C C . PHE A 1 329 ? 18.333 -12.623 -14.595 1.00 96.62 329 PHE A C 1
ATOM 2451 O O . PHE A 1 329 ? 18.534 -13.509 -15.419 1.00 96.62 329 PHE A O 1
ATOM 2458 N N . GLY A 1 330 ? 19.313 -12.022 -13.916 1.00 95.75 330 GLY A N 1
ATOM 2459 C CA . GLY A 1 330 ? 20.725 -12.392 -14.042 1.00 95.75 330 GLY A CA 1
ATOM 2460 C C . GLY A 1 330 ? 21.557 -11.421 -14.873 1.00 95.75 330 GLY A C 1
ATOM 2461 O O . GLY A 1 330 ? 22.718 -11.708 -15.128 1.00 95.75 330 GLY A O 1
ATOM 2462 N N . ALA A 1 331 ? 21.005 -10.268 -15.254 1.00 96.50 331 ALA A N 1
ATOM 2463 C CA . ALA A 1 331 ? 21.722 -9.283 -16.052 1.00 96.50 331 ALA A CA 1
ATOM 2464 C C . ALA A 1 331 ? 22.887 -8.669 -15.260 1.00 96.50 331 ALA A C 1
ATOM 2466 O O . ALA A 1 331 ? 22.723 -8.285 -14.095 1.00 96.50 331 ALA A O 1
ATOM 2467 N N . HIS A 1 332 ? 24.054 -8.530 -15.888 1.00 95.00 332 HIS A N 1
ATOM 2468 C CA . HIS A 1 332 ? 25.144 -7.744 -15.320 1.00 95.00 332 HIS A CA 1
ATOM 2469 C C . HIS A 1 332 ? 24.880 -6.248 -15.511 1.00 95.00 332 HIS A C 1
ATOM 2471 O O . HIS A 1 332 ? 24.223 -5.828 -16.462 1.00 95.00 332 HIS A O 1
ATOM 2477 N N . LEU A 1 333 ? 25.413 -5.422 -14.605 1.00 92.75 333 LEU A N 1
ATOM 2478 C CA . LEU A 1 333 ? 25.225 -3.968 -14.645 1.00 92.75 333 LEU A CA 1
ATOM 2479 C C . LEU A 1 333 ? 25.688 -3.351 -15.978 1.00 92.75 333 LEU A C 1
ATOM 2481 O O . LEU A 1 333 ? 25.033 -2.450 -16.494 1.00 92.75 333 LEU A O 1
ATOM 2485 N N . SER A 1 334 ? 26.797 -3.852 -16.531 1.00 94.56 334 SER A N 1
ATOM 2486 C CA . SER A 1 334 ? 27.365 -3.420 -17.816 1.00 94.56 334 SER A CA 1
ATOM 2487 C C . SER A 1 334 ? 26.460 -3.706 -19.011 1.00 94.56 334 SER A C 1
ATOM 2489 O O . SER A 1 334 ? 26.543 -2.999 -20.010 1.00 94.56 334 SER A O 1
ATOM 2491 N N . ASP A 1 335 ? 25.599 -4.718 -18.903 1.00 95.62 335 ASP A N 1
ATOM 2492 C CA . ASP A 1 335 ? 24.783 -5.203 -20.015 1.00 95.62 335 ASP A CA 1
ATOM 2493 C C . ASP A 1 335 ? 23.438 -4.477 -20.080 1.00 95.62 335 ASP A C 1
ATOM 2495 O O . ASP A 1 335 ? 22.788 -4.468 -21.123 1.00 95.62 335 ASP A O 1
ATOM 2499 N N . LEU A 1 336 ? 23.020 -3.832 -18.982 1.00 94.38 336 LEU A N 1
ATOM 2500 C CA . LEU A 1 336 ? 21.726 -3.155 -18.888 1.00 94.38 336 LEU A CA 1
ATOM 2501 C C . LEU A 1 336 ? 21.478 -2.131 -20.005 1.00 94.38 336 LEU A C 1
ATOM 2503 O O . LEU A 1 336 ? 20.369 -2.150 -20.539 1.00 94.38 336 LEU A O 1
ATOM 2507 N N . PRO A 1 337 ? 22.435 -1.261 -20.396 1.00 93.88 337 PRO A N 1
ATOM 2508 C CA . PRO A 1 337 ? 22.208 -0.331 -21.499 1.00 93.88 337 PRO A CA 1
ATOM 2509 C C . PRO A 1 337 ? 21.897 -1.045 -22.819 1.00 93.88 337 PRO A C 1
ATOM 2511 O O . PRO A 1 337 ? 20.964 -0.644 -23.505 1.00 93.88 337 PRO A O 1
ATOM 2514 N N . LEU A 1 338 ? 22.615 -2.131 -23.128 1.00 96.75 338 LEU A N 1
ATOM 2515 C CA . LEU A 1 338 ? 22.431 -2.900 -24.364 1.00 96.75 338 LEU A CA 1
ATOM 2516 C C . LEU A 1 338 ? 21.103 -3.671 -24.355 1.00 96.75 338 LEU A C 1
ATOM 2518 O O . LEU A 1 338 ? 20.359 -3.648 -25.332 1.00 96.75 338 LEU A O 1
ATOM 2522 N N . ILE A 1 339 ? 20.764 -4.287 -23.218 1.00 97.31 339 ILE A N 1
ATOM 2523 C CA . ILE A 1 339 ? 19.477 -4.968 -23.029 1.00 97.31 339 ILE A CA 1
ATOM 2524 C C . ILE A 1 339 ? 18.320 -3.980 -23.234 1.00 97.31 339 ILE A C 1
ATOM 2526 O O . ILE A 1 339 ? 17.360 -4.285 -23.941 1.00 97.31 339 ILE A O 1
ATOM 2530 N N . TRP A 1 340 ? 18.393 -2.792 -22.624 1.00 95.38 340 TRP A N 1
ATOM 2531 C CA . TRP A 1 340 ? 17.356 -1.774 -22.785 1.00 95.38 340 TRP A CA 1
ATOM 2532 C C . TRP A 1 340 ? 17.294 -1.223 -24.207 1.00 95.38 340 TRP A C 1
ATOM 2534 O O . TRP A 1 340 ? 16.189 -1.000 -24.691 1.00 95.38 340 TRP A O 1
ATOM 2544 N N . GLU A 1 341 ? 18.426 -1.039 -24.885 1.00 96.12 341 GLU A N 1
ATOM 2545 C CA . GLU A 1 341 ? 18.468 -0.596 -26.282 1.00 96.12 341 GLU A CA 1
ATOM 2546 C C . GLU A 1 341 ? 17.711 -1.562 -27.207 1.00 96.12 341 GLU A C 1
ATOM 2548 O O . GLU A 1 341 ? 16.837 -1.126 -27.956 1.00 96.12 341 GLU A O 1
ATOM 2553 N N . GLU A 1 342 ? 17.951 -2.872 -27.091 1.00 97.50 342 GLU A N 1
ATOM 2554 C CA . GLU A 1 342 ? 17.245 -3.892 -27.884 1.00 97.50 342 GLU A CA 1
ATOM 2555 C C . GLU A 1 342 ? 15.743 -3.938 -27.580 1.00 97.50 342 GLU A C 1
ATOM 2557 O O . GLU A 1 342 ? 14.907 -3.982 -28.487 1.00 97.50 342 GLU A O 1
ATOM 2562 N N . LEU A 1 343 ? 15.373 -3.870 -26.299 1.00 96.88 343 LEU A N 1
ATOM 2563 C CA . LEU A 1 343 ? 13.971 -3.854 -25.886 1.00 96.88 343 LEU A CA 1
ATOM 2564 C C . LEU A 1 343 ? 13.248 -2.592 -26.381 1.00 96.88 343 LEU A C 1
ATOM 2566 O O . LEU A 1 343 ? 12.120 -2.679 -26.872 1.00 96.88 343 LEU A O 1
ATOM 2570 N N . ILE A 1 344 ? 13.884 -1.423 -26.283 1.00 96.06 344 ILE A N 1
ATOM 2571 C CA . ILE A 1 344 ? 13.328 -0.146 -26.751 1.00 96.06 344 ILE A CA 1
ATOM 2572 C C . ILE A 1 344 ? 13.205 -0.141 -28.276 1.00 96.06 344 ILE A C 1
ATOM 2574 O O . ILE A 1 344 ? 12.180 0.310 -28.789 1.00 96.06 344 ILE A O 1
ATOM 2578 N N . ALA A 1 345 ? 14.178 -0.697 -29.004 1.00 96.88 345 ALA A N 1
ATOM 2579 C CA . ALA A 1 345 ? 14.101 -0.853 -30.457 1.00 96.88 345 ALA A CA 1
ATOM 2580 C C . ALA A 1 345 ? 12.894 -1.711 -30.886 1.00 96.88 345 ALA A C 1
ATOM 2582 O O . ALA A 1 345 ? 12.250 -1.421 -31.893 1.00 96.88 345 ALA A O 1
ATOM 2583 N N . ALA A 1 346 ? 12.517 -2.707 -30.077 1.00 96.12 346 ALA A N 1
ATOM 2584 C CA . ALA A 1 346 ? 11.296 -3.497 -30.254 1.00 96.12 346 ALA A CA 1
ATOM 2585 C C . ALA A 1 346 ? 10.015 -2.827 -29.703 1.00 96.12 346 ALA A C 1
ATOM 2587 O O . ALA A 1 346 ? 8.932 -3.425 -29.688 1.00 96.12 346 ALA A O 1
ATOM 2588 N N . GLY A 1 347 ? 10.111 -1.580 -29.238 1.00 94.75 347 GLY A N 1
ATOM 2589 C CA . GLY A 1 347 ? 8.995 -0.785 -28.736 1.00 94.75 347 GLY A CA 1
ATOM 2590 C C . GLY A 1 347 ? 8.535 -1.170 -27.331 1.00 94.75 347 GLY A C 1
ATOM 2591 O O . GLY A 1 347 ? 7.344 -1.042 -27.028 1.00 94.75 347 GLY A O 1
ATOM 2592 N N . PHE A 1 348 ? 9.416 -1.714 -26.491 1.00 95.31 348 PHE A N 1
ATOM 2593 C CA . PHE A 1 348 ? 9.168 -1.837 -25.057 1.00 95.31 348 PHE A CA 1
ATOM 2594 C C . PHE A 1 348 ? 9.585 -0.575 -24.299 1.00 95.31 348 PHE A C 1
ATOM 2596 O O . PHE A 1 348 ? 10.461 0.178 -24.707 1.00 95.31 348 PHE A O 1
ATOM 2603 N N . GLU A 1 349 ? 8.978 -0.398 -23.132 1.00 91.31 349 GLU A N 1
ATOM 2604 C CA . GLU A 1 349 ? 9.368 0.594 -22.133 1.00 91.31 349 GLU A CA 1
ATOM 2605 C C . GLU A 1 349 ? 9.699 -0.121 -20.817 1.00 91.31 349 GLU A C 1
ATOM 2607 O O . GLU A 1 349 ? 9.325 -1.284 -20.616 1.00 91.31 349 GLU A O 1
ATOM 2612 N N . SER A 1 350 ? 10.335 0.574 -19.868 1.00 88.50 350 SER A N 1
ATOM 2613 C CA . SER A 1 350 ? 10.491 0.023 -18.521 1.00 88.50 350 SER A CA 1
ATOM 2614 C C . SER A 1 350 ? 9.129 -0.193 -17.853 1.00 88.50 350 SER A C 1
ATOM 2616 O O . SER A 1 350 ? 8.270 0.693 -17.751 1.00 88.50 350 SER A O 1
ATOM 2618 N N . GLY A 1 351 ? 8.937 -1.394 -17.311 1.00 83.19 351 GLY A N 1
ATOM 2619 C CA . GLY A 1 351 ? 7.758 -1.743 -16.531 1.00 83.19 351 GLY A CA 1
ATOM 2620 C C . GLY A 1 351 ? 7.706 -1.066 -15.162 1.00 83.19 351 GLY A C 1
ATOM 2621 O O . GLY A 1 351 ? 6.745 -1.300 -14.430 1.00 83.19 351 GLY A O 1
ATOM 2622 N N . HIS A 1 352 ? 8.719 -0.275 -14.773 1.00 85.25 352 HIS A N 1
ATOM 2623 C CA . HIS A 1 352 ? 8.855 0.298 -13.427 1.00 85.25 352 HIS A CA 1
ATOM 2624 C C . HIS A 1 352 ? 8.556 -0.742 -12.337 1.00 85.25 352 HIS A C 1
ATOM 2626 O O . HIS A 1 352 ? 7.893 -0.460 -11.339 1.00 85.25 352 HIS A O 1
ATOM 2632 N N . ALA A 1 353 ? 8.991 -1.992 -12.541 1.00 79.94 353 ALA A N 1
ATOM 2633 C CA . ALA A 1 353 ? 8.573 -3.124 -11.716 1.00 79.94 353 ALA A CA 1
ATOM 2634 C C . ALA A 1 353 ? 8.961 -2.979 -10.235 1.00 79.94 353 ALA A C 1
ATOM 2636 O O . ALA A 1 353 ? 8.418 -3.694 -9.385 1.00 79.94 353 ALA A O 1
ATOM 2637 N N . TYR A 1 354 ? 9.837 -2.018 -9.939 1.00 76.62 354 TYR A N 1
ATOM 2638 C CA . TYR A 1 354 ? 10.443 -1.780 -8.640 1.00 76.62 354 TYR A CA 1
ATOM 2639 C C . TYR A 1 354 ? 10.318 -0.337 -8.158 1.00 76.62 354 TYR A C 1
ATOM 2641 O O . TYR A 1 354 ? 10.329 -0.127 -6.945 1.00 76.62 354 TYR A O 1
ATOM 2649 N N . GLY A 1 355 ? 10.036 0.607 -9.057 1.00 78.25 355 GLY A N 1
ATOM 2650 C CA . GLY A 1 355 ? 9.800 1.994 -8.685 1.00 78.25 355 GLY A CA 1
ATOM 2651 C C . GLY A 1 355 ? 8.659 2.146 -7.678 1.00 78.25 355 GLY A C 1
ATOM 2652 O O . GLY A 1 355 ? 7.712 1.339 -7.622 1.00 78.25 355 GLY A O 1
ATOM 2653 N N . LYS A 1 356 ? 8.755 3.197 -6.860 1.00 82.19 356 LYS A N 1
ATOM 2654 C CA . LYS A 1 356 ? 7.665 3.682 -6.001 1.00 82.19 356 LYS A CA 1
ATOM 2655 C C . LYS A 1 356 ? 6.657 4.438 -6.875 1.00 82.19 356 LYS A C 1
ATOM 2657 O O . LYS A 1 356 ? 6.561 5.660 -6.861 1.00 82.19 356 LYS A O 1
ATOM 2662 N N . ALA A 1 357 ? 5.989 3.673 -7.731 1.00 85.50 357 ALA A N 1
ATOM 2663 C CA . ALA A 1 357 ? 5.145 4.149 -8.817 1.00 85.50 357 ALA A CA 1
ATOM 2664 C C . ALA A 1 357 ? 4.032 3.136 -9.123 1.00 85.50 357 ALA A C 1
ATOM 2666 O O . ALA A 1 357 ? 3.977 2.058 -8.507 1.00 85.50 357 ALA A O 1
ATOM 2667 N N . LEU A 1 358 ? 3.189 3.446 -10.115 1.00 90.06 358 LEU A N 1
ATOM 2668 C CA . LEU A 1 358 ? 2.296 2.450 -10.705 1.00 90.06 358 LEU A CA 1
ATOM 2669 C C . LEU A 1 358 ? 3.131 1.332 -11.336 1.00 90.06 358 LEU A C 1
ATOM 2671 O O . LEU A 1 358 ? 3.838 1.546 -12.326 1.00 90.06 358 LEU A O 1
ATOM 2675 N N . ARG A 1 359 ? 3.027 0.120 -10.783 1.00 89.62 359 ARG A N 1
ATOM 2676 C CA . ARG A 1 359 ? 3.790 -1.030 -11.292 1.00 89.62 359 ARG A CA 1
ATOM 2677 C C . ARG A 1 359 ? 3.087 -1.768 -12.424 1.00 89.62 359 ARG A C 1
ATOM 2679 O O . ARG A 1 359 ? 3.739 -2.151 -13.383 1.00 89.62 359 ARG A O 1
ATOM 2686 N N . THR A 1 360 ? 1.799 -2.048 -12.274 1.00 91.38 360 THR A N 1
ATOM 2687 C CA . THR A 1 360 ? 1.008 -2.824 -13.241 1.00 91.38 360 THR A CA 1
ATOM 2688 C C . THR A 1 360 ? -0.474 -2.611 -12.973 1.00 91.38 360 THR A C 1
ATOM 2690 O O . THR A 1 360 ? -0.873 -2.445 -11.809 1.00 91.38 360 THR A O 1
ATOM 2693 N N . VAL A 1 361 ? -1.266 -2.645 -14.040 1.00 94.94 361 VAL A N 1
ATOM 2694 C CA . VAL A 1 361 ? -2.712 -2.815 -13.979 1.00 94.94 361 VAL A CA 1
ATOM 2695 C C . VAL A 1 361 ? -3.038 -4.180 -14.563 1.00 94.94 361 VAL A C 1
ATOM 2697 O O . VAL A 1 361 ? -2.909 -4.402 -15.763 1.00 94.94 361 VAL A O 1
ATOM 2700 N N . LYS A 1 362 ? -3.437 -5.115 -13.701 1.00 95.00 362 LYS A N 1
ATOM 2701 C CA . LYS A 1 362 ? -3.821 -6.451 -14.160 1.00 95.00 362 LYS A CA 1
ATOM 2702 C C . LYS A 1 362 ? -5.176 -6.399 -14.845 1.00 95.00 362 LYS A C 1
ATOM 2704 O O . LYS A 1 362 ? -6.044 -5.648 -14.402 1.00 95.00 362 LYS A O 1
ATOM 2709 N N . SER A 1 363 ? -5.376 -7.240 -15.847 1.00 94.50 363 SER A N 1
ATOM 2710 C CA . SER A 1 363 ? -6.670 -7.399 -16.496 1.00 94.50 363 SER A CA 1
ATOM 2711 C C . SER A 1 363 ? -7.095 -8.862 -16.540 1.00 94.50 363 SER A C 1
ATOM 2713 O O . SER A 1 363 ? -6.269 -9.746 -16.758 1.00 94.50 363 SER A O 1
ATOM 2715 N N . CYS A 1 364 ? -8.374 -9.159 -16.312 1.00 92.81 364 CYS A N 1
ATOM 2716 C CA . CYS A 1 364 ? -8.922 -10.403 -16.850 1.00 92.81 364 CYS A CA 1
ATOM 2717 C C . CYS A 1 364 ? -9.157 -10.221 -18.360 1.00 92.81 364 CYS A C 1
ATOM 2719 O O . CYS A 1 364 ? -9.267 -9.088 -18.831 1.00 92.81 364 CYS A O 1
ATOM 2721 N N . VAL A 1 365 ? -9.299 -11.321 -19.104 1.00 91.38 365 VAL A N 1
ATOM 2722 C CA . VAL A 1 365 ? -9.520 -11.284 -20.564 1.00 91.38 365 VAL A CA 1
ATOM 2723 C C . VAL A 1 365 ? -10.866 -10.658 -20.984 1.00 91.38 365 VAL A C 1
ATOM 2725 O O . VAL A 1 365 ? -11.115 -10.468 -22.173 1.00 91.38 365 VAL A O 1
ATOM 2728 N N . GLY A 1 366 ? -11.727 -10.332 -20.015 1.00 91.25 366 GLY A N 1
ATOM 2729 C CA . GLY A 1 366 ? -12.936 -9.528 -20.183 1.00 91.25 366 GLY A CA 1
ATOM 2730 C C . GLY A 1 366 ? -13.987 -10.148 -21.090 1.00 91.25 366 GLY A C 1
ATOM 2731 O O . GLY A 1 366 ? -13.910 -11.319 -21.455 1.00 91.25 366 GLY A O 1
ATOM 2732 N N . SER A 1 367 ? -14.972 -9.338 -21.476 1.00 91.88 367 SER A N 1
ATOM 2733 C CA . SER A 1 367 ? -15.983 -9.702 -22.486 1.00 91.88 367 SER A CA 1
ATOM 2734 C C . SER A 1 367 ? -15.394 -9.990 -23.876 1.00 91.88 367 SER A C 1
ATOM 2736 O O . SER A 1 367 ? -16.067 -10.596 -24.704 1.00 91.88 367 SER A O 1
ATOM 2738 N N . THR A 1 368 ? -14.129 -9.624 -24.119 1.00 88.50 368 THR A N 1
ATOM 2739 C CA . THR A 1 368 ? -13.404 -9.915 -25.363 1.00 88.50 368 THR A CA 1
ATOM 2740 C C . THR A 1 368 ? -13.208 -11.415 -25.585 1.00 88.50 368 THR A C 1
ATOM 2742 O O . THR A 1 368 ? -13.322 -11.884 -26.713 1.00 88.50 368 THR A O 1
ATOM 2745 N N . TRP A 1 369 ? -12.938 -12.178 -24.518 1.00 89.56 369 TRP A N 1
ATOM 2746 C CA . TRP A 1 369 ? -12.659 -13.619 -24.617 1.00 89.56 369 TRP A CA 1
ATOM 2747 C C . TRP A 1 369 ? -13.430 -14.479 -23.614 1.00 89.56 369 TRP A C 1
ATOM 2749 O O . TRP A 1 369 ? -13.733 -15.640 -23.891 1.00 89.56 369 TRP A O 1
ATOM 2759 N N . CYS A 1 370 ? -13.722 -13.959 -22.420 1.00 92.56 370 CYS A N 1
ATOM 2760 C CA . CYS A 1 370 ? -14.401 -14.723 -21.384 1.00 92.56 370 CYS A CA 1
ATOM 2761 C C . CYS A 1 370 ? -15.896 -14.801 -21.687 1.00 92.56 370 CYS A C 1
ATOM 2763 O O . CYS A 1 370 ? -16.583 -13.784 -21.729 1.00 92.56 370 CYS A O 1
ATOM 2765 N N . ARG A 1 371 ? -16.429 -16.025 -21.760 1.00 94.19 371 ARG A N 1
ATOM 2766 C CA . ARG A 1 371 ? -17.875 -16.282 -21.879 1.00 94.19 371 ARG A CA 1
ATOM 2767 C C . ARG A 1 371 ? -18.709 -15.595 -20.784 1.00 94.19 371 ARG A C 1
ATOM 2769 O O . ARG A 1 371 ? -19.876 -15.301 -21.012 1.00 94.19 371 ARG A O 1
ATOM 2776 N N . PHE A 1 372 ? -18.130 -15.376 -19.603 1.00 91.75 372 PHE A N 1
ATOM 2777 C CA . PHE A 1 372 ? -18.780 -14.729 -18.456 1.00 91.75 372 PHE A CA 1
ATOM 2778 C C . PHE A 1 372 ? -18.357 -13.265 -18.266 1.00 91.75 372 PHE A C 1
ATOM 2780 O O . PHE A 1 372 ? -18.707 -12.654 -17.259 1.00 91.75 372 PHE A O 1
ATOM 2787 N N . GLY A 1 373 ? -17.570 -12.707 -19.189 1.00 88.62 373 GLY A N 1
ATOM 2788 C CA . GLY A 1 373 ? -17.126 -11.323 -19.109 1.00 88.62 373 GLY A CA 1
ATOM 2789 C C . GLY A 1 373 ? -18.304 -10.369 -19.283 1.00 88.62 373 GLY A C 1
ATOM 2790 O O . GLY A 1 373 ? -18.980 -10.402 -20.306 1.00 88.62 373 GLY A O 1
ATOM 2791 N N . LEU A 1 374 ? -18.542 -9.512 -18.289 1.00 90.75 374 LEU A N 1
ATOM 2792 C CA . LEU A 1 374 ? -19.638 -8.538 -18.326 1.00 90.75 374 LEU A CA 1
ATOM 2793 C C . LEU A 1 374 ? -19.270 -7.283 -19.124 1.00 90.75 374 LEU A C 1
ATOM 2795 O O . LEU A 1 374 ? -20.114 -6.709 -19.807 1.00 90.75 374 LEU A O 1
ATOM 2799 N N . HIS A 1 375 ? -18.005 -6.862 -19.041 1.00 91.94 375 HIS A N 1
ATOM 2800 C CA . HIS A 1 375 ? -17.514 -5.617 -19.628 1.00 91.94 375 HIS A CA 1
ATOM 2801 C C . HIS A 1 375 ? -16.106 -5.773 -20.219 1.00 91.94 375 HIS A C 1
ATOM 2803 O O . HIS A 1 375 ? -15.462 -6.820 -20.097 1.00 91.94 375 HIS A O 1
ATOM 2809 N N . ASP A 1 376 ? -15.635 -4.741 -20.918 1.00 92.81 376 ASP A N 1
ATOM 2810 C CA . ASP A 1 376 ? -14.278 -4.671 -21.467 1.00 92.81 376 ASP A CA 1
ATOM 2811 C C . ASP A 1 376 ? -13.271 -4.256 -20.380 1.00 92.81 376 ASP A C 1
ATOM 2813 O O . ASP A 1 376 ? -12.957 -3.078 -20.186 1.00 92.81 376 ASP A O 1
ATOM 2817 N N . SER A 1 377 ? -12.784 -5.250 -19.636 1.00 94.06 377 SER A N 1
ATOM 2818 C CA . SER A 1 377 ? -11.753 -5.069 -18.612 1.00 94.06 377 SER A CA 1
ATOM 2819 C C . SER A 1 377 ? -10.370 -4.795 -19.204 1.00 94.06 377 SER A C 1
ATOM 2821 O O . SER A 1 377 ? -9.583 -4.077 -18.587 1.00 94.06 377 SER A O 1
ATOM 2823 N N . VAL A 1 378 ? -10.068 -5.347 -20.385 1.00 93.94 378 VAL A N 1
ATOM 2824 C CA . VAL A 1 378 ? -8.732 -5.308 -20.999 1.00 93.94 378 VAL A CA 1
ATOM 2825 C C . VAL A 1 378 ? -8.408 -3.897 -21.471 1.00 93.94 378 VAL A C 1
ATOM 2827 O O . VAL A 1 378 ? -7.432 -3.303 -21.005 1.00 93.94 378 VAL A O 1
ATOM 2830 N N . SER A 1 379 ? -9.250 -3.306 -22.325 1.00 94.81 379 SER A N 1
ATOM 2831 C CA . SER A 1 379 ? -8.997 -1.955 -22.841 1.00 94.81 379 SER A CA 1
ATOM 2832 C C . SER A 1 379 ? -9.001 -0.924 -21.713 1.00 94.81 379 SER A C 1
ATOM 2834 O O . SER A 1 379 ? -8.216 0.028 -21.726 1.00 94.81 379 SER A O 1
ATOM 2836 N N . TYR A 1 380 ? -9.854 -1.118 -20.699 1.00 95.62 380 TYR A N 1
ATOM 2837 C CA . TYR A 1 380 ? -9.895 -0.225 -19.545 1.00 95.62 380 TYR A CA 1
ATOM 2838 C C . TYR A 1 380 ? -8.636 -0.344 -18.675 1.00 95.62 380 TYR A C 1
ATOM 2840 O O . TYR A 1 380 ? -8.075 0.682 -18.284 1.00 95.62 380 TYR A O 1
ATOM 2848 N N . ALA A 1 381 ? -8.132 -1.560 -18.433 1.00 95.81 381 ALA A N 1
ATOM 2849 C CA . ALA A 1 381 ? -6.866 -1.772 -17.732 1.00 95.81 381 ALA A CA 1
ATOM 2850 C C . ALA A 1 381 ? -5.691 -1.106 -18.454 1.00 95.81 381 ALA A C 1
ATOM 2852 O O . ALA A 1 381 ? -4.929 -0.375 -17.821 1.00 95.81 381 ALA A O 1
ATOM 2853 N N . ILE A 1 382 ? -5.586 -1.298 -19.775 1.00 95.31 382 ILE A N 1
ATOM 2854 C CA . I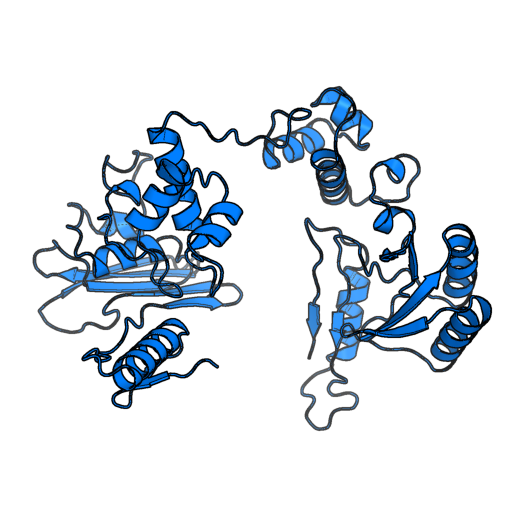LE A 1 382 ? -4.554 -0.666 -20.608 1.00 95.31 382 ILE A CA 1
ATOM 2855 C C . ILE A 1 382 ? -4.654 0.854 -20.497 1.00 95.31 382 ILE A C 1
ATOM 2857 O O . ILE A 1 382 ? -3.659 1.518 -20.225 1.00 95.31 382 ILE A O 1
ATOM 2861 N N . ARG A 1 383 ? -5.860 1.423 -20.617 1.00 95.75 383 ARG A N 1
ATOM 2862 C CA . ARG A 1 383 ? -6.070 2.871 -20.488 1.00 95.75 383 ARG A CA 1
ATOM 2863 C C . ARG A 1 383 ? -5.613 3.410 -19.132 1.00 95.75 383 ARG A C 1
ATOM 2865 O O . ARG A 1 383 ? -5.020 4.486 -19.088 1.00 95.75 383 ARG A O 1
ATOM 2872 N N . ILE A 1 384 ? -5.901 2.710 -18.033 1.00 95.25 384 ILE A N 1
ATOM 2873 C CA . ILE A 1 384 ? -5.431 3.105 -16.696 1.00 95.25 384 ILE A CA 1
ATOM 2874 C C . ILE A 1 384 ? -3.907 3.006 -16.630 1.00 95.25 384 ILE A C 1
ATOM 2876 O O . ILE A 1 384 ? -3.265 3.935 -16.140 1.00 95.25 384 ILE A O 1
ATOM 2880 N N . GLU A 1 385 ? -3.326 1.909 -17.120 1.00 94.31 385 GLU A N 1
ATOM 2881 C CA . GLU A 1 385 ? -1.880 1.715 -17.079 1.00 94.31 385 GLU A CA 1
ATOM 2882 C C . GLU A 1 385 ? -1.149 2.807 -17.857 1.00 94.31 385 GLU A C 1
ATOM 2884 O O . GLU A 1 385 ? -0.251 3.435 -17.306 1.00 94.31 385 GLU A O 1
ATOM 2889 N N . GLU A 1 386 ? -1.586 3.100 -19.079 1.00 93.00 386 GLU A N 1
ATOM 2890 C CA . GLU A 1 386 ? -0.999 4.128 -19.938 1.00 93.00 386 GLU A CA 1
ATOM 2891 C C . GLU A 1 386 ? -1.197 5.544 -19.391 1.00 93.00 386 GLU A C 1
ATOM 2893 O O . GLU A 1 386 ? -0.297 6.379 -19.461 1.00 93.00 386 GLU A O 1
ATOM 2898 N N . ARG A 1 387 ? -2.356 5.826 -18.784 1.00 92.31 387 ARG A N 1
ATOM 2899 C CA . ARG A 1 387 ? -2.641 7.142 -18.193 1.00 92.31 387 ARG A CA 1
ATOM 2900 C C . ARG A 1 387 ? -1.753 7.450 -16.991 1.00 92.31 387 ARG A C 1
ATOM 2902 O O . ARG A 1 387 ? -1.405 8.607 -16.778 1.00 92.31 387 ARG A O 1
ATOM 2909 N N . TYR A 1 388 ? -1.445 6.440 -16.184 1.00 89.69 388 TYR A N 1
ATOM 2910 C CA . TYR A 1 388 ? -0.749 6.606 -14.909 1.00 89.69 388 TYR A CA 1
ATOM 2911 C C . TYR A 1 388 ? 0.656 5.984 -14.908 1.00 89.69 388 TYR A C 1
ATOM 2913 O O . TYR A 1 388 ? 1.290 5.893 -13.851 1.00 89.69 388 TYR A O 1
ATOM 2921 N N . ARG A 1 389 ? 1.178 5.556 -16.067 1.00 86.56 389 ARG A N 1
ATOM 2922 C CA . ARG A 1 389 ? 2.558 5.069 -16.188 1.00 86.56 389 ARG A CA 1
ATOM 2923 C C . ARG A 1 389 ? 3.527 6.170 -15.766 1.00 86.56 389 ARG A C 1
ATOM 2925 O O . ARG A 1 389 ? 3.386 7.326 -16.149 1.00 86.56 389 ARG A O 1
ATOM 2932 N N . GLY A 1 390 ? 4.498 5.808 -14.933 1.00 79.31 390 GLY A N 1
ATOM 2933 C CA . GLY A 1 390 ? 5.465 6.761 -14.386 1.00 79.31 390 GLY A CA 1
ATOM 2934 C C . GLY A 1 390 ? 4.945 7.619 -13.227 1.00 79.31 390 GLY A C 1
ATOM 2935 O O . GLY A 1 390 ? 5.762 8.272 -12.586 1.00 79.31 390 GLY A O 1
ATOM 2936 N N . LEU A 1 391 ? 3.646 7.571 -12.880 1.00 84.75 391 LEU A N 1
ATOM 2937 C CA . LEU A 1 391 ? 3.121 8.294 -11.717 1.00 84.75 391 LEU A CA 1
ATOM 2938 C C . LEU A 1 391 ? 3.807 7.800 -10.440 1.00 84.75 391 LEU A C 1
ATOM 2940 O O . LEU A 1 391 ? 3.684 6.626 -10.070 1.00 84.75 391 LEU A O 1
ATOM 2944 N N . ARG A 1 392 ? 4.508 8.709 -9.762 1.00 81.62 392 ARG A N 1
ATOM 2945 C CA . ARG A 1 392 ? 5.218 8.435 -8.512 1.00 81.62 392 ARG A CA 1
ATOM 2946 C C . ARG A 1 392 ? 4.275 8.526 -7.317 1.00 81.62 392 ARG A C 1
ATOM 2948 O O . ARG A 1 392 ? 3.339 9.317 -7.290 1.00 81.62 392 ARG A O 1
ATOM 2955 N N . ALA A 1 393 ? 4.535 7.688 -6.322 1.00 78.69 393 ALA A N 1
ATOM 2956 C CA . ALA A 1 393 ? 3.790 7.636 -5.073 1.00 78.69 393 ALA A CA 1
ATOM 2957 C C . ALA A 1 393 ? 4.740 7.310 -3.908 1.00 78.69 393 ALA A C 1
ATOM 2959 O O . ALA A 1 393 ? 5.837 6.799 -4.141 1.00 78.69 393 ALA A O 1
ATOM 2960 N N . PRO A 1 394 ? 4.335 7.531 -2.642 1.00 70.88 394 PRO A N 1
ATOM 2961 C CA . PRO A 1 394 ? 5.172 7.206 -1.481 1.00 70.88 394 PRO A CA 1
ATOM 2962 C C . PRO A 1 394 ? 5.614 5.736 -1.428 1.00 70.88 394 PRO A C 1
ATOM 2964 O O . PRO A 1 394 ? 6.634 5.400 -0.826 1.00 70.88 394 PRO A O 1
ATOM 2967 N N . HIS A 1 395 ? 4.846 4.849 -2.060 1.00 79.25 395 HIS A N 1
ATOM 2968 C CA . HIS A 1 395 ? 5.140 3.430 -2.150 1.00 79.25 395 HIS A CA 1
ATOM 2969 C C . HIS A 1 395 ? 4.623 2.848 -3.473 1.00 79.25 395 HIS A C 1
ATOM 2971 O O . HIS A 1 395 ? 3.886 3.500 -4.212 1.00 79.25 395 HIS A O 1
ATOM 2977 N N . LYS A 1 396 ? 4.996 1.597 -3.779 1.00 85.69 396 LYS A N 1
ATOM 2978 C CA . LYS A 1 396 ? 4.445 0.882 -4.937 1.00 85.69 396 LYS A CA 1
ATOM 2979 C C . LYS A 1 396 ? 2.932 0.747 -4.803 1.00 85.69 396 LYS A C 1
ATOM 2981 O O . LYS A 1 396 ? 2.449 0.320 -3.753 1.00 85.69 396 LYS A O 1
ATOM 2986 N N . PHE A 1 397 ? 2.221 0.992 -5.892 1.00 88.38 397 PHE A N 1
ATOM 2987 C CA . PHE A 1 397 ? 0.809 0.660 -6.001 1.00 88.38 397 PHE A CA 1
ATOM 2988 C C . PHE A 1 397 ? 0.563 -0.175 -7.256 1.00 88.38 397 PHE A C 1
ATOM 2990 O O . PHE A 1 397 ? 1.331 -0.160 -8.225 1.00 88.38 397 PHE A O 1
ATOM 2997 N N . LYS A 1 398 ? -0.467 -1.010 -7.169 1.00 91.94 398 LYS A N 1
ATOM 2998 C CA . LYS A 1 398 ? -0.876 -1.965 -8.195 1.00 91.94 398 LYS A CA 1
ATOM 2999 C C . LYS A 1 398 ? -2.385 -1.876 -8.303 1.00 91.94 398 LYS A C 1
ATOM 3001 O O . LYS A 1 398 ? -3.047 -1.790 -7.271 1.00 91.94 398 LYS A O 1
ATOM 3006 N N . SER A 1 399 ? -2.890 -1.963 -9.520 1.00 92.62 399 SER A N 1
ATOM 3007 C CA . SER A 1 399 ? -4.326 -1.958 -9.777 1.00 92.62 399 SER A CA 1
ATOM 3008 C C . SER A 1 399 ? -4.720 -3.218 -10.534 1.00 92.62 399 SER A C 1
ATOM 3010 O O . SER A 1 399 ? -3.869 -3.947 -11.054 1.00 92.62 399 SER A O 1
ATOM 3012 N N . ALA A 1 400 ? -6.015 -3.493 -10.570 1.00 93.56 400 ALA A N 1
ATOM 3013 C CA . ALA A 1 400 ? -6.585 -4.537 -11.398 1.00 93.56 400 ALA A CA 1
ATOM 3014 C C . ALA A 1 400 ? -7.951 -4.078 -11.910 1.00 93.56 400 ALA A C 1
ATOM 3016 O O . ALA A 1 400 ? -8.663 -3.363 -11.207 1.00 93.56 400 ALA A O 1
ATOM 3017 N N . VAL A 1 401 ? -8.291 -4.506 -13.118 1.00 93.56 401 VAL A N 1
ATOM 3018 C CA . VAL A 1 401 ? -9.625 -4.406 -13.707 1.00 93.56 401 VAL A CA 1
ATOM 3019 C C . VAL A 1 401 ? -10.034 -5.823 -14.084 1.00 93.56 401 VAL A C 1
ATOM 3021 O O . VAL A 1 401 ? -9.247 -6.553 -14.683 1.00 93.56 401 VAL A O 1
ATOM 3024 N N . SER A 1 402 ? -11.234 -6.249 -13.714 1.00 88.62 402 SER A N 1
ATOM 3025 C CA . SER A 1 402 ? -11.719 -7.597 -14.003 1.00 88.62 402 SER A CA 1
ATOM 3026 C C . SER A 1 402 ? -13.169 -7.583 -14.420 1.00 88.62 402 SER A C 1
ATOM 3028 O O . SER A 1 402 ? -13.877 -6.626 -14.048 1.00 88.62 402 SER A O 1
#

Radius of gyration: 27.06 Å; chains: 1; bounding box: 66×59×65 Å

pLDDT: mean 85.76, std 10.79, range [33.62, 98.38]

Sequence (402 aa):
GECAVFDQLIYGLIAPGYEMAEVAATKICEGTRTFKGFDMSTKLKLIGVDVASFGDPFITGPDSRTIVFEDTHKGIYKRINISNDGQYLLGGILVGDAEAYNMLLQTVNNKIILPPNPEDLLIGARGGSTPAPGAGIAGLPDEALICSCEGVSKGAICSAVTNAGCETVDALKACTKAGTGCGGCVPIMKDLMTHTMKLNGKYVRNVVCEHFSLSRQELYDLIKIHNLKHYDDVLDAVGRGDGCEICKPLVSSLLASIWNDMILKKGADTAQDSNDRFLANIQKGGTYSVVPRIPGGEIKPEKLIVIGEVAQKYGLYTKITGGQRIDMFGAHLSDLPLIWEELIAAGFESGHAYGKALRTVKSCVGSTWCRFGLHDSVSYAIRIEERYRGLRAPHKFKSAVS